Protein AF-A0A2J4R825-F1 (afdb_monomer_lite)

Sequence (538 aa):
MNTSAVFESAGLSLRKVQQDYIEAAAGALTQDHKVALISAETGVGKTLGYLVPALLILLKNPEAKFVIATNSHALMHQIFRSDRPLLEQIAEQCGIKVTFSRLMGKANYVSLEKVRGLLLMDEFTDLDTVKVLEKLANWSKPLVEFEEEYGELPAQITPEMVTYSIWDDIQDIDDIRLNALSANFIVTTHAMVMVDCMCNHRILGDKENMYLIIDEADIFVDMLEVWKQRRFNLRELTSAFNEHIPRNGVHVIEQLMNDVTSIAGDLHFCSTPAAVALFDNSFNALSKVGREIKNEAARKAFFDCIYSWEMLGLSGGQKGVGVSNKRREPALIAVNPFIGMNVGRYCTQWRSALLTSATLSITSTPETGMEWLCKALGLTSDTISIRKIFSPDVYGSMKLTIAGADFPKVFNDPKEQIFSGQWLKAVVEQLSCIQGPALVLTASHYETRMIANQLGEVSQPVYIQKAGQALSEIIKQYQEKPGILISAGASVGVSPRGENGEQIFQDLIITRIPFLPPDRMKAESLYGYLKERGYSRT

Structure (mmCIF, N/CA/C/O backbone):
data_AF-A0A2J4R825-F1
#
_entry.id   AF-A0A2J4R825-F1
#
loop_
_atom_site.group_PDB
_atom_site.id
_atom_site.type_symbol
_atom_site.label_atom_id
_atom_site.label_alt_id
_atom_site.label_comp_id
_atom_site.label_asym_id
_atom_site.label_entity_id
_atom_site.label_seq_id
_atom_site.pdbx_PDB_ins_code
_atom_site.Cartn_x
_atom_site.Cartn_y
_atom_site.Cartn_z
_atom_site.occupancy
_atom_site.B_iso_or_equiv
_atom_site.auth_seq_id
_atom_site.auth_comp_id
_atom_site.auth_asym_id
_atom_site.auth_atom_id
_atom_site.pdbx_PDB_model_num
ATOM 1 N N . MET A 1 1 ? -10.528 4.334 30.325 1.00 65.19 1 MET A N 1
ATOM 2 C CA . MET A 1 1 ? -11.593 4.994 29.545 1.00 65.19 1 MET A CA 1
ATOM 3 C C . MET A 1 1 ? -12.619 3.935 29.194 1.00 65.19 1 MET A C 1
ATOM 5 O O . MET A 1 1 ? -12.204 2.849 28.814 1.00 65.19 1 MET A O 1
ATOM 9 N N . ASN A 1 2 ? -13.910 4.203 29.391 1.00 79.25 2 ASN A N 1
ATOM 10 C CA . ASN A 1 2 ? -14.965 3.304 28.923 1.00 79.25 2 ASN A CA 1
ATOM 11 C C . ASN A 1 2 ? -15.218 3.619 27.442 1.00 79.25 2 ASN A C 1
ATOM 13 O O . ASN A 1 2 ? -15.827 4.641 27.140 1.00 79.25 2 ASN A O 1
ATOM 17 N N . THR A 1 3 ? -14.695 2.786 26.540 1.00 82.50 3 THR A N 1
ATOM 18 C CA . THR A 1 3 ? -14.764 3.006 25.087 1.00 82.50 3 THR A CA 1
ATOM 19 C C . THR A 1 3 ? -16.204 3.153 24.600 1.00 82.50 3 THR A C 1
ATOM 21 O O . THR A 1 3 ? -16.482 4.049 23.811 1.00 82.50 3 THR A O 1
ATOM 24 N N . SER A 1 4 ? -17.135 2.347 25.118 1.00 83.94 4 SER A N 1
ATOM 25 C CA . SER A 1 4 ? -18.549 2.408 24.730 1.00 83.94 4 SER A CA 1
ATOM 26 C C . SER A 1 4 ? -19.180 3.756 25.077 1.00 83.94 4 SER A C 1
ATOM 28 O O . SER A 1 4 ? -19.835 4.352 24.231 1.00 83.94 4 SER A O 1
ATOM 30 N N . ALA A 1 5 ? -18.904 4.287 26.272 1.00 83.50 5 ALA A N 1
ATOM 31 C CA . ALA A 1 5 ? -19.447 5.578 26.700 1.00 83.50 5 ALA A CA 1
ATOM 32 C C . ALA A 1 5 ? -18.960 6.750 25.826 1.00 83.50 5 ALA A C 1
ATOM 34 O O . ALA A 1 5 ? -19.717 7.683 25.574 1.00 83.50 5 ALA A O 1
ATOM 35 N N . VAL A 1 6 ? -17.712 6.700 25.346 1.00 83.69 6 VAL A N 1
ATOM 36 C CA . VAL A 1 6 ? -17.157 7.740 24.459 1.00 83.69 6 VAL A CA 1
ATOM 37 C C . VAL A 1 6 ? -17.732 7.637 23.045 1.00 83.69 6 VAL A C 1
ATOM 39 O O . VAL A 1 6 ? -17.998 8.651 22.409 1.00 83.69 6 VAL A O 1
ATOM 42 N N . PHE A 1 7 ? -17.954 6.419 22.546 1.00 88.81 7 PHE A N 1
ATOM 43 C CA . PHE A 1 7 ? -18.636 6.229 21.264 1.00 88.81 7 PHE A CA 1
ATOM 44 C C . PHE A 1 7 ? -20.072 6.756 21.331 1.00 88.81 7 PHE A C 1
ATOM 46 O O . PHE A 1 7 ? -20.479 7.512 20.453 1.00 88.81 7 PHE A O 1
ATOM 53 N N . GLU A 1 8 ? -20.807 6.436 22.398 1.00 88.00 8 GLU A N 1
ATOM 54 C CA . GLU A 1 8 ? -22.175 6.921 22.604 1.00 88.00 8 GLU A CA 1
ATOM 55 C C . GLU A 1 8 ? -22.241 8.451 22.703 1.00 88.00 8 GLU A C 1
ATOM 57 O O . GLU A 1 8 ? -23.116 9.061 22.088 1.00 88.00 8 GLU A O 1
ATOM 62 N N . SER A 1 9 ? -21.300 9.096 23.406 1.00 84.12 9 SER A N 1
ATOM 63 C CA . SER A 1 9 ? -21.250 10.564 23.476 1.00 84.12 9 SER A CA 1
ATOM 64 C C . SER A 1 9 ? -20.879 11.217 22.139 1.00 84.12 9 SER A C 1
ATOM 66 O O . SER A 1 9 ? -21.252 12.363 21.891 1.00 84.12 9 SER A O 1
ATOM 68 N N . ALA A 1 10 ? -20.209 10.481 21.250 1.00 84.50 10 ALA A N 1
ATOM 69 C CA . ALA A 1 10 ? -19.988 10.857 19.856 1.00 84.50 10 ALA A CA 1
ATOM 70 C C . ALA A 1 10 ? -21.153 10.455 18.919 1.00 84.50 10 ALA A C 1
ATOM 72 O O . ALA A 1 10 ? -21.052 10.610 17.704 1.00 84.50 10 ALA A O 1
ATOM 73 N N . GLY A 1 11 ? -22.274 9.945 19.440 1.00 86.12 11 GLY A N 1
ATOM 74 C CA . GLY A 1 11 ? -23.419 9.524 18.624 1.00 86.12 11 GLY A CA 1
ATOM 75 C C . GLY A 1 11 ? -23.162 8.263 17.788 1.00 86.12 11 GLY A C 1
ATOM 76 O O . GLY A 1 11 ? -23.849 8.030 16.795 1.00 86.12 11 GLY A O 1
ATOM 77 N N . LEU A 1 12 ? -22.175 7.452 18.173 1.00 87.75 12 LEU A N 1
ATOM 78 C CA . LEU A 1 12 ? -21.783 6.218 17.499 1.00 87.75 12 LEU A CA 1
ATOM 79 C C . LEU A 1 12 ? -22.206 4.993 18.311 1.00 87.75 12 LEU A C 1
ATOM 81 O O . LEU A 1 12 ? -22.175 4.988 19.539 1.00 87.75 12 LEU A O 1
ATOM 85 N N . SER A 1 13 ? -22.544 3.909 17.615 1.00 87.75 13 SER A N 1
ATOM 86 C CA . SER A 1 13 ? -22.819 2.610 18.234 1.00 87.75 13 SER A CA 1
ATOM 87 C C . SER A 1 13 ? -21.621 1.676 18.079 1.00 87.75 13 SER A C 1
ATOM 89 O O . SER A 1 13 ? -21.212 1.384 16.951 1.00 87.75 13 SER A O 1
ATOM 91 N N . LEU A 1 14 ? -21.095 1.158 19.188 1.00 89.06 14 LEU A N 1
ATOM 92 C CA . LEU A 1 14 ? -19.981 0.210 19.180 1.00 89.06 14 LEU A CA 1
ATOM 93 C C . LEU A 1 14 ? -20.488 -1.237 19.071 1.00 89.06 14 LEU A C 1
ATOM 95 O O . LEU A 1 14 ? -21.331 -1.675 19.854 1.00 89.06 14 LEU A O 1
ATOM 99 N N . ARG A 1 15 ? -19.961 -2.004 18.110 1.00 89.94 15 ARG A N 1
ATOM 100 C CA . ARG A 1 15 ? -20.252 -3.445 17.975 1.00 89.94 15 ARG A CA 1
ATOM 101 C C . ARG A 1 15 ? -19.332 -4.252 18.887 1.00 89.94 15 ARG A C 1
ATOM 103 O O . ARG A 1 15 ? -18.167 -3.894 19.039 1.00 89.94 15 ARG A O 1
ATOM 110 N N . LYS A 1 16 ? -19.802 -5.391 19.412 1.00 91.12 16 LYS A N 1
ATOM 111 C CA . LYS A 1 16 ? -18.995 -6.234 20.313 1.00 91.12 16 LYS A CA 1
ATOM 112 C C . LYS A 1 16 ? -17.663 -6.667 19.686 1.00 91.12 16 LYS A C 1
ATOM 114 O O . LYS A 1 16 ? -16.618 -6.435 20.279 1.00 91.12 16 LYS A O 1
ATOM 119 N N . VAL A 1 17 ? -17.686 -7.169 18.448 1.00 93.31 17 VAL A N 1
ATOM 120 C CA . VAL A 1 17 ? -16.462 -7.544 17.713 1.00 93.31 17 VAL A CA 1
ATOM 121 C C . VAL A 1 17 ? -15.490 -6.369 17.524 1.00 93.31 17 VAL A C 1
ATOM 123 O O . VAL A 1 17 ? -14.277 -6.547 17.589 1.00 93.31 17 VAL A O 1
ATOM 126 N N . GLN A 1 18 ? -16.010 -5.153 17.329 1.00 93.56 18 GLN A N 1
ATOM 127 C CA . GLN A 1 18 ? -15.190 -3.950 17.187 1.00 93.56 18 GLN A CA 1
ATOM 128 C C . GLN A 1 18 ? -14.560 -3.551 18.522 1.00 93.56 18 GLN A C 1
ATOM 130 O O . GLN A 1 18 ? -13.388 -3.186 18.559 1.00 93.56 18 GLN A O 1
ATOM 135 N N . GLN A 1 19 ? -15.314 -3.655 19.619 1.00 93.81 19 GLN A N 1
ATOM 136 C CA . GLN A 1 19 ? -14.794 -3.446 20.967 1.00 93.81 19 GLN A CA 1
ATOM 137 C C . GLN A 1 19 ? -13.653 -4.424 21.273 1.00 93.81 19 GLN A C 1
ATOM 139 O O . GLN A 1 19 ? -12.591 -3.996 21.719 1.00 93.81 19 GLN A O 1
ATOM 144 N N . ASP A 1 20 ? -13.845 -5.711 20.978 1.00 95.00 20 ASP A N 1
ATOM 145 C CA . ASP A 1 20 ? -12.834 -6.743 21.220 1.00 95.00 20 ASP A CA 1
ATOM 146 C C . ASP A 1 20 ? -11.570 -6.496 20.378 1.00 95.00 20 ASP A C 1
ATOM 148 O O . ASP A 1 20 ? -10.451 -6.679 20.867 1.00 95.00 20 ASP A O 1
ATOM 152 N N . TYR A 1 21 ? -11.729 -6.010 19.139 1.00 96.19 21 TYR A N 1
ATOM 153 C CA . TYR A 1 21 ? -10.598 -5.577 18.319 1.00 96.19 21 TYR A CA 1
ATOM 154 C C . TYR A 1 21 ? -9.868 -4.377 18.947 1.00 96.19 21 TYR A C 1
ATOM 156 O O . TYR A 1 21 ? -8.649 -4.435 19.118 1.00 96.19 21 TYR A O 1
ATOM 164 N N . ILE A 1 22 ? -10.586 -3.325 19.357 1.00 96.12 22 ILE A N 1
ATOM 165 C CA . ILE A 1 22 ? -9.992 -2.142 20.009 1.00 96.12 22 ILE A CA 1
ATOM 166 C C . ILE A 1 22 ? -9.204 -2.550 21.259 1.00 96.12 22 ILE A C 1
ATOM 168 O O . ILE A 1 22 ? -8.072 -2.108 21.449 1.00 96.12 22 ILE A O 1
ATOM 172 N N . GLU A 1 23 ? -9.768 -3.411 22.105 1.00 95.44 23 GLU A N 1
ATOM 173 C CA . GLU A 1 23 ? -9.112 -3.885 23.328 1.00 95.44 23 GLU A CA 1
ATOM 174 C C . GLU A 1 23 ? -7.835 -4.682 23.017 1.00 95.44 23 GLU A C 1
ATOM 176 O O . GLU A 1 23 ? -6.786 -4.434 23.620 1.00 95.44 23 GLU A O 1
ATOM 181 N N . ALA A 1 24 ? -7.885 -5.586 22.034 1.00 97.12 24 ALA A N 1
ATOM 182 C CA . ALA A 1 24 ? -6.721 -6.364 21.616 1.00 97.12 24 ALA A CA 1
ATOM 183 C C . ALA A 1 24 ? -5.620 -5.489 21.002 1.00 97.12 24 ALA A C 1
ATOM 185 O O . ALA A 1 24 ? -4.448 -5.646 21.347 1.00 97.12 24 ALA A O 1
ATOM 186 N N . ALA A 1 25 ? -5.982 -4.550 20.126 1.00 97.62 25 ALA A N 1
ATOM 187 C CA . ALA A 1 25 ? -5.044 -3.618 19.512 1.00 97.62 25 ALA A CA 1
ATOM 188 C C . ALA A 1 25 ? -4.415 -2.677 20.552 1.00 97.62 25 ALA A C 1
ATOM 190 O O . ALA A 1 25 ? -3.204 -2.466 20.523 1.00 97.62 25 ALA A O 1
ATOM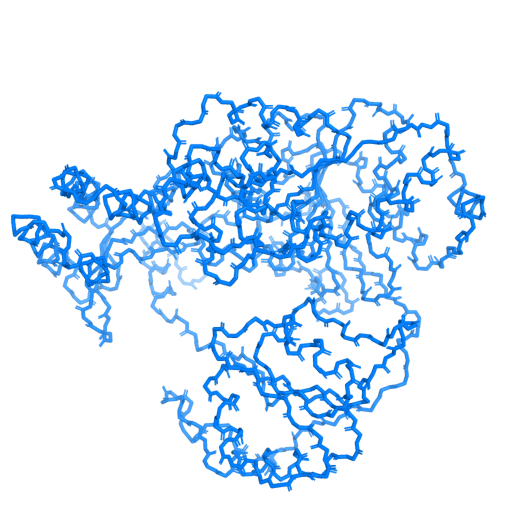 191 N N . ALA A 1 26 ? -5.196 -2.174 21.514 1.00 95.81 26 ALA A N 1
ATOM 192 C CA . ALA A 1 26 ? -4.686 -1.351 22.609 1.00 95.81 26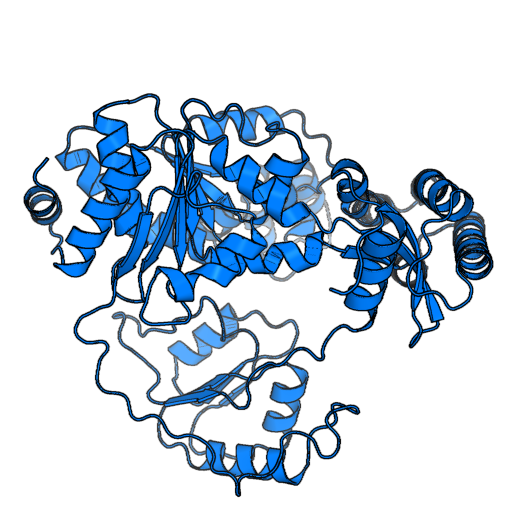 ALA A CA 1
ATOM 193 C C . ALA A 1 26 ? -3.697 -2.121 23.490 1.00 95.81 26 ALA A C 1
ATOM 195 O O . ALA A 1 26 ? -2.628 -1.603 23.799 1.00 95.81 26 ALA A O 1
ATOM 196 N N . GLY A 1 27 ? -4.011 -3.369 23.855 1.00 96.38 27 GLY A N 1
ATOM 197 C CA . GLY A 1 27 ? -3.083 -4.225 24.595 1.00 96.38 27 GLY A CA 1
ATOM 198 C C . GLY A 1 27 ? -1.796 -4.492 23.813 1.00 96.38 27 GLY A C 1
ATOM 199 O O . GLY A 1 27 ? -0.698 -4.374 24.357 1.00 96.38 27 GLY A O 1
ATOM 200 N N . ALA A 1 28 ? -1.914 -4.789 22.520 1.00 96.94 28 ALA A N 1
ATOM 201 C CA . ALA A 1 28 ? -0.771 -5.125 21.684 1.00 96.94 28 ALA A CA 1
ATOM 202 C C . ALA A 1 28 ? 0.163 -3.938 21.431 1.00 96.94 28 ALA A C 1
ATOM 204 O O . ALA A 1 28 ? 1.375 -4.111 21.506 1.00 96.94 28 ALA A O 1
ATOM 205 N N . LEU A 1 29 ? -0.384 -2.740 21.197 1.00 97.19 29 LEU A N 1
ATOM 206 C CA . LEU A 1 29 ? 0.405 -1.526 20.972 1.00 97.19 29 LEU A CA 1
ATOM 207 C C . LEU A 1 29 ? 1.173 -1.065 22.219 1.00 97.19 29 LEU A C 1
ATOM 209 O O . LEU A 1 29 ? 2.087 -0.263 22.095 1.00 97.19 29 LEU A O 1
ATOM 213 N N . THR A 1 30 ? 0.852 -1.570 23.415 1.00 95.44 30 THR A N 1
ATOM 214 C CA . THR A 1 30 ? 1.655 -1.302 24.626 1.00 95.44 30 THR A CA 1
ATOM 215 C C . THR A 1 30 ? 2.876 -2.214 24.772 1.00 95.44 30 THR A C 1
ATOM 217 O O . THR A 1 30 ? 3.633 -2.060 25.728 1.00 95.44 30 THR A O 1
ATOM 220 N N . GLN A 1 31 ? 3.061 -3.185 23.872 1.00 96.75 31 GLN A N 1
ATOM 221 C CA . GLN A 1 31 ? 4.189 -4.113 23.908 1.00 96.75 31 GLN A CA 1
ATOM 222 C C . GLN A 1 31 ? 5.357 -3.561 23.091 1.00 96.75 31 GLN A C 1
ATOM 224 O O . GLN A 1 31 ? 5.363 -3.636 21.861 1.00 96.75 31 GLN A O 1
ATOM 229 N N . ASP A 1 32 ? 6.360 -3.039 23.792 1.00 96.50 32 ASP A N 1
ATOM 230 C CA . ASP A 1 32 ? 7.498 -2.373 23.165 1.00 96.50 32 ASP A CA 1
ATOM 231 C C . ASP A 1 32 ? 8.265 -3.291 22.202 1.00 96.50 32 ASP A C 1
ATOM 233 O O . ASP A 1 32 ? 8.588 -4.440 22.527 1.00 96.50 32 ASP A O 1
ATOM 237 N N . HIS A 1 33 ? 8.590 -2.765 21.019 1.00 96.88 33 HIS A N 1
ATOM 238 C CA . HIS A 1 33 ? 9.382 -3.440 19.984 1.00 96.88 33 HIS A CA 1
ATOM 239 C C . HIS A 1 33 ? 8.773 -4.764 19.490 1.00 96.88 33 HIS A C 1
ATOM 241 O O . HIS A 1 33 ? 9.481 -5.645 18.987 1.00 96.88 33 HIS A O 1
ATOM 247 N N . LYS A 1 34 ? 7.449 -4.924 19.630 1.00 98.06 34 LYS A N 1
ATOM 248 C CA . LYS A 1 34 ? 6.698 -6.079 19.123 1.00 98.06 34 LYS A CA 1
ATOM 249 C C . LYS A 1 34 ? 5.838 -5.731 17.914 1.00 98.06 34 LYS A C 1
ATOM 251 O O . LYS A 1 34 ? 5.479 -4.579 17.667 1.00 98.06 34 LYS A O 1
ATOM 256 N N . VAL A 1 35 ? 5.473 -6.781 17.184 1.00 98.50 35 VAL A N 1
ATOM 257 C CA . VAL A 1 35 ? 4.577 -6.729 16.030 1.00 98.50 35 VAL A CA 1
ATOM 258 C C . VAL A 1 35 ? 3.284 -7.477 16.349 1.00 98.50 35 VAL A C 1
ATOM 260 O O . VAL A 1 35 ? 3.300 -8.672 16.638 1.00 98.50 35 VAL A O 1
ATOM 263 N N . ALA A 1 36 ? 2.156 -6.780 16.285 1.00 98.38 36 ALA A N 1
ATOM 264 C CA . ALA A 1 36 ? 0.827 -7.359 16.414 1.00 98.38 36 ALA A CA 1
ATOM 265 C C . ALA A 1 36 ? 0.287 -7.742 15.034 1.00 98.38 36 ALA A C 1
ATOM 267 O O . ALA A 1 36 ? 0.353 -6.934 14.109 1.00 98.38 36 ALA A O 1
ATOM 268 N N . LEU A 1 37 ? -0.270 -8.946 14.901 1.00 98.38 37 LEU A N 1
ATOM 269 C CA . LEU A 1 37 ? -0.904 -9.417 13.670 1.00 98.38 37 LEU A CA 1
ATOM 270 C C . LEU A 1 37 ? -2.398 -9.609 13.922 1.00 98.38 37 LEU A C 1
ATOM 272 O O . LEU A 1 37 ? -2.797 -10.465 14.717 1.00 98.38 37 LEU A O 1
ATOM 276 N N . ILE A 1 38 ? -3.236 -8.806 13.273 1.00 97.75 38 ILE A N 1
ATOM 277 C CA . ILE A 1 38 ? -4.684 -8.862 13.478 1.00 97.75 38 ILE A CA 1
ATOM 278 C C . ILE A 1 38 ? -5.402 -8.978 12.133 1.00 97.75 38 ILE A C 1
ATOM 280 O O . ILE A 1 38 ? -5.329 -8.085 11.302 1.00 97.75 38 ILE A O 1
ATOM 284 N N . SER A 1 39 ? -6.133 -10.072 11.924 1.00 96.69 39 SER A N 1
ATOM 285 C CA . SER A 1 39 ? -7.095 -10.169 10.826 1.00 96.69 39 SER A CA 1
ATOM 286 C C . SER A 1 39 ? -8.401 -9.564 11.313 1.00 96.69 39 SER A C 1
ATOM 288 O O . SER A 1 39 ? -8.982 -10.073 12.267 1.00 96.69 39 SER A O 1
ATOM 290 N N . ALA A 1 40 ? -8.857 -8.486 10.695 1.00 93.75 40 ALA A N 1
ATOM 291 C CA . ALA A 1 40 ? -10.123 -7.847 11.029 1.00 93.75 40 ALA A CA 1
ATOM 292 C C . ALA A 1 40 ? -10.949 -7.742 9.752 1.00 93.75 40 ALA A C 1
ATOM 294 O O . ALA A 1 40 ? -10.708 -6.872 8.911 1.00 93.75 40 ALA A O 1
ATOM 295 N N . GLU A 1 41 ? -11.882 -8.681 9.600 1.00 89.81 41 GLU A N 1
ATOM 296 C CA . GLU A 1 41 ? -12.651 -8.864 8.376 1.00 89.81 41 GLU A CA 1
ATOM 297 C C . GLU A 1 41 ? -13.529 -7.649 8.044 1.00 89.81 41 GLU A C 1
ATOM 299 O O . GLU A 1 41 ? -13.813 -6.776 8.878 1.00 89.81 41 GLU A O 1
ATOM 304 N N . THR A 1 42 ? -13.963 -7.565 6.786 1.00 85.25 42 THR A N 1
ATOM 305 C CA . THR A 1 42 ? -14.795 -6.458 6.314 1.00 85.25 42 THR A CA 1
ATOM 306 C C . THR A 1 42 ? -16.048 -6.317 7.179 1.00 85.25 42 THR A C 1
ATOM 308 O O . THR A 1 42 ? -16.739 -7.286 7.474 1.00 85.25 42 THR A O 1
ATOM 311 N N . GLY A 1 43 ? -16.352 -5.086 7.595 1.00 81.06 43 GLY A N 1
ATOM 312 C CA . GLY A 1 43 ? -17.504 -4.792 8.452 1.00 81.06 43 GLY A CA 1
ATOM 313 C C . GLY A 1 43 ? -17.223 -4.804 9.961 1.00 81.06 43 GLY A C 1
ATOM 314 O O . GLY A 1 43 ? -18.089 -4.363 10.717 1.00 81.06 43 GLY A O 1
ATOM 315 N N . VAL A 1 44 ? -16.024 -5.195 10.417 1.00 88.56 44 VAL A N 1
ATOM 316 C CA . VAL A 1 44 ? -15.617 -5.045 11.836 1.00 88.56 44 VAL A CA 1
ATOM 317 C C . VAL A 1 44 ? -15.439 -3.573 12.236 1.00 88.56 44 VAL A C 1
ATOM 319 O O . VAL A 1 44 ? -15.571 -3.232 13.405 1.00 88.56 44 VAL A O 1
ATOM 322 N N . GLY A 1 45 ? -15.180 -2.681 11.274 1.00 88.88 45 GLY A N 1
ATOM 323 C CA . GLY A 1 45 ? -14.847 -1.277 11.540 1.00 88.88 45 GLY A CA 1
ATOM 324 C C . GLY A 1 45 ? -13.356 -1.101 11.826 1.00 88.88 45 GLY A C 1
ATOM 325 O O . GLY A 1 45 ? -12.975 -0.546 12.858 1.00 88.88 45 GLY A O 1
ATOM 326 N N . LYS A 1 46 ? -12.528 -1.623 10.907 1.00 92.25 46 LYS A N 1
ATOM 327 C CA . LYS A 1 46 ? -11.082 -1.801 11.072 1.00 92.25 46 LYS A CA 1
ATOM 328 C C . LYS A 1 46 ? -10.351 -0.496 11.393 1.00 92.25 46 LYS A C 1
ATOM 330 O O . LYS A 1 46 ? -9.567 -0.462 12.336 1.00 92.25 46 LYS A O 1
ATOM 335 N N . THR A 1 47 ? -10.675 0.568 10.657 1.00 94.25 47 THR A N 1
ATOM 336 C CA . THR A 1 47 ? -10.022 1.874 10.777 1.00 94.25 47 THR A CA 1
ATOM 337 C C . THR A 1 47 ? -10.152 2.464 12.176 1.00 94.25 47 THR A C 1
ATOM 339 O O . THR A 1 47 ? -9.151 2.693 12.851 1.00 94.25 47 THR A O 1
ATOM 342 N N . LEU A 1 48 ? -11.379 2.613 12.684 1.00 94.06 48 LEU A N 1
ATOM 343 C CA . LEU A 1 48 ? -11.592 3.016 14.080 1.00 94.06 48 LEU A CA 1
ATOM 344 C C . LEU A 1 48 ? -11.024 1.993 15.076 1.00 94.06 48 LEU A C 1
ATOM 346 O O . LEU A 1 48 ? -10.553 2.377 16.145 1.00 94.06 48 LEU A O 1
ATOM 350 N N . GLY A 1 49 ? -11.006 0.711 14.700 1.00 94.12 49 GLY A N 1
ATOM 351 C CA . GLY A 1 49 ? -10.411 -0.381 15.467 1.00 94.12 49 GLY A CA 1
ATOM 352 C C . GLY A 1 49 ? -8.933 -0.183 15.808 1.00 94.12 49 GLY A C 1
ATOM 353 O O . GLY A 1 49 ? -8.526 -0.584 16.893 1.00 94.12 49 GLY A O 1
ATOM 354 N N . TYR A 1 50 ? -8.147 0.477 14.946 1.00 96.06 50 TYR A N 1
ATOM 355 C CA . TYR A 1 50 ? -6.752 0.842 15.239 1.00 96.06 50 TYR A CA 1
ATOM 356 C C . TYR A 1 50 ? -6.549 2.321 15.610 1.00 96.06 50 TYR A C 1
ATOM 358 O O . TYR A 1 50 ? -5.619 2.633 16.357 1.00 96.06 50 TYR A O 1
ATOM 366 N N . LEU A 1 51 ? -7.415 3.237 15.157 1.00 97.19 51 LEU A N 1
ATOM 367 C CA . LEU A 1 51 ? -7.316 4.666 15.489 1.00 97.19 51 LEU A CA 1
ATOM 368 C C . LEU A 1 51 ? -7.672 4.963 16.951 1.00 97.19 51 LEU A C 1
ATOM 370 O O . LEU A 1 51 ? -7.026 5.792 17.591 1.00 97.19 51 LEU A O 1
ATOM 374 N N . VAL A 1 52 ? -8.675 4.282 17.506 1.00 95.75 52 VAL A N 1
ATOM 375 C CA . VAL A 1 52 ? -9.081 4.484 18.904 1.00 95.75 52 VAL A CA 1
ATOM 376 C C . VAL A 1 52 ? -8.007 4.005 19.888 1.00 95.75 52 VAL A C 1
ATOM 378 O O . VAL A 1 52 ? -7.665 4.770 20.787 1.00 95.75 52 VAL A O 1
ATOM 381 N N . PRO A 1 53 ? -7.393 2.815 19.736 1.00 95.88 53 PRO A N 1
ATOM 382 C CA . PRO A 1 53 ? -6.216 2.436 20.519 1.00 95.88 53 PRO A CA 1
ATOM 383 C C . PRO A 1 53 ? -5.087 3.469 20.483 1.00 95.88 53 PRO A C 1
ATOM 385 O O . PRO A 1 53 ? -4.503 3.779 21.521 1.00 95.88 53 PRO A O 1
ATOM 388 N N . ALA A 1 54 ? -4.808 4.033 19.307 1.00 97.12 54 ALA A N 1
ATOM 389 C CA . ALA A 1 54 ? -3.805 5.077 19.147 1.00 97.12 54 ALA A CA 1
ATOM 390 C C . ALA A 1 54 ? -4.170 6.352 19.928 1.00 97.12 54 ALA A C 1
ATOM 392 O O . ALA A 1 54 ? -3.342 6.882 20.668 1.00 97.12 54 ALA A O 1
ATOM 393 N N . LEU A 1 55 ? -5.433 6.787 19.867 1.00 96.06 55 LEU A N 1
ATOM 394 C CA . LEU A 1 55 ? -5.951 7.887 20.686 1.00 96.06 55 LEU A CA 1
ATOM 395 C C . LEU A 1 55 ? -5.794 7.610 22.193 1.00 96.06 55 LEU A C 1
ATOM 397 O O . LEU A 1 55 ? -5.375 8.488 22.946 1.00 96.06 55 LEU A O 1
ATOM 401 N N . LEU A 1 56 ? -6.082 6.385 22.644 1.00 93.56 56 LEU A N 1
ATOM 402 C CA . LEU A 1 56 ? -5.928 5.984 24.049 1.00 93.56 56 LEU A CA 1
ATOM 403 C C . LEU A 1 56 ? -4.475 6.048 24.531 1.00 93.56 56 LEU A C 1
ATOM 405 O O . LEU A 1 56 ? -4.226 6.359 25.698 1.00 93.56 56 LEU A O 1
ATOM 409 N N . ILE A 1 57 ? -3.523 5.732 23.655 1.00 95.31 57 ILE A N 1
ATOM 410 C CA . ILE A 1 57 ? -2.092 5.872 23.936 1.00 95.31 57 ILE A CA 1
ATOM 411 C C . ILE A 1 57 ? -1.711 7.352 23.966 1.00 95.31 57 ILE A C 1
ATOM 413 O O . ILE A 1 57 ? -1.039 7.769 24.907 1.00 95.31 57 ILE A O 1
ATOM 417 N N . LEU A 1 58 ? -2.194 8.152 23.013 1.00 95.38 58 LEU A N 1
ATOM 418 C CA . LEU A 1 58 ? -1.935 9.592 22.946 1.00 95.38 58 LEU A CA 1
ATOM 419 C C . LEU A 1 58 ? -2.424 10.336 24.200 1.00 95.38 58 LEU A C 1
ATOM 421 O O . LEU A 1 58 ? -1.733 11.210 24.713 1.00 95.38 58 LEU A O 1
ATOM 425 N N . LEU A 1 59 ? -3.572 9.935 24.758 1.00 93.50 59 LEU A N 1
ATOM 426 C CA . LEU A 1 59 ? -4.089 10.461 26.030 1.00 93.50 59 LEU A CA 1
ATOM 427 C C . LEU A 1 59 ? -3.135 10.243 27.215 1.00 93.50 59 LEU A C 1
ATOM 429 O O . LEU A 1 59 ? -3.172 11.001 28.182 1.00 93.50 59 LEU A O 1
ATOM 433 N N . LYS A 1 60 ? -2.310 9.191 27.170 1.00 93.19 60 LYS A N 1
ATOM 434 C CA . LYS A 1 60 ? -1.320 8.872 28.211 1.00 93.19 60 LYS A CA 1
ATOM 435 C C . LYS A 1 60 ? 0.067 9.421 27.885 1.00 93.19 60 LYS A C 1
ATOM 437 O O . LYS A 1 60 ? 0.827 9.715 28.801 1.00 93.19 60 LYS A O 1
ATOM 442 N N . ASN A 1 61 ? 0.395 9.522 26.601 1.00 94.31 61 ASN A N 1
ATOM 443 C CA . ASN A 1 61 ? 1.664 10.009 26.084 1.00 94.31 61 ASN A CA 1
ATOM 444 C C . ASN A 1 61 ? 1.406 10.978 24.914 1.00 94.31 61 ASN A C 1
ATOM 446 O O . ASN A 1 61 ? 1.337 10.528 23.768 1.00 94.31 61 ASN A O 1
ATOM 450 N N . PRO A 1 62 ? 1.284 12.291 25.181 1.00 93.06 62 PRO A N 1
ATOM 451 C CA . PRO A 1 62 ? 1.016 13.298 24.150 1.00 93.06 62 PRO A CA 1
ATOM 452 C C . PRO A 1 62 ? 2.089 13.404 23.056 1.00 93.06 62 PRO A C 1
ATOM 454 O O . PRO A 1 62 ? 1.791 13.878 21.963 1.00 93.06 62 PRO A O 1
ATOM 457 N N . GLU A 1 63 ? 3.313 12.937 23.327 1.00 93.56 63 GLU A N 1
ATOM 458 C CA . GLU A 1 63 ? 4.427 12.925 22.367 1.00 93.56 63 GLU A CA 1
ATOM 459 C C . GLU A 1 63 ? 4.373 11.725 21.404 1.00 93.56 63 GLU A C 1
ATOM 461 O O . GLU A 1 63 ? 5.159 11.648 20.457 1.00 93.56 63 GLU A O 1
ATOM 466 N N . ALA A 1 64 ? 3.463 10.770 21.634 1.00 96.31 64 ALA A N 1
ATOM 467 C CA . ALA A 1 64 ? 3.290 9.613 20.766 1.00 96.31 64 ALA A CA 1
ATOM 468 C C . ALA A 1 64 ? 2.824 10.030 19.365 1.00 96.31 64 ALA A C 1
ATOM 470 O O . ALA A 1 64 ? 1.931 10.865 19.201 1.00 96.31 64 ALA A O 1
ATOM 471 N N . LYS A 1 65 ? 3.392 9.384 18.346 1.00 97.50 65 LYS A N 1
ATOM 472 C CA . LYS A 1 65 ? 3.009 9.584 16.943 1.00 97.50 65 LYS A CA 1
ATOM 473 C C . LYS A 1 65 ? 2.660 8.262 16.285 1.00 97.50 65 LYS A C 1
ATOM 475 O O . LYS A 1 65 ? 3.297 7.245 16.548 1.00 97.50 65 LYS A O 1
ATOM 480 N N . PHE A 1 66 ? 1.679 8.280 15.394 1.00 98.38 66 PHE A N 1
ATOM 481 C CA . PHE A 1 66 ? 1.166 7.091 14.720 1.00 98.38 66 PHE A CA 1
ATOM 482 C C . PHE A 1 66 ? 1.343 7.238 13.218 1.00 98.38 66 PHE A C 1
ATOM 484 O O . PHE A 1 66 ? 0.744 8.119 12.606 1.00 98.38 66 PHE A O 1
ATOM 491 N N . VAL A 1 67 ? 2.150 6.366 12.619 1.00 98.44 67 VAL A N 1
ATOM 492 C CA . VAL A 1 67 ? 2.297 6.278 11.165 1.00 98.44 67 VAL A CA 1
ATOM 493 C C . VAL A 1 67 ? 1.354 5.206 10.652 1.00 98.44 67 VAL A C 1
ATOM 495 O O . VAL A 1 67 ? 1.497 4.038 11.003 1.00 98.44 67 VAL A O 1
ATOM 498 N N . ILE A 1 68 ? 0.399 5.606 9.818 1.00 98.38 68 ILE A N 1
ATOM 499 C CA . ILE A 1 68 ? -0.604 4.726 9.222 1.00 98.38 68 ILE A CA 1
ATOM 500 C C . ILE A 1 68 ? -0.261 4.556 7.747 1.00 98.38 68 ILE A C 1
ATOM 502 O O . ILE A 1 68 ? -0.428 5.481 6.952 1.00 98.38 68 ILE A O 1
ATOM 506 N N . ALA A 1 69 ? 0.236 3.382 7.381 1.00 97.44 69 ALA A N 1
ATOM 507 C CA . ALA A 1 69 ? 0.568 3.031 6.012 1.00 97.44 69 ALA A CA 1
ATOM 508 C C . ALA A 1 69 ? -0.608 2.314 5.349 1.00 97.44 69 ALA A C 1
ATOM 510 O O . ALA A 1 69 ? -1.111 1.319 5.870 1.00 97.44 69 ALA A O 1
ATOM 511 N N . THR A 1 70 ? -1.029 2.830 4.197 1.00 93.56 70 THR A N 1
ATOM 512 C CA . THR A 1 70 ? -2.116 2.266 3.388 1.00 93.56 70 THR A CA 1
ATOM 513 C C . THR A 1 70 ? -1.625 1.921 1.985 1.00 93.56 70 THR A C 1
ATOM 515 O O . THR A 1 70 ? -0.590 2.413 1.523 1.00 93.56 70 THR A O 1
ATOM 518 N N . ASN A 1 71 ? -2.375 1.086 1.268 1.00 84.81 71 ASN A N 1
ATOM 519 C CA . ASN A 1 71 ? -1.982 0.670 -0.076 1.00 84.81 71 ASN A CA 1
ATOM 520 C C . ASN A 1 71 ? -2.304 1.700 -1.182 1.00 84.81 71 ASN A C 1
ATOM 522 O O . ASN A 1 71 ? -1.674 1.675 -2.236 1.00 84.81 71 ASN A O 1
ATOM 526 N N . SER A 1 72 ? -3.286 2.591 -0.998 1.00 80.56 72 SER A N 1
ATOM 527 C CA . SER A 1 72 ? -3.756 3.471 -2.082 1.00 80.56 72 SER A CA 1
ATOM 528 C C . SER A 1 72 ? -4.189 4.861 -1.613 1.00 80.56 72 SER A C 1
ATOM 530 O O . SER A 1 72 ? -4.609 5.048 -0.471 1.00 80.56 72 SER A O 1
ATOM 532 N N . HIS A 1 73 ? -4.163 5.830 -2.538 1.00 80.75 73 HIS A N 1
ATOM 533 C CA . HIS A 1 73 ? -4.703 7.176 -2.314 1.00 80.75 73 HIS A CA 1
ATOM 534 C C . HIS A 1 73 ? -6.199 7.156 -1.974 1.00 80.75 73 HIS A C 1
ATOM 536 O O . HIS A 1 73 ? -6.643 7.975 -1.180 1.00 80.75 73 HIS A O 1
ATOM 542 N N . ALA A 1 74 ? -6.966 6.196 -2.504 1.00 77.00 74 ALA A N 1
ATOM 543 C CA . ALA A 1 74 ? -8.392 6.056 -2.206 1.00 77.00 74 ALA A CA 1
ATOM 544 C C . ALA A 1 74 ? -8.649 5.676 -0.735 1.00 77.00 74 ALA A C 1
ATOM 546 O O . ALA A 1 74 ? -9.502 6.278 -0.084 1.00 77.00 74 ALA A O 1
ATOM 547 N N . LEU A 1 75 ? -7.876 4.731 -0.183 1.00 83.75 75 LEU A N 1
ATOM 548 C CA . LEU A 1 75 ? -7.961 4.374 1.241 1.00 83.75 75 LEU A CA 1
ATOM 549 C C . LEU A 1 75 ? -7.499 5.531 2.131 1.00 83.75 75 LEU A C 1
ATOM 551 O O . LEU A 1 75 ? -8.146 5.848 3.126 1.00 83.75 75 LEU A O 1
ATOM 555 N N . MET A 1 76 ? -6.419 6.213 1.744 1.00 88.56 76 MET A N 1
ATOM 556 C CA . MET A 1 76 ? -5.977 7.426 2.431 1.00 88.56 76 MET A CA 1
ATOM 557 C C . MET A 1 76 ? -7.082 8.492 2.438 1.00 88.56 76 MET A C 1
ATOM 559 O O . MET A 1 76 ? -7.390 9.049 3.486 1.00 88.56 76 MET A O 1
ATOM 563 N N . HIS A 1 77 ? -7.726 8.742 1.300 1.00 85.06 77 HIS A N 1
ATOM 564 C CA . HIS A 1 77 ? -8.848 9.671 1.187 1.00 85.06 77 HIS A CA 1
ATOM 565 C C . HIS A 1 77 ? -10.013 9.282 2.111 1.00 85.06 77 HIS A C 1
ATOM 567 O O . HIS A 1 77 ? -10.577 10.144 2.787 1.00 85.06 77 HIS A O 1
ATOM 573 N N . GLN A 1 78 ? -10.346 7.990 2.203 1.00 86.50 78 GLN A N 1
ATOM 574 C CA . GLN A 1 78 ? -11.365 7.496 3.133 1.00 86.50 78 GLN A CA 1
ATOM 575 C C . GLN A 1 78 ? -11.015 7.828 4.593 1.00 86.50 78 GLN A C 1
ATOM 577 O O . GLN A 1 78 ? -11.873 8.352 5.311 1.00 86.50 78 GLN A O 1
ATOM 582 N N . ILE A 1 79 ? -9.753 7.627 4.997 1.00 92.06 79 ILE A N 1
ATOM 583 C CA . ILE A 1 79 ? -9.284 7.989 6.342 1.00 92.06 79 ILE A CA 1
ATOM 584 C C . ILE A 1 79 ? -9.519 9.478 6.608 1.00 92.06 79 ILE A C 1
ATOM 586 O O . ILE A 1 79 ? -10.017 9.831 7.670 1.00 92.06 79 ILE A O 1
ATOM 590 N N . PHE A 1 80 ? -9.206 10.366 5.662 1.00 91.94 80 PHE A N 1
ATOM 591 C CA . PHE A 1 80 ? -9.360 11.809 5.876 1.00 91.94 80 PHE A CA 1
ATOM 592 C C . PHE A 1 80 ? -10.808 12.298 5.832 1.00 91.94 80 PHE A C 1
ATOM 594 O O . PHE A 1 80 ? -11.156 13.182 6.612 1.00 91.94 80 PHE A O 1
ATOM 601 N N . ARG A 1 81 ? -11.645 11.764 4.935 1.00 88.00 81 ARG A N 1
ATOM 602 C CA . ARG A 1 81 ? -13.027 12.240 4.763 1.00 88.00 81 ARG A CA 1
ATOM 603 C C . ARG A 1 81 ? -14.022 11.621 5.734 1.00 88.00 81 ARG A C 1
ATOM 605 O O . ARG A 1 81 ? -14.999 12.277 6.070 1.00 88.00 81 ARG A O 1
ATOM 612 N N . SER A 1 82 ? -13.817 10.366 6.129 1.00 88.25 82 SER A N 1
ATOM 613 C CA . SER A 1 82 ? -14.784 9.617 6.941 1.00 88.25 82 SER A CA 1
ATOM 614 C C . SER A 1 82 ? -14.247 9.306 8.332 1.00 88.25 82 SER A C 1
ATOM 616 O O . SER A 1 82 ? -14.873 9.667 9.323 1.00 88.25 82 SER A O 1
ATOM 618 N N . ASP A 1 83 ? -13.077 8.674 8.433 1.00 93.06 83 ASP A N 1
ATOM 619 C CA . ASP A 1 83 ? -12.610 8.147 9.721 1.00 93.06 83 ASP A CA 1
ATOM 620 C C . ASP A 1 83 ? -12.016 9.226 10.640 1.00 93.06 83 ASP A C 1
ATOM 622 O O . ASP A 1 83 ? -12.221 9.196 11.854 1.00 93.06 83 ASP A O 1
ATOM 626 N N . ARG A 1 84 ? -11.302 10.203 10.072 1.00 95.12 84 ARG A N 1
ATOM 627 C CA . ARG A 1 84 ? -10.696 11.320 10.803 1.00 95.12 84 ARG A CA 1
ATOM 628 C C . ARG A 1 84 ? -11.748 12.175 11.516 1.00 95.12 84 ARG A C 1
ATOM 630 O O . ARG A 1 84 ? -11.567 12.354 12.716 1.00 95.12 84 ARG A O 1
ATOM 637 N N . PRO A 1 85 ? -12.826 12.667 10.867 1.00 94.44 85 PRO A N 1
ATOM 638 C CA . PRO A 1 85 ? -13.855 13.442 11.563 1.00 94.44 85 PRO A CA 1
ATOM 639 C C . PRO A 1 85 ? -14.473 12.685 12.742 1.00 94.44 85 PRO A C 1
ATOM 641 O O . PRO A 1 85 ? -14.683 13.261 13.806 1.00 94.44 85 PRO A O 1
ATOM 644 N N . LEU A 1 86 ? -14.697 11.375 12.588 1.00 93.56 86 LEU A N 1
ATOM 645 C CA . LEU A 1 86 ? -15.205 10.525 13.666 1.00 93.56 86 LEU A CA 1
ATOM 646 C C . LEU A 1 86 ? -14.206 10.416 14.822 1.00 93.56 86 LEU A C 1
ATOM 648 O O . LEU A 1 86 ? -14.592 10.531 15.984 1.00 93.56 86 LEU A O 1
ATOM 652 N N . LEU A 1 87 ? -12.916 10.224 14.526 1.00 95.62 87 LEU A N 1
ATOM 653 C CA . LEU A 1 87 ? -11.886 10.190 15.563 1.00 95.62 87 LEU A CA 1
ATOM 654 C C . LEU A 1 87 ? -11.707 11.553 16.242 1.00 95.62 87 LEU A C 1
ATOM 656 O O . LEU A 1 87 ? -11.527 11.588 17.454 1.00 95.62 87 LEU A O 1
ATOM 660 N N . GLU A 1 88 ? -11.755 12.658 15.495 1.00 95.44 88 GLU A N 1
ATOM 661 C CA . GLU A 1 88 ? -11.703 14.023 16.037 1.00 95.44 88 GLU A CA 1
ATOM 662 C C . GLU A 1 88 ? -12.878 14.266 16.990 1.00 95.44 88 GLU A C 1
ATOM 664 O O . GLU A 1 88 ? -12.662 14.729 18.107 1.00 95.44 88 GLU A O 1
ATOM 669 N N . GLN A 1 89 ? -14.091 13.842 16.624 1.00 93.44 89 GLN A N 1
ATOM 670 C CA . GLN A 1 89 ? -15.258 13.923 17.499 1.00 93.44 89 GLN A CA 1
ATOM 671 C C . GLN A 1 89 ? -15.070 13.101 18.785 1.00 93.44 89 GLN A C 1
ATOM 673 O O . GLN A 1 89 ? -15.338 13.594 19.879 1.00 93.44 89 GLN A O 1
ATOM 678 N N . ILE A 1 90 ? -14.567 11.865 18.682 1.00 93.50 90 ILE A N 1
ATOM 679 C CA . ILE A 1 90 ? -14.225 11.030 19.847 1.00 93.50 90 ILE A CA 1
ATOM 680 C C . ILE A 1 90 ? -13.157 11.728 20.707 1.00 93.50 90 ILE A C 1
ATOM 682 O O . ILE A 1 90 ? -13.286 11.781 21.929 1.00 93.50 90 ILE A O 1
ATOM 686 N N . ALA A 1 91 ? -12.112 12.283 20.091 1.00 93.81 91 ALA A N 1
ATOM 687 C CA . ALA A 1 91 ? -11.017 12.970 20.771 1.00 93.81 91 ALA A CA 1
ATOM 688 C C . ALA A 1 91 ? -11.489 14.221 21.532 1.00 93.81 91 ALA A C 1
ATOM 690 O O . ALA A 1 91 ? -11.089 14.420 22.682 1.00 93.81 91 ALA A O 1
ATOM 691 N N . GLU A 1 92 ? -12.396 15.006 20.946 1.00 93.06 92 GLU A N 1
ATOM 692 C CA . GLU A 1 92 ? -13.016 16.168 21.590 1.00 93.06 92 GLU A CA 1
ATOM 693 C C . GLU A 1 92 ? -13.802 15.774 22.845 1.00 93.06 92 GLU A C 1
ATOM 695 O O . GLU A 1 92 ? -13.655 16.418 23.885 1.00 93.06 92 GLU A O 1
ATOM 700 N N . GLN A 1 93 ? -14.553 14.665 22.802 1.00 91.06 93 GLN A N 1
ATOM 701 C CA . GLN A 1 93 ? -15.227 14.113 23.988 1.00 91.06 93 GLN A CA 1
ATOM 702 C C . GLN A 1 93 ? -14.235 13.657 25.070 1.00 91.06 93 GLN A C 1
ATOM 704 O O . GLN A 1 93 ? -14.569 13.612 26.254 1.00 91.06 93 GLN A O 1
ATOM 709 N N . CYS A 1 94 ? -13.000 13.344 24.677 1.00 89.88 94 CYS A N 1
ATOM 710 C CA . CYS A 1 94 ? -11.905 13.010 25.585 1.00 89.88 94 CYS A CA 1
ATOM 711 C C . CYS A 1 94 ? -11.120 14.243 26.071 1.00 89.88 94 CYS A C 1
ATOM 713 O O . CYS A 1 94 ? -10.189 14.087 26.861 1.00 89.88 94 CYS A O 1
ATOM 715 N N . GLY A 1 95 ? -11.469 15.449 25.612 1.00 90.88 95 GLY A N 1
ATOM 716 C CA . GLY A 1 95 ? -10.805 16.697 25.988 1.00 90.88 95 GLY A CA 1
ATOM 717 C C . GLY A 1 95 ? -9.443 16.921 25.327 1.00 90.88 95 GLY A C 1
ATOM 718 O O . GLY A 1 95 ? -8.653 17.713 25.842 1.00 90.88 95 GLY A O 1
ATOM 719 N N . ILE A 1 96 ? -9.146 16.245 24.211 1.00 93.19 96 ILE A N 1
ATOM 720 C CA . ILE A 1 96 ? -7.902 16.447 23.457 1.00 93.19 96 ILE A CA 1
ATOM 721 C C . ILE A 1 96 ? -8.178 16.760 21.991 1.00 93.19 96 ILE A C 1
ATOM 723 O O . ILE A 1 96 ? -9.146 16.294 21.400 1.00 93.19 96 ILE A O 1
ATOM 727 N N . LYS A 1 97 ? -7.282 17.536 21.386 1.00 94.44 97 LYS A N 1
ATOM 728 C CA . LYS A 1 97 ? -7.288 17.791 19.949 1.00 94.44 97 LYS A CA 1
ATOM 729 C C . LYS A 1 97 ? -6.227 16.926 19.292 1.00 94.44 97 LYS A C 1
ATOM 731 O O . LYS A 1 97 ? -5.079 16.927 19.728 1.00 94.44 97 LYS A O 1
ATOM 736 N N . VAL A 1 98 ? -6.610 16.227 18.233 1.00 96.19 98 VAL A N 1
ATOM 737 C CA . VAL A 1 98 ? -5.690 15.427 17.424 1.00 96.19 98 VAL A CA 1
ATOM 738 C C . VAL A 1 98 ? -5.414 16.108 16.095 1.00 96.19 98 VAL A C 1
ATOM 740 O O . VAL A 1 98 ? -6.218 16.894 15.596 1.00 96.19 98 VAL A O 1
ATOM 743 N N . THR A 1 99 ? -4.250 15.823 15.529 1.00 96.69 99 THR A N 1
ATOM 744 C CA . THR A 1 99 ? -3.819 16.362 14.239 1.00 96.69 99 THR A CA 1
ATOM 745 C C . THR A 1 99 ? -3.471 15.234 13.280 1.00 96.69 99 THR A C 1
ATOM 747 O O . THR A 1 99 ? -2.898 14.220 13.681 1.00 96.69 99 THR A O 1
ATOM 750 N N . PHE A 1 100 ? -3.814 15.432 12.008 1.00 96.62 100 PHE A N 1
ATOM 751 C CA . PHE A 1 100 ? -3.540 14.506 10.916 1.00 96.62 100 PHE A CA 1
ATOM 752 C C . PHE A 1 100 ? -2.723 15.196 9.829 1.00 96.62 100 PHE A C 1
ATOM 754 O O . PHE A 1 100 ? -2.984 16.354 9.497 1.00 96.62 100 PHE A O 1
ATOM 761 N N . SER A 1 101 ? -1.788 14.467 9.231 1.00 95.00 101 SER A N 1
ATOM 762 C CA . SER A 1 101 ? -1.030 14.905 8.059 1.00 95.00 101 SER A CA 1
ATOM 763 C C . SER A 1 101 ? -0.903 13.781 7.032 1.00 95.00 101 SER A C 1
ATOM 765 O O . SER A 1 101 ? -0.977 12.595 7.367 1.00 95.00 101 SER A O 1
ATOM 767 N N . ARG A 1 102 ? -0.718 14.157 5.762 1.00 93.62 102 ARG A N 1
ATOM 768 C CA . ARG A 1 102 ? -0.311 13.239 4.694 1.00 93.62 102 ARG A CA 1
ATOM 769 C C . ARG A 1 102 ? 1.189 13.377 4.467 1.00 93.62 102 ARG A C 1
ATOM 771 O O . ARG A 1 102 ? 1.689 14.488 4.289 1.00 93.62 102 ARG A O 1
ATOM 778 N N . LEU A 1 103 ? 1.894 12.253 4.414 1.00 92.62 103 LEU A N 1
ATOM 779 C CA . LEU A 1 103 ? 3.297 12.208 4.010 1.00 92.62 103 LEU A CA 1
ATOM 780 C C . LEU A 1 103 ? 3.452 11.260 2.826 1.00 92.62 103 LEU A C 1
ATOM 782 O O . LEU A 1 103 ? 3.235 10.055 2.954 1.00 92.62 103 LEU A O 1
ATOM 786 N N . MET A 1 104 ? 3.825 11.800 1.668 1.00 89.69 104 MET A N 1
ATOM 787 C CA . MET A 1 104 ? 3.918 11.042 0.417 1.00 89.69 104 MET A CA 1
ATOM 788 C C . MET A 1 104 ? 5.277 11.231 -0.263 1.00 89.69 104 MET A C 1
ATOM 790 O O . MET A 1 104 ? 6.107 12.023 0.176 1.00 89.69 104 MET A O 1
ATOM 794 N N . GLY A 1 105 ? 5.528 10.486 -1.341 1.00 85.62 105 GLY A N 1
ATOM 795 C CA . GLY A 1 105 ? 6.721 10.705 -2.160 1.00 85.62 105 GLY A CA 1
ATOM 796 C C . GLY A 1 105 ? 6.656 12.054 -2.881 1.00 85.62 105 GLY A C 1
ATOM 797 O O . GLY A 1 105 ? 5.561 12.512 -3.213 1.00 85.62 105 GLY A O 1
ATOM 798 N N . LYS A 1 106 ? 7.821 12.651 -3.176 1.00 84.88 106 LYS A N 1
ATOM 799 C CA . LYS A 1 106 ? 7.966 13.960 -3.852 1.00 84.88 106 LYS A CA 1
ATOM 800 C C . LYS A 1 106 ? 7.046 14.137 -5.064 1.00 84.88 106 LYS A C 1
ATOM 802 O O . LYS A 1 106 ? 6.446 15.193 -5.214 1.00 84.88 106 LYS A O 1
ATOM 807 N N . ALA A 1 107 ? 6.871 13.079 -5.857 1.00 84.38 107 ALA A N 1
ATOM 808 C CA . ALA A 1 107 ? 6.034 13.072 -7.057 1.00 84.38 107 ALA A CA 1
ATOM 809 C C . ALA A 1 107 ? 4.542 13.360 -6.834 1.00 84.38 107 ALA A C 1
ATOM 811 O O . ALA A 1 107 ? 3.799 13.540 -7.792 1.00 84.38 107 ALA A O 1
ATOM 812 N N . ASN A 1 108 ? 4.105 13.431 -5.578 1.00 88.38 108 ASN A N 1
ATOM 813 C CA . ASN A 1 108 ? 2.739 13.778 -5.214 1.00 88.38 108 ASN A CA 1
ATOM 814 C C . ASN A 1 108 ? 2.586 15.238 -4.776 1.00 88.38 108 ASN A C 1
ATOM 816 O O . ASN A 1 108 ? 1.473 15.639 -4.462 1.00 88.38 108 ASN A O 1
ATOM 820 N N . TYR A 1 109 ? 3.666 16.017 -4.692 1.00 89.75 109 TYR A N 1
ATOM 821 C CA . TYR A 1 109 ? 3.629 17.420 -4.273 1.00 89.75 109 TYR A CA 1
ATOM 822 C C . TYR A 1 109 ? 3.742 18.335 -5.486 1.00 89.75 109 TYR A C 1
ATOM 824 O O . TYR A 1 109 ? 4.526 18.067 -6.397 1.00 89.75 109 TYR A O 1
ATOM 832 N N . VAL A 1 110 ? 2.957 19.411 -5.489 1.00 90.50 110 VAL A N 1
ATOM 833 C CA . VAL A 1 110 ? 2.909 20.382 -6.587 1.00 90.50 110 VAL A CA 1
ATOM 834 C C . VAL A 1 110 ? 4.226 21.160 -6.674 1.00 90.50 110 VAL A C 1
ATOM 836 O O . VAL A 1 110 ? 4.733 21.671 -5.676 1.00 90.50 110 VAL A O 1
ATOM 839 N N . SER A 1 111 ? 4.773 21.253 -7.885 1.00 89.19 111 SER A N 1
ATOM 840 C CA . SER A 1 111 ? 5.932 22.069 -8.229 1.00 89.19 111 SER A CA 1
ATOM 841 C C . SER A 1 111 ? 5.464 23.418 -8.760 1.00 89.19 111 SER A C 1
ATOM 843 O O . SER A 1 111 ? 4.999 23.530 -9.896 1.00 89.19 111 SER A O 1
ATOM 845 N N . LEU A 1 112 ? 5.618 24.464 -7.946 1.00 88.88 112 LEU A N 1
ATOM 846 C CA . LEU A 1 112 ? 5.207 25.821 -8.319 1.00 88.88 112 LEU A CA 1
ATOM 847 C C . LEU A 1 112 ? 5.922 26.319 -9.581 1.00 88.88 112 LEU A C 1
ATOM 849 O O . LEU A 1 112 ? 5.334 27.051 -10.371 1.00 88.88 112 LEU A O 1
ATOM 853 N N . GLU A 1 113 ? 7.178 25.918 -9.777 1.00 87.38 113 GLU A N 1
ATOM 854 C CA . GLU A 1 113 ? 7.956 26.249 -10.971 1.00 87.38 113 GLU A CA 1
ATOM 855 C C . GLU A 1 113 ? 7.327 25.651 -12.230 1.00 87.38 113 GLU A C 1
ATOM 857 O O . GLU A 1 113 ? 7.066 26.382 -13.186 1.00 87.38 113 GLU A O 1
ATOM 862 N N . LYS A 1 114 ? 7.009 24.349 -12.211 1.00 88.06 114 LYS A N 1
ATOM 863 C CA . LYS A 1 114 ? 6.365 23.695 -13.353 1.00 88.06 114 LYS A CA 1
ATOM 864 C C . LYS A 1 114 ? 5.006 24.312 -13.661 1.00 88.06 114 LYS A C 1
ATOM 866 O O . LYS A 1 114 ? 4.741 24.644 -14.811 1.00 88.06 114 LYS A O 1
ATOM 871 N N . VAL A 1 115 ? 4.175 24.527 -12.639 1.00 91.62 115 VAL A N 1
ATOM 872 C CA . VAL A 1 115 ? 2.844 25.131 -12.814 1.00 91.62 115 VAL A CA 1
ATOM 873 C C . VAL A 1 115 ? 2.949 26.534 -13.420 1.00 91.62 115 VAL A C 1
ATOM 875 O O . VAL A 1 115 ? 2.226 26.853 -14.361 1.00 91.62 115 VAL A O 1
ATOM 878 N N . ARG A 1 116 ? 3.881 27.366 -12.936 1.00 90.50 116 ARG A N 1
ATOM 879 C CA . ARG A 1 116 ? 4.137 28.697 -13.512 1.00 90.50 116 ARG A CA 1
ATOM 880 C C . ARG A 1 116 ? 4.646 28.616 -14.947 1.00 90.50 116 ARG A C 1
ATOM 882 O O . ARG A 1 116 ? 4.286 29.469 -15.747 1.00 90.50 116 ARG A O 1
ATOM 889 N N . GLY A 1 117 ? 5.439 27.599 -15.279 1.00 89.38 117 GLY A N 1
ATOM 890 C CA . GLY A 1 117 ? 5.858 27.324 -16.651 1.00 89.38 117 GLY A CA 1
ATOM 891 C C . GLY A 1 117 ? 4.676 27.028 -17.576 1.00 89.38 117 GLY A C 1
ATOM 892 O O . GLY A 1 117 ? 4.615 27.588 -18.666 1.00 89.38 117 GLY A O 1
ATOM 893 N N . LEU A 1 118 ? 3.709 26.219 -17.128 1.00 89.94 118 LEU A N 1
ATOM 894 C CA . LEU A 1 118 ? 2.500 25.906 -17.904 1.00 89.94 118 LEU A CA 1
ATOM 895 C C . LEU A 1 118 ? 1.629 27.142 -18.159 1.00 89.94 118 LEU A C 1
ATOM 897 O O . LEU A 1 118 ? 1.112 27.295 -19.259 1.00 89.94 118 LEU A O 1
ATOM 901 N N . LEU A 1 119 ? 1.519 28.054 -17.184 1.00 89.00 119 LEU A N 1
ATOM 902 C CA . LEU A 1 119 ? 0.792 29.326 -17.339 1.00 89.00 119 LEU A CA 1
ATOM 903 C C . LEU A 1 119 ? 1.378 30.248 -18.424 1.00 89.00 119 LEU A C 1
ATOM 905 O O . LEU A 1 119 ? 0.700 31.174 -18.861 1.00 89.00 119 LEU A O 1
ATOM 909 N N . LEU A 1 120 ? 2.630 30.029 -18.839 1.00 88.44 120 LEU A N 1
ATOM 910 C CA . LEU A 1 120 ? 3.301 30.807 -19.885 1.00 88.44 120 LEU A CA 1
ATOM 911 C C . LEU A 1 120 ? 3.199 30.163 -21.276 1.00 88.44 120 LEU A C 1
ATOM 913 O O . LEU A 1 120 ? 3.689 30.746 -22.242 1.00 88.44 120 LEU A O 1
ATOM 917 N N . MET A 1 121 ? 2.623 28.964 -21.388 1.00 86.81 121 MET A N 1
ATOM 918 C CA . MET A 1 121 ? 2.506 28.254 -22.661 1.00 86.81 121 MET A CA 1
ATOM 919 C C . MET A 1 121 ? 1.232 28.665 -23.403 1.00 86.81 121 MET A C 1
ATOM 921 O O . MET A 1 121 ? 0.139 28.629 -22.843 1.00 86.81 121 MET A O 1
ATOM 925 N N . ASP A 1 122 ? 1.358 28.947 -24.702 1.00 83.00 122 ASP A N 1
ATOM 926 C CA . ASP A 1 122 ? 0.221 29.292 -25.574 1.00 83.00 122 ASP A CA 1
ATOM 927 C C . ASP A 1 122 ? -0.778 28.127 -25.766 1.00 83.00 122 ASP A C 1
ATOM 929 O O . ASP A 1 122 ? -1.894 28.319 -26.251 1.00 83.00 122 ASP A O 1
ATOM 933 N N . GLU A 1 123 ? -0.390 26.910 -25.377 1.00 83.00 123 GLU A N 1
ATOM 934 C CA . GLU A 1 123 ? -1.194 25.687 -25.480 1.00 83.00 123 GLU A CA 1
ATOM 935 C C . GLU A 1 123 ? -2.318 25.610 -24.427 1.00 83.00 123 GLU A C 1
ATOM 937 O O . GLU A 1 123 ? -3.341 24.973 -24.679 1.00 83.00 123 GLU A O 1
ATOM 942 N N . PHE A 1 124 ? -2.175 26.284 -23.276 1.00 82.69 124 PHE A N 1
ATOM 943 C CA . PHE A 1 124 ? -3.109 26.201 -22.140 1.00 82.69 124 PHE A CA 1
ATOM 944 C C . PHE A 1 124 ? -3.827 27.534 -21.901 1.00 82.69 124 PHE A C 1
ATOM 946 O O . PHE A 1 124 ? -3.620 28.203 -20.891 1.00 82.69 124 PHE A O 1
ATOM 953 N N . THR A 1 125 ? -4.665 27.938 -22.857 1.00 79.81 125 THR A N 1
ATOM 954 C CA . THR A 1 125 ? -5.326 29.258 -22.859 1.00 79.81 125 THR A CA 1
ATOM 955 C C . THR A 1 125 ? -6.819 29.224 -22.539 1.00 79.81 125 THR A C 1
ATOM 957 O O . THR A 1 125 ? -7.442 30.282 -22.417 1.00 79.81 125 THR A O 1
ATOM 960 N N . ASP A 1 126 ? -7.423 28.041 -22.384 1.00 89.19 126 ASP A N 1
ATOM 961 C CA . ASP A 1 126 ? -8.824 27.951 -21.985 1.00 89.19 126 ASP A CA 1
ATOM 962 C C . ASP A 1 126 ? -9.025 28.443 -20.542 1.00 89.19 126 ASP A C 1
ATOM 964 O O . ASP A 1 126 ? -8.210 28.214 -19.646 1.00 89.19 126 ASP A O 1
ATOM 968 N N . LEU A 1 127 ? -10.131 29.160 -20.326 1.00 87.19 127 LEU A N 1
ATOM 969 C CA . LEU A 1 127 ? -10.358 29.930 -19.103 1.00 87.19 127 LEU A CA 1
ATOM 970 C C . LEU A 1 127 ? -10.381 29.061 -17.837 1.00 87.19 127 LEU A C 1
ATOM 972 O O . LEU A 1 127 ? -9.937 29.511 -16.780 1.00 87.19 127 LEU A O 1
ATOM 976 N N . ASP A 1 128 ? -10.917 27.845 -17.925 1.00 86.81 128 ASP A N 1
ATOM 977 C CA . ASP A 1 128 ? -11.042 26.958 -16.770 1.00 86.81 128 ASP A CA 1
ATOM 978 C C . ASP A 1 128 ? -9.686 26.353 -16.392 1.00 86.81 128 ASP A C 1
ATOM 980 O O . ASP A 1 128 ? -9.324 26.363 -15.213 1.00 86.81 128 ASP A O 1
ATOM 984 N N . THR A 1 129 ? -8.880 25.945 -17.375 1.00 88.50 129 THR A N 1
ATOM 985 C CA . THR A 1 129 ? -7.509 25.467 -17.137 1.00 88.50 129 THR A CA 1
ATOM 986 C C . THR A 1 129 ? -6.630 26.543 -16.530 1.00 88.50 129 THR A C 1
ATOM 988 O O . THR A 1 129 ? -5.946 26.277 -15.541 1.00 88.50 129 THR A O 1
ATOM 991 N N . VAL A 1 130 ? -6.689 27.774 -17.050 1.00 90.38 130 VAL A N 1
ATOM 992 C CA . VAL A 1 130 ? -5.919 28.896 -16.493 1.00 90.38 130 VAL A CA 1
ATOM 993 C C . VAL A 1 130 ? -6.281 29.126 -15.025 1.00 90.38 130 VAL A C 1
ATOM 995 O O . VAL A 1 130 ? -5.384 29.207 -14.189 1.00 90.38 130 VAL A O 1
ATOM 998 N N . LYS A 1 131 ? -7.573 29.134 -14.670 1.00 90.56 131 LYS A N 1
ATOM 999 C CA . LYS A 1 131 ? -8.007 29.289 -13.268 1.00 90.56 131 LYS A CA 1
ATOM 1000 C C . LYS A 1 131 ? -7.481 28.177 -12.362 1.00 90.56 131 LYS A C 1
ATOM 1002 O O . LYS A 1 131 ? -7.072 28.457 -11.234 1.00 90.56 131 LYS A O 1
ATOM 1007 N N . VAL A 1 132 ? -7.502 26.924 -12.822 1.00 92.38 132 VAL A N 1
ATOM 1008 C CA . VAL A 1 132 ? -6.969 25.794 -12.046 1.00 92.38 132 VAL A CA 1
ATOM 1009 C C . VAL A 1 132 ? -5.459 25.940 -11.852 1.00 92.38 132 VAL A C 1
ATOM 1011 O O . VAL A 1 132 ? -4.972 25.811 -10.728 1.00 92.38 132 VAL A O 1
ATOM 1014 N N . LEU A 1 133 ? -4.718 26.279 -12.909 1.00 92.94 133 LEU A N 1
ATOM 1015 C CA . LEU A 1 133 ? -3.273 26.496 -12.837 1.00 92.94 133 LEU A CA 1
ATOM 1016 C C . LEU A 1 133 ? -2.906 27.690 -11.938 1.00 92.94 133 LEU A C 1
ATOM 1018 O O . LEU A 1 133 ? -1.958 27.590 -11.164 1.00 92.94 133 LEU A O 1
ATOM 1022 N N . GLU A 1 134 ? -3.667 28.787 -11.952 1.00 93.00 134 GLU A N 1
ATOM 1023 C CA . GLU A 1 134 ? -3.476 29.925 -11.035 1.00 93.00 134 GLU A CA 1
ATOM 1024 C C . GLU A 1 134 ? -3.656 29.525 -9.561 1.00 93.00 134 GLU A C 1
ATOM 1026 O O . GLU A 1 134 ? -2.920 29.991 -8.682 1.00 93.00 134 GLU A O 1
ATOM 1031 N N . LYS A 1 135 ? -4.616 28.637 -9.274 1.00 93.81 135 LYS A N 1
ATOM 1032 C CA . LYS A 1 135 ? -4.809 28.076 -7.930 1.00 93.81 135 LYS A CA 1
ATOM 1033 C C . LYS A 1 135 ? -3.655 27.151 -7.543 1.00 93.81 135 LYS A C 1
ATOM 1035 O O . LYS A 1 135 ? -3.096 27.312 -6.457 1.00 93.81 135 LYS A O 1
ATOM 1040 N N . LEU A 1 136 ? -3.244 26.254 -8.440 1.00 93.38 136 LEU A N 1
ATOM 1041 C CA . LEU A 1 136 ? -2.092 25.368 -8.238 1.00 93.38 136 LEU A CA 1
ATOM 1042 C C . LEU A 1 136 ? -0.778 26.137 -8.054 1.00 93.38 136 LEU A C 1
ATOM 1044 O O . LEU A 1 136 ? 0.067 25.715 -7.269 1.00 93.38 136 LEU A O 1
ATOM 1048 N N . ALA A 1 137 ? -0.611 27.290 -8.707 1.00 92.00 137 ALA A N 1
ATOM 1049 C CA . ALA A 1 137 ? 0.591 28.125 -8.614 1.00 92.00 137 ALA A CA 1
ATOM 1050 C C . ALA A 1 137 ? 0.826 28.714 -7.209 1.00 92.00 137 ALA A C 1
ATOM 1052 O O . ALA A 1 137 ? 1.874 29.322 -6.961 1.00 92.00 137 ALA A O 1
ATOM 1053 N N . ASN A 1 138 ? -0.136 28.523 -6.302 1.00 89.56 138 ASN A N 1
ATOM 1054 C CA . ASN A 1 138 ? -0.088 28.908 -4.897 1.00 89.56 138 ASN A CA 1
ATOM 1055 C C . ASN A 1 138 ? -0.327 27.712 -3.947 1.00 89.56 138 ASN A C 1
ATOM 1057 O O . ASN A 1 138 ? -0.592 27.917 -2.762 1.00 89.56 138 ASN A O 1
ATOM 1061 N N . TRP A 1 139 ? -0.242 26.470 -4.439 1.00 91.00 139 TRP A N 1
ATOM 1062 C CA . TRP A 1 139 ? -0.500 25.254 -3.664 1.00 91.00 139 TRP A CA 1
ATOM 1063 C C . TRP A 1 139 ? 0.795 24.555 -3.235 1.00 91.00 139 TRP A C 1
ATOM 1065 O O . TRP A 1 139 ? 1.599 24.153 -4.069 1.00 91.00 139 TRP A O 1
ATOM 1075 N N . SER A 1 140 ? 0.988 24.367 -1.928 1.00 84.25 140 SER A N 1
ATOM 1076 C CA . SER A 1 140 ? 2.198 23.752 -1.351 1.00 84.25 140 SER A CA 1
ATOM 1077 C C . SER A 1 140 ? 1.982 22.355 -0.755 1.00 84.25 140 SER A C 1
ATOM 1079 O O . SER A 1 140 ? 2.915 21.749 -0.227 1.00 84.25 140 SER A O 1
ATOM 1081 N N . LYS A 1 141 ? 0.754 21.829 -0.815 1.00 86.75 141 LYS A N 1
ATOM 1082 C CA . LYS A 1 141 ? 0.385 20.517 -0.262 1.00 86.75 141 LYS A CA 1
ATOM 1083 C C . LYS A 1 141 ? 0.397 19.443 -1.362 1.00 86.75 141 LYS A C 1
ATOM 1085 O O . LYS A 1 141 ? 0.659 19.759 -2.528 1.00 86.75 141 LYS A O 1
ATOM 1090 N N . PRO A 1 142 ? 0.124 18.166 -1.040 1.00 90.00 142 PRO A N 1
ATOM 1091 C CA . PRO A 1 142 ? -0.012 17.160 -2.076 1.00 90.00 142 PRO A CA 1
ATOM 1092 C C . PRO A 1 142 ? -1.113 17.474 -3.096 1.00 90.00 142 PRO A C 1
ATOM 1094 O O . PRO A 1 142 ? -2.127 18.082 -2.754 1.00 90.00 142 PRO A O 1
ATOM 1097 N N . LEU A 1 143 ? -0.929 17.009 -4.331 1.00 90.44 143 LEU A N 1
ATOM 1098 C CA . LEU A 1 143 ? -1.875 17.178 -5.433 1.00 90.44 143 LEU A CA 1
ATOM 1099 C C . LEU A 1 143 ? -3.242 16.565 -5.109 1.00 90.44 143 LEU A C 1
ATOM 1101 O O . LEU A 1 143 ? -4.255 17.200 -5.353 1.00 90.44 143 LEU A O 1
ATOM 1105 N N . VAL A 1 144 ? -3.277 15.396 -4.463 1.00 87.06 144 VAL A N 1
ATOM 1106 C CA . VAL A 1 144 ? -4.547 14.760 -4.065 1.00 87.06 144 VAL A CA 1
ATOM 1107 C C . VAL A 1 144 ? -5.395 15.660 -3.157 1.00 87.06 144 VAL A C 1
ATOM 1109 O O . VAL A 1 144 ? -6.616 15.642 -3.230 1.00 87.06 144 VAL A O 1
ATOM 1112 N N . GLU A 1 145 ? -4.765 16.492 -2.321 1.00 87.75 145 GLU A N 1
ATOM 1113 C CA . GLU A 1 145 ? -5.498 17.440 -1.475 1.00 87.75 145 GLU A CA 1
ATOM 1114 C C . GLU A 1 145 ? -6.068 18.604 -2.285 1.00 87.75 145 GLU A C 1
ATOM 1116 O O . GLU A 1 145 ? -7.128 19.125 -1.950 1.00 87.75 145 GLU A O 1
ATOM 1121 N N . PHE A 1 146 ? -5.374 19.002 -3.353 1.00 90.25 146 PHE A N 1
ATOM 1122 C CA . PHE A 1 146 ? -5.890 19.990 -4.289 1.00 90.25 146 PHE A CA 1
ATOM 1123 C C . PHE A 1 146 ? -7.120 19.439 -5.009 1.00 90.25 146 PHE A C 1
ATOM 1125 O O . PHE A 1 146 ? -8.145 20.110 -5.064 1.00 90.25 146 PHE A O 1
ATOM 1132 N N . GLU A 1 147 ? -7.040 18.201 -5.501 1.00 86.69 147 GLU A N 1
ATOM 1133 C CA . GLU A 1 147 ? -8.142 17.546 -6.210 1.00 86.69 147 GLU A CA 1
ATOM 1134 C C . GLU A 1 147 ? -9.370 17.339 -5.314 1.00 86.69 147 GLU A C 1
ATOM 1136 O O . GLU A 1 147 ? -10.510 17.457 -5.761 1.00 86.69 147 GLU A O 1
ATOM 1141 N N . GLU A 1 148 ? -9.151 17.099 -4.019 1.00 82.94 148 GLU A N 1
ATOM 1142 C CA . GLU A 1 148 ? -10.219 17.021 -3.023 1.00 82.94 148 GLU A CA 1
ATOM 1143 C C . GLU A 1 148 ? -10.958 18.354 -2.812 1.00 82.94 148 GLU A C 1
ATOM 1145 O O . GLU A 1 148 ? -12.163 18.323 -2.550 1.00 82.94 148 GLU A O 1
ATOM 1150 N N . GLU A 1 149 ? -10.254 19.491 -2.877 1.00 85.75 149 GLU A N 1
ATOM 1151 C CA . GLU A 1 149 ? -10.795 20.834 -2.604 1.00 85.75 149 GLU A CA 1
ATOM 1152 C C . GLU A 1 149 ? -11.342 21.522 -3.865 1.00 85.75 149 GLU A C 1
ATOM 1154 O O . GLU A 1 149 ? -12.388 22.170 -3.813 1.00 85.75 149 GLU A O 1
ATOM 1159 N N . TYR A 1 150 ? -10.654 21.366 -4.997 1.00 85.38 150 TYR A N 1
ATOM 1160 C CA . TYR A 1 150 ? -10.916 22.094 -6.242 1.00 85.38 150 TYR A CA 1
ATOM 1161 C C . TYR A 1 150 ? -11.401 21.208 -7.398 1.00 85.38 150 TYR A C 1
ATOM 1163 O O . TYR A 1 150 ? -11.844 21.747 -8.412 1.00 85.38 150 TYR A O 1
ATOM 1171 N N . GLY A 1 151 ? -11.380 19.881 -7.245 1.00 82.44 151 GLY A N 1
ATOM 1172 C CA . GLY A 1 151 ? -11.719 18.925 -8.301 1.00 82.44 151 GLY A CA 1
ATOM 1173 C C . GLY A 1 151 ? -10.510 18.464 -9.120 1.00 82.44 151 GLY A C 1
ATOM 1174 O O . GLY A 1 151 ? -9.392 18.939 -8.937 1.00 82.44 151 GLY A O 1
ATOM 1175 N N . GLU A 1 152 ? -10.744 17.500 -10.012 1.00 83.38 152 GLU A N 1
ATOM 1176 C CA . GLU A 1 152 ? -9.705 16.888 -10.852 1.00 83.38 152 GLU A CA 1
ATOM 1177 C C . GLU A 1 152 ? -8.986 17.913 -11.745 1.00 83.38 152 GLU A C 1
ATOM 1179 O O . GLU A 1 152 ? -9.529 18.964 -12.100 1.00 83.38 152 GLU A O 1
ATOM 1184 N N . LEU A 1 153 ? -7.751 17.585 -12.134 1.00 86.88 153 LEU A N 1
ATOM 1185 C CA . LEU A 1 153 ? -7.008 18.374 -13.111 1.00 86.88 153 LEU A CA 1
ATOM 1186 C C . LEU A 1 153 ? -7.742 18.426 -14.468 1.00 86.88 153 LEU A C 1
ATOM 1188 O O . LEU A 1 153 ? -8.399 17.455 -14.854 1.00 86.88 153 LEU A O 1
ATOM 1192 N N . PRO A 1 154 ? -7.597 19.523 -15.238 1.00 86.06 154 PRO A N 1
ATOM 1193 C CA . PRO A 1 154 ? -8.067 19.576 -16.618 1.00 86.06 154 PRO A CA 1
ATOM 1194 C C . PRO A 1 154 ? -7.488 18.418 -17.436 1.00 86.06 154 PRO A C 1
ATOM 1196 O O . PRO A 1 154 ? -6.333 18.049 -17.247 1.00 86.06 154 PRO A O 1
ATOM 1199 N N . ALA A 1 155 ? -8.258 17.872 -18.380 1.00 79.44 155 ALA A N 1
ATOM 1200 C CA . ALA A 1 155 ? -7.906 16.644 -19.107 1.00 79.44 155 ALA A CA 1
ATOM 1201 C C . ALA A 1 155 ? -6.549 16.701 -19.844 1.00 79.44 155 ALA A C 1
ATOM 1203 O O . ALA A 1 155 ? -5.916 15.672 -20.074 1.00 79.44 155 ALA A O 1
ATOM 1204 N N . GLN A 1 156 ? -6.112 17.899 -20.227 1.00 80.25 156 GLN A N 1
ATOM 1205 C CA . GLN A 1 156 ? -4.844 18.179 -20.896 1.00 80.25 156 GLN A CA 1
ATOM 1206 C C . GLN A 1 156 ? -3.651 18.337 -19.937 1.00 80.25 156 GLN A C 1
ATOM 1208 O O . GLN A 1 156 ? -2.511 18.379 -20.394 1.00 80.25 156 GLN A O 1
ATOM 1213 N N . ILE A 1 157 ? -3.892 18.424 -18.626 1.00 85.19 157 ILE A N 1
ATOM 1214 C CA . ILE A 1 157 ? -2.863 18.561 -17.595 1.00 85.19 157 ILE A CA 1
ATOM 1215 C C . ILE A 1 157 ? -2.701 17.226 -16.874 1.00 85.19 157 ILE A C 1
ATOM 1217 O O . ILE A 1 157 ? -3.600 16.748 -16.189 1.00 85.19 157 ILE A O 1
ATOM 1221 N N . THR A 1 158 ? -1.517 16.637 -16.996 1.00 85.81 158 THR A N 1
ATOM 1222 C CA . THR A 1 158 ? -1.171 15.411 -16.266 1.00 85.81 158 THR A CA 1
ATOM 1223 C C . THR A 1 158 ? -0.521 15.741 -14.918 1.00 85.81 158 THR A C 1
ATOM 1225 O O . THR A 1 158 ? 0.133 16.784 -14.802 1.00 85.81 158 THR A O 1
ATOM 1228 N N . PRO A 1 159 ? -0.637 14.873 -13.894 1.00 87.44 159 PRO A N 1
ATOM 1229 C CA . PRO A 1 159 ? 0.050 15.062 -12.617 1.00 87.44 159 PRO A CA 1
ATOM 1230 C C . PRO A 1 159 ? 1.549 15.349 -12.775 1.00 87.44 159 PRO A C 1
ATOM 1232 O O . PRO A 1 159 ? 2.070 16.272 -12.155 1.00 87.44 159 PRO A O 1
ATOM 1235 N N . GLU A 1 160 ? 2.242 14.642 -13.669 1.00 83.12 160 GLU A N 1
ATOM 1236 C CA . GLU A 1 160 ? 3.686 14.776 -13.899 1.00 83.12 160 GLU A CA 1
ATOM 1237 C C . GLU A 1 160 ? 4.090 16.164 -14.423 1.00 83.12 160 GLU A C 1
ATOM 1239 O O . GLU A 1 160 ? 5.228 16.613 -14.208 1.00 83.12 160 GLU A O 1
ATOM 1244 N N . MET A 1 161 ? 3.168 16.859 -15.098 1.00 85.25 161 MET A N 1
ATOM 1245 C CA . MET A 1 161 ? 3.369 18.229 -15.572 1.00 85.25 161 MET A CA 1
ATOM 1246 C C . MET A 1 161 ? 3.320 19.248 -14.437 1.00 85.25 161 MET A C 1
ATOM 1248 O O . MET A 1 161 ? 3.895 20.319 -14.589 1.00 85.25 161 MET A O 1
ATOM 1252 N N . VAL A 1 162 ? 2.677 18.937 -13.309 1.00 89.19 162 VAL A N 1
ATOM 1253 C CA . VAL A 1 162 ? 2.459 19.891 -12.208 1.00 89.19 162 VAL A CA 1
ATOM 1254 C C . VAL A 1 162 ? 3.123 19.486 -10.898 1.00 89.19 162 VAL A C 1
ATOM 1256 O O . VAL A 1 162 ? 3.296 20.341 -10.037 1.00 89.19 162 VAL A O 1
ATOM 1259 N N . THR A 1 163 ? 3.534 18.231 -10.718 1.00 89.38 163 THR A N 1
ATOM 1260 C CA . THR A 1 163 ? 4.207 17.760 -9.498 1.00 89.38 163 THR A CA 1
ATOM 1261 C C . THR A 1 163 ? 5.720 17.698 -9.643 1.00 89.38 163 THR A C 1
ATOM 1263 O O . THR A 1 163 ? 6.265 17.724 -10.747 1.00 89.38 163 THR A O 1
ATOM 1266 N N . TYR A 1 164 ? 6.446 17.619 -8.530 1.00 84.19 164 TYR A N 1
ATOM 1267 C CA . TYR A 1 164 ? 7.883 17.347 -8.575 1.00 84.19 164 TYR A CA 1
ATOM 1268 C C . TYR A 1 164 ? 8.178 15.988 -9.225 1.00 84.19 164 TYR A C 1
ATOM 1270 O O . TYR A 1 164 ? 7.342 15.094 -9.237 1.00 84.19 164 TYR A O 1
ATOM 1278 N N . SER A 1 165 ? 9.385 15.789 -9.746 1.00 74.44 165 SER A N 1
ATOM 1279 C CA . SER A 1 165 ? 9.917 14.435 -9.909 1.00 74.44 165 SER A CA 1
ATOM 1280 C C . SER A 1 165 ? 10.686 14.018 -8.661 1.00 74.44 165 SER A C 1
ATOM 1282 O O . SER A 1 165 ? 10.999 14.811 -7.770 1.00 74.44 165 SER A O 1
ATOM 1284 N N . ILE A 1 166 ? 10.987 12.730 -8.590 1.00 66.50 166 ILE A N 1
ATOM 1285 C CA . ILE A 1 166 ? 11.760 12.131 -7.505 1.00 66.50 166 ILE A CA 1
ATOM 1286 C C . ILE A 1 166 ? 13.171 12.733 -7.356 1.00 66.50 166 ILE A C 1
ATOM 1288 O O . ILE A 1 166 ? 13.709 12.702 -6.247 1.00 66.50 166 ILE A O 1
ATOM 1292 N N . TRP A 1 167 ? 13.737 13.336 -8.409 1.00 63.62 167 TRP A N 1
ATOM 1293 C CA . TRP A 1 167 ? 15.070 13.964 -8.370 1.00 63.62 167 TRP A CA 1
ATOM 1294 C C . TRP A 1 167 ? 15.066 15.471 -8.251 1.00 63.62 167 TRP A C 1
ATOM 1296 O O . TRP A 1 167 ? 16.150 16.050 -8.220 1.00 63.62 167 TRP A O 1
ATOM 1306 N N . ASP A 1 168 ? 13.897 16.107 -8.201 1.00 67.38 168 ASP A N 1
ATOM 1307 C CA . ASP A 1 168 ? 13.885 17.543 -7.975 1.00 67.38 168 ASP A CA 1
ATOM 1308 C C . ASP A 1 168 ? 14.592 17.840 -6.650 1.00 67.38 168 ASP A C 1
ATOM 1310 O O . ASP A 1 168 ? 14.313 17.222 -5.604 1.00 67.38 168 ASP A O 1
ATOM 1314 N N . ASP A 1 169 ? 15.570 18.741 -6.740 1.00 66.94 169 ASP A N 1
ATOM 1315 C CA . ASP A 1 169 ? 16.250 19.302 -5.587 1.00 66.94 169 ASP A CA 1
ATOM 1316 C C . ASP A 1 169 ? 15.345 20.390 -5.024 1.00 66.94 169 ASP A C 1
ATOM 1318 O O . ASP A 1 169 ? 15.212 21.485 -5.567 1.00 66.94 169 ASP A O 1
ATOM 1322 N N . ILE A 1 170 ? 14.612 20.009 -3.989 1.00 73.38 170 ILE A N 1
ATOM 1323 C CA . ILE A 1 170 ? 13.571 20.825 -3.388 1.00 73.38 170 ILE A CA 1
ATOM 1324 C C . ILE A 1 170 ? 14.138 21.274 -2.053 1.00 73.38 170 ILE A C 1
ATOM 1326 O O . ILE A 1 170 ? 14.254 20.456 -1.138 1.00 73.38 170 ILE A O 1
ATOM 1330 N N . GLN A 1 171 ? 14.467 22.559 -1.941 1.00 70.69 171 GLN A N 1
ATOM 1331 C CA . GLN A 1 171 ? 15.005 23.130 -0.702 1.00 70.69 171 GLN A CA 1
ATOM 1332 C C . GLN A 1 171 ? 14.065 22.880 0.489 1.00 70.69 171 GLN A C 1
ATOM 1334 O O . GLN A 1 171 ? 14.525 22.544 1.575 1.00 70.69 171 GLN A O 1
ATOM 1339 N N . ASP A 1 172 ? 12.753 22.906 0.243 1.00 75.25 172 ASP A N 1
ATOM 1340 C CA . ASP A 1 172 ? 11.729 22.831 1.288 1.00 75.25 172 ASP A CA 1
ATOM 1341 C C . ASP A 1 172 ? 11.188 21.407 1.538 1.00 75.25 172 ASP A C 1
ATOM 1343 O O . ASP A 1 172 ? 10.251 21.230 2.316 1.00 75.25 172 ASP A O 1
ATOM 1347 N N . ILE A 1 173 ? 11.708 20.353 0.885 1.00 78.06 173 ILE A N 1
ATOM 1348 C CA . ILE A 1 173 ? 11.125 19.003 1.057 1.00 78.06 173 ILE A CA 1
ATOM 1349 C C . ILE A 1 173 ? 11.328 18.466 2.470 1.00 78.06 173 ILE A C 1
ATOM 1351 O O . ILE A 1 173 ? 10.465 17.759 2.993 1.00 78.06 173 ILE A O 1
ATOM 1355 N N . ASP A 1 174 ? 12.455 18.811 3.092 1.00 81.56 174 ASP A N 1
ATOM 1356 C CA . ASP A 1 174 ? 12.701 18.472 4.486 1.00 81.56 174 ASP A CA 1
ATOM 1357 C C . ASP A 1 174 ? 11.736 19.236 5.400 1.00 81.56 174 ASP A C 1
ATOM 1359 O O . ASP A 1 174 ? 11.206 18.631 6.330 1.00 81.56 174 ASP A O 1
ATOM 1363 N N . ASP A 1 175 ? 11.396 20.490 5.090 1.00 86.94 175 ASP A N 1
ATOM 1364 C CA . ASP A 1 175 ? 10.392 21.256 5.836 1.00 86.94 175 ASP A CA 1
ATOM 1365 C C . ASP A 1 175 ? 8.991 20.655 5.682 1.00 86.94 175 ASP A C 1
ATOM 1367 O O . ASP A 1 175 ? 8.289 20.459 6.674 1.00 86.94 175 ASP A O 1
ATOM 1371 N N . ILE A 1 176 ? 8.586 20.276 4.465 1.00 86.31 176 ILE A N 1
ATOM 1372 C CA . ILE A 1 176 ? 7.328 19.550 4.210 1.00 86.31 176 ILE A CA 1
ATOM 1373 C C . ILE A 1 176 ? 7.287 18.260 5.035 1.00 86.31 176 ILE A C 1
ATOM 1375 O O . ILE A 1 176 ? 6.281 17.964 5.688 1.00 86.31 176 ILE A O 1
ATOM 1379 N N . ARG A 1 177 ? 8.387 17.498 5.034 1.00 90.00 177 ARG A N 1
ATOM 1380 C CA . ARG A 1 177 ? 8.511 16.249 5.791 1.00 90.00 177 ARG A CA 1
ATOM 1381 C C . ARG A 1 177 ? 8.405 16.495 7.293 1.00 90.00 177 ARG A C 1
ATOM 1383 O O . ARG A 1 177 ? 7.636 15.808 7.958 1.00 90.00 177 ARG A O 1
ATOM 1390 N N . LEU A 1 178 ? 9.148 17.458 7.833 1.00 90.81 178 LEU A N 1
ATOM 1391 C CA . LEU A 1 178 ? 9.148 17.791 9.260 1.00 90.81 178 LEU A CA 1
ATOM 1392 C C . LEU A 1 178 ? 7.783 18.317 9.718 1.00 90.81 178 LEU A C 1
ATOM 1394 O O . LEU A 1 178 ? 7.289 17.893 10.764 1.00 90.81 178 LEU A O 1
ATOM 1398 N N . ASN A 1 179 ? 7.132 19.152 8.907 1.00 91.50 179 ASN A N 1
ATOM 1399 C CA . ASN A 1 179 ? 5.774 19.626 9.157 1.00 91.50 179 ASN A CA 1
ATOM 1400 C C . ASN A 1 179 ? 4.777 18.465 9.189 1.00 91.50 179 ASN A C 1
ATOM 1402 O O . ASN A 1 179 ? 3.977 18.374 10.120 1.00 91.50 179 ASN A O 1
ATOM 1406 N N . ALA A 1 180 ? 4.846 17.531 8.237 1.00 92.56 180 ALA A N 1
ATOM 1407 C CA . ALA A 1 180 ? 3.996 16.344 8.259 1.00 92.56 180 ALA A CA 1
ATOM 1408 C C . ALA A 1 180 ? 4.256 15.483 9.509 1.00 92.56 180 ALA A C 1
ATOM 1410 O O . ALA A 1 180 ? 3.312 15.076 10.187 1.00 92.56 180 ALA A O 1
ATOM 1411 N N . LEU A 1 181 ? 5.524 15.266 9.867 1.00 94.31 181 LEU A N 1
ATOM 1412 C CA . LEU A 1 181 ? 5.920 14.505 11.055 1.00 94.31 181 LEU A CA 1
ATOM 1413 C C . LEU A 1 181 ? 5.580 15.202 12.381 1.00 94.31 181 LEU A C 1
ATOM 1415 O O . LEU A 1 181 ? 5.718 14.576 13.430 1.00 94.31 181 LEU A O 1
ATOM 1419 N N . SER A 1 182 ? 5.147 16.465 12.380 1.00 94.38 182 SER A N 1
ATOM 1420 C CA . SER A 1 182 ? 4.693 17.161 13.594 1.00 94.38 182 SER A CA 1
ATOM 1421 C C . SER A 1 182 ? 3.298 16.725 14.063 1.00 94.38 182 SER A C 1
ATOM 1423 O O . SER A 1 182 ? 2.972 16.917 15.232 1.00 94.38 182 SER A O 1
ATOM 1425 N N . ALA A 1 183 ? 2.498 16.107 13.186 1.00 96.19 183 ALA A N 1
ATOM 1426 C CA . ALA A 1 183 ? 1.152 15.647 13.511 1.00 96.19 183 ALA A CA 1
ATOM 1427 C C . ALA A 1 183 ? 1.148 14.408 14.427 1.00 96.19 183 ALA A C 1
ATOM 1429 O O . ALA A 1 183 ? 2.101 13.628 14.454 1.00 96.19 183 ALA A O 1
ATOM 1430 N N . ASN A 1 184 ? 0.036 14.191 15.138 1.00 97.25 184 ASN A N 1
ATOM 1431 C CA . ASN A 1 184 ? -0.162 12.983 15.949 1.00 97.25 184 ASN A CA 1
ATOM 1432 C C . ASN A 1 184 ? -0.360 11.742 15.066 1.00 97.25 184 ASN A C 1
ATOM 1434 O O . ASN A 1 184 ? 0.153 10.670 15.380 1.00 97.25 184 ASN A O 1
ATOM 1438 N N . PHE A 1 185 ? -1.090 11.896 13.959 1.00 98.19 185 PHE A N 1
ATOM 1439 C CA . PHE A 1 185 ? -1.377 10.842 12.990 1.00 98.19 185 PHE A CA 1
ATOM 1440 C C . PHE A 1 185 ? -0.796 11.214 11.623 1.00 98.19 185 PHE A C 1
ATOM 1442 O O . PHE A 1 185 ? -1.226 12.179 10.993 1.00 98.19 185 PHE A O 1
ATOM 1449 N N . ILE A 1 186 ? 0.171 10.435 11.150 1.00 97.62 186 ILE A N 1
ATOM 1450 C CA . ILE A 1 186 ? 0.815 10.606 9.848 1.00 97.62 186 ILE A CA 1
ATOM 1451 C C . ILE A 1 186 ? 0.331 9.490 8.931 1.00 97.62 186 ILE A C 1
ATOM 1453 O O . ILE A 1 186 ? 0.703 8.329 9.101 1.00 97.62 186 ILE A O 1
ATOM 1457 N N . VAL A 1 187 ? -0.489 9.823 7.941 1.00 97.25 187 VAL A N 1
ATOM 1458 C CA . VAL A 1 187 ? -0.979 8.847 6.964 1.00 97.25 187 VAL A CA 1
ATOM 1459 C C . VAL A 1 187 ? -0.049 8.840 5.754 1.00 97.25 187 VAL A C 1
ATOM 1461 O O . VAL A 1 187 ? 0.272 9.883 5.180 1.00 97.25 187 VAL A O 1
ATOM 1464 N N . THR A 1 188 ? 0.406 7.655 5.369 1.00 95.69 188 THR A N 1
ATOM 1465 C CA . THR A 1 188 ? 1.378 7.446 4.297 1.00 95.69 188 T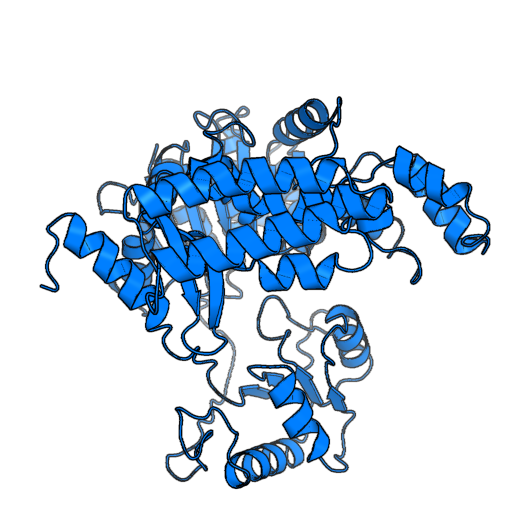HR A CA 1
ATOM 1466 C C . THR A 1 188 ? 1.049 6.189 3.488 1.00 95.69 188 THR A C 1
ATOM 1468 O O . THR A 1 188 ? -0.004 5.568 3.666 1.00 95.69 188 THR A O 1
ATOM 1471 N N . THR A 1 189 ? 1.932 5.820 2.563 1.00 93.50 189 THR A N 1
ATOM 1472 C CA . THR A 1 189 ? 1.784 4.630 1.723 1.00 93.50 189 THR A CA 1
ATOM 1473 C C . THR A 1 189 ? 2.723 3.507 2.152 1.00 93.50 189 THR A C 1
ATOM 1475 O O . THR A 1 189 ? 3.790 3.745 2.723 1.00 93.50 189 THR A O 1
ATOM 1478 N N . HIS A 1 190 ? 2.371 2.272 1.797 1.00 93.69 190 HIS A N 1
ATOM 1479 C CA . HIS A 1 190 ? 3.245 1.098 1.940 1.00 93.69 190 HIS A CA 1
ATOM 1480 C C . HIS A 1 190 ? 4.634 1.324 1.347 1.00 93.69 190 HIS A C 1
ATOM 1482 O O . HIS A 1 190 ? 5.645 1.012 1.977 1.00 93.69 190 HIS A O 1
ATOM 1488 N N . ALA A 1 191 ? 4.690 1.943 0.166 1.00 88.88 191 ALA A N 1
ATOM 1489 C CA . ALA A 1 191 ? 5.942 2.267 -0.503 1.00 88.88 191 ALA A CA 1
ATOM 1490 C C . ALA A 1 191 ? 6.827 3.199 0.340 1.00 88.88 191 ALA A C 1
ATOM 1492 O O . ALA A 1 191 ? 8.028 2.965 0.431 1.00 88.88 191 ALA A O 1
ATOM 1493 N N . MET A 1 192 ? 6.259 4.209 1.005 1.00 90.62 192 MET A N 1
ATOM 1494 C CA . MET A 1 192 ? 7.031 5.129 1.851 1.00 90.62 192 MET A CA 1
ATOM 1495 C C . MET A 1 192 ? 7.661 4.430 3.059 1.00 90.62 192 MET A C 1
ATOM 1497 O O . MET A 1 192 ? 8.809 4.719 3.391 1.00 90.62 192 MET A O 1
ATOM 1501 N N . VAL A 1 193 ? 6.961 3.474 3.678 1.00 94.25 193 VAL A N 1
ATOM 1502 C CA . VAL A 1 193 ? 7.517 2.659 4.774 1.00 94.25 193 VAL A CA 1
ATOM 1503 C C . VAL A 1 193 ? 8.669 1.782 4.279 1.00 94.25 193 VAL A C 1
ATOM 1505 O O . VAL A 1 193 ? 9.716 1.715 4.924 1.00 94.25 193 VAL A O 1
ATOM 1508 N N . MET A 1 194 ? 8.515 1.152 3.110 1.00 89.62 194 MET A N 1
ATOM 1509 C CA . MET A 1 194 ? 9.584 0.355 2.495 1.00 89.62 194 MET A CA 1
ATOM 1510 C C . MET A 1 194 ? 10.813 1.209 2.173 1.00 89.62 194 MET A C 1
ATOM 1512 O O . MET A 1 194 ? 11.939 0.812 2.474 1.00 89.62 194 MET A O 1
ATOM 1516 N N . VAL A 1 195 ? 10.608 2.394 1.594 1.00 86.06 195 VAL A N 1
ATOM 1517 C CA . VAL A 1 195 ? 11.703 3.315 1.275 1.00 86.06 195 VAL A CA 1
ATOM 1518 C C . VAL A 1 195 ? 12.372 3.814 2.558 1.00 86.06 195 VAL A C 1
ATOM 1520 O O . VAL A 1 195 ? 13.596 3.829 2.611 1.00 86.06 195 VAL A O 1
ATOM 1523 N N . ASP A 1 196 ? 11.632 4.139 3.625 1.00 91.06 196 ASP A N 1
ATOM 1524 C CA . ASP A 1 196 ? 12.245 4.529 4.906 1.00 91.06 196 ASP A CA 1
ATOM 1525 C C . ASP A 1 196 ? 13.118 3.416 5.502 1.00 91.06 196 ASP A C 1
ATOM 1527 O O . ASP A 1 196 ? 14.221 3.687 5.985 1.00 91.06 196 ASP A O 1
ATOM 1531 N N . CYS A 1 197 ? 12.659 2.162 5.414 1.00 90.06 197 CYS A N 1
ATOM 1532 C CA . CYS A 1 197 ? 13.441 0.993 5.811 1.00 90.06 197 CYS A CA 1
ATOM 1533 C C . CYS A 1 197 ? 14.755 0.895 5.021 1.00 90.06 197 CYS A C 1
ATOM 1535 O O . CYS A 1 197 ? 15.800 0.607 5.603 1.00 90.06 197 CYS A O 1
ATOM 1537 N N . MET A 1 198 ? 14.730 1.160 3.713 1.00 83.94 198 MET A N 1
ATOM 1538 C CA . MET A 1 198 ? 15.923 1.120 2.855 1.00 83.94 198 MET A CA 1
ATOM 1539 C C . MET A 1 198 ? 16.831 2.342 3.036 1.00 83.94 198 MET A C 1
ATOM 1541 O O . MET A 1 198 ? 18.039 2.259 2.822 1.00 83.94 198 MET A O 1
ATOM 1545 N N . CYS A 1 199 ? 16.265 3.476 3.440 1.00 82.69 199 CYS A N 1
ATOM 1546 C CA . CYS A 1 199 ? 16.979 4.727 3.656 1.00 82.69 199 CYS A CA 1
ATOM 1547 C C . CYS A 1 199 ? 17.471 4.909 5.099 1.00 82.69 199 CYS A C 1
ATOM 1549 O O . CYS A 1 199 ? 17.890 6.016 5.438 1.00 82.69 199 CYS A O 1
ATOM 1551 N N . ASN A 1 200 ? 17.456 3.865 5.938 1.00 83.38 200 ASN A N 1
ATOM 1552 C CA . ASN A 1 200 ? 17.885 3.912 7.341 1.00 83.38 200 ASN A CA 1
ATOM 1553 C C . ASN A 1 200 ? 17.223 5.062 8.121 1.00 83.38 200 ASN A C 1
ATOM 1555 O O . ASN A 1 200 ? 17.915 5.912 8.681 1.00 83.38 200 ASN A O 1
ATOM 1559 N N . HIS A 1 201 ? 15.887 5.101 8.141 1.00 88.19 201 HIS A N 1
ATOM 1560 C CA . HIS A 1 201 ? 15.085 6.023 8.964 1.00 88.19 201 HIS A CA 1
ATOM 1561 C C . HIS A 1 201 ? 15.094 7.500 8.548 1.00 88.19 201 HIS A C 1
ATOM 1563 O O . HIS A 1 201 ? 14.525 8.341 9.245 1.00 88.19 201 HIS A O 1
ATOM 1569 N N . ARG A 1 202 ? 15.709 7.851 7.413 1.00 85.25 202 ARG A N 1
ATOM 1570 C CA . ARG A 1 202 ? 15.817 9.252 6.968 1.00 85.25 202 ARG A CA 1
ATOM 1571 C C . ARG A 1 202 ? 14.481 9.906 6.607 1.00 85.25 202 ARG A C 1
ATOM 1573 O O . ARG A 1 202 ? 14.427 11.126 6.526 1.00 85.25 202 ARG A O 1
ATOM 1580 N N . ILE A 1 203 ? 13.424 9.140 6.346 1.00 88.44 203 ILE A N 1
ATOM 1581 C CA . ILE A 1 203 ? 12.138 9.673 5.880 1.00 88.44 203 ILE A CA 1
ATOM 1582 C C . ILE A 1 203 ? 11.163 9.827 7.044 1.00 88.44 203 ILE A C 1
ATOM 1584 O O . ILE A 1 203 ? 10.570 10.885 7.219 1.00 88.44 203 ILE A O 1
ATOM 1588 N N . LEU A 1 204 ? 10.992 8.779 7.842 1.00 92.88 204 LEU A N 1
ATOM 1589 C CA . LEU A 1 204 ? 10.024 8.742 8.936 1.00 92.88 204 LEU A CA 1
ATOM 1590 C C . LEU A 1 204 ? 10.672 9.033 10.296 1.00 92.88 204 LEU A C 1
ATOM 1592 O O . LEU A 1 204 ? 10.011 8.868 11.308 1.00 92.88 204 LEU A O 1
ATOM 1596 N N . GLY A 1 205 ? 11.954 9.404 10.345 1.00 89.00 205 GLY A N 1
ATOM 1597 C CA . GLY A 1 205 ? 12.636 9.849 11.565 1.00 89.00 205 GLY A CA 1
ATOM 1598 C C . GLY A 1 205 ? 12.914 8.751 12.596 1.00 89.00 205 GLY A C 1
ATOM 1599 O O . GLY A 1 205 ? 12.908 7.561 12.284 1.00 89.00 205 GLY A O 1
ATOM 1600 N N . ASP A 1 206 ? 13.188 9.151 13.834 1.00 89.88 206 ASP A N 1
ATOM 1601 C CA . ASP A 1 206 ? 13.414 8.223 14.947 1.00 89.88 206 ASP A CA 1
ATOM 1602 C C . ASP A 1 206 ? 12.118 7.503 15.348 1.00 89.88 206 ASP A C 1
ATOM 1604 O O . ASP A 1 206 ? 11.040 8.091 15.363 1.00 89.88 206 ASP A O 1
ATOM 1608 N N . LYS A 1 207 ? 12.226 6.216 15.667 1.00 94.56 207 LYS A N 1
ATOM 1609 C CA . LYS A 1 207 ? 11.108 5.315 15.932 1.00 94.56 207 LYS A CA 1
ATOM 1610 C C . LYS A 1 207 ? 10.809 5.118 17.421 1.00 94.56 207 LYS A C 1
ATOM 1612 O O . LYS A 1 207 ? 9.820 4.459 17.740 1.00 94.56 207 LYS A O 1
ATOM 1617 N N . GLU A 1 208 ? 11.597 5.721 18.316 1.00 88.25 208 GLU A N 1
ATOM 1618 C CA . GLU A 1 208 ? 11.464 5.566 19.774 1.00 88.25 208 GLU A CA 1
ATOM 1619 C C . GLU A 1 208 ? 10.056 5.902 20.304 1.00 88.25 208 GLU A C 1
ATOM 1621 O O . GLU A 1 208 ? 9.508 5.143 21.101 1.00 88.25 208 GLU A O 1
ATOM 1626 N N . ASN A 1 209 ? 9.434 6.985 19.819 1.00 91.88 209 ASN A N 1
ATOM 1627 C CA . ASN A 1 209 ? 8.076 7.418 20.203 1.00 91.88 209 ASN A CA 1
ATOM 1628 C C . ASN A 1 209 ? 7.044 7.271 19.073 1.00 91.88 209 ASN A C 1
ATOM 1630 O O . ASN A 1 209 ? 5.963 7.867 19.120 1.00 91.88 209 ASN A O 1
ATOM 1634 N N . MET A 1 210 ? 7.370 6.485 18.046 1.00 97.38 210 MET A N 1
ATOM 1635 C CA . MET A 1 210 ? 6.499 6.287 16.895 1.00 97.38 210 MET A CA 1
ATOM 1636 C C . MET A 1 210 ? 5.949 4.867 16.854 1.00 97.38 210 MET A C 1
ATOM 1638 O O . MET A 1 210 ? 6.671 3.885 17.028 1.00 97.38 210 MET A O 1
ATOM 1642 N N . TYR A 1 211 ? 4.665 4.768 16.546 1.00 98.62 211 TYR A N 1
ATOM 1643 C CA . TYR A 1 211 ? 3.941 3.522 16.356 1.00 98.62 211 TYR A CA 1
ATOM 1644 C C . TYR A 1 211 ? 3.645 3.332 14.873 1.00 98.62 211 TYR A C 1
ATOM 1646 O O . TYR A 1 211 ? 3.272 4.287 14.188 1.00 98.62 211 TYR A O 1
ATOM 1654 N N . LEU A 1 212 ? 3.792 2.103 14.384 1.00 98.62 212 LEU A N 1
ATOM 1655 C CA . LEU A 1 212 ? 3.493 1.756 12.997 1.00 98.62 212 LEU A CA 1
ATOM 1656 C C . LEU A 1 212 ? 2.171 1.006 12.915 1.00 98.62 212 LEU A C 1
ATOM 1658 O O . LEU A 1 212 ? 1.978 0.004 13.596 1.00 98.62 212 LEU A O 1
ATOM 1662 N N . ILE A 1 213 ? 1.284 1.448 12.038 1.00 98.62 213 ILE A N 1
ATOM 1663 C CA . ILE A 1 213 ? 0.059 0.741 11.680 1.00 98.62 213 ILE A CA 1
ATOM 1664 C C . ILE A 1 213 ? 0.116 0.496 10.175 1.00 98.62 213 ILE A C 1
ATOM 1666 O O . ILE A 1 213 ? 0.155 1.440 9.394 1.00 98.62 213 ILE A O 1
ATOM 1670 N N . ILE A 1 214 ? 0.142 -0.768 9.768 1.00 98.06 214 ILE A N 1
ATOM 1671 C CA . ILE A 1 214 ? 0.085 -1.180 8.365 1.00 98.06 214 ILE A CA 1
ATOM 1672 C C . ILE A 1 214 ? -1.314 -1.736 8.112 1.00 98.06 214 ILE A C 1
ATOM 1674 O O . ILE A 1 214 ? -1.639 -2.817 8.607 1.00 98.06 214 ILE A O 1
ATOM 1678 N N . ASP A 1 215 ? -2.131 -0.999 7.363 1.00 96.00 215 ASP A N 1
ATOM 1679 C CA . ASP A 1 215 ? -3.448 -1.452 6.903 1.00 96.00 215 ASP A CA 1
ATOM 1680 C C . ASP A 1 215 ? -3.343 -2.130 5.531 1.00 96.00 215 ASP A C 1
ATOM 1682 O O . ASP A 1 215 ? -2.516 -1.757 4.704 1.00 96.00 215 ASP A O 1
ATOM 1686 N N . GLU A 1 216 ? -4.161 -3.144 5.275 1.00 93.62 216 GLU A N 1
ATOM 1687 C CA . GLU A 1 216 ? -3.985 -4.082 4.158 1.00 93.62 216 GLU A CA 1
ATOM 1688 C C . GLU A 1 216 ? -2.550 -4.633 4.114 1.00 93.62 216 GLU A C 1
ATOM 1690 O O . GLU A 1 216 ? -1.820 -4.542 3.118 1.00 93.62 216 GLU A O 1
ATOM 1695 N N . ALA A 1 217 ? -2.118 -5.156 5.267 1.00 95.19 217 ALA A N 1
ATOM 1696 C CA . ALA A 1 217 ? -0.776 -5.690 5.476 1.00 95.19 217 ALA A CA 1
ATOM 1697 C C . ALA A 1 217 ? -0.442 -6.906 4.593 1.00 95.19 217 ALA A C 1
ATOM 1699 O O . ALA A 1 217 ? 0.731 -7.194 4.371 1.00 95.19 217 ALA A O 1
ATOM 1700 N N . ASP A 1 218 ? -1.440 -7.602 4.059 1.00 92.19 218 ASP A N 1
ATOM 1701 C CA . ASP A 1 218 ? -1.246 -8.621 3.031 1.00 92.19 218 ASP A CA 1
ATOM 1702 C C . ASP A 1 218 ? -0.668 -8.018 1.743 1.00 92.19 218 ASP A C 1
ATOM 1704 O O . ASP A 1 218 ? 0.357 -8.491 1.254 1.00 92.19 218 ASP A O 1
ATOM 1708 N N . ILE A 1 219 ? -1.213 -6.889 1.280 1.00 90.69 219 ILE A N 1
ATOM 1709 C CA . ILE A 1 219 ? -0.688 -6.179 0.105 1.00 90.69 219 ILE A CA 1
ATOM 1710 C C . ILE A 1 219 ? 0.704 -5.592 0.383 1.00 90.69 219 ILE A C 1
ATOM 1712 O O . ILE A 1 219 ? 1.577 -5.591 -0.489 1.00 90.69 219 ILE A O 1
ATOM 1716 N N . PHE A 1 220 ? 0.945 -5.111 1.608 1.00 93.00 220 PHE A N 1
ATOM 1717 C CA . PHE A 1 220 ? 2.275 -4.660 2.032 1.00 93.00 220 PHE A CA 1
ATOM 1718 C C . PHE A 1 220 ? 3.327 -5.770 1.887 1.00 93.00 220 PHE A C 1
ATOM 1720 O O . PHE A 1 220 ? 4.434 -5.520 1.404 1.00 93.00 220 PHE A O 1
ATOM 1727 N N . VAL A 1 221 ? 2.983 -7.001 2.275 1.00 91.19 221 VAL A N 1
ATOM 1728 C CA . VAL A 1 221 ? 3.872 -8.161 2.147 1.00 91.19 221 VAL A CA 1
ATOM 1729 C C . VAL A 1 221 ? 4.022 -8.585 0.688 1.00 91.19 221 VAL A C 1
ATOM 1731 O O . VAL A 1 221 ? 5.147 -8.839 0.261 1.00 91.19 221 VAL A O 1
ATOM 1734 N N . ASP A 1 222 ? 2.949 -8.584 -0.102 1.00 87.12 222 ASP A N 1
ATOM 1735 C CA . ASP A 1 222 ? 3.014 -8.886 -1.539 1.00 87.12 222 ASP A CA 1
ATOM 1736 C C . ASP A 1 222 ? 3.929 -7.912 -2.296 1.00 87.12 222 ASP A C 1
ATOM 1738 O O . ASP A 1 222 ? 4.672 -8.311 -3.198 1.00 87.12 222 ASP A O 1
ATOM 1742 N N . MET A 1 223 ? 3.963 -6.638 -1.886 1.00 84.81 223 MET A N 1
ATOM 1743 C CA . MET A 1 223 ? 4.867 -5.638 -2.459 1.00 84.81 223 MET A CA 1
ATOM 1744 C C . MET A 1 223 ? 6.344 -6.051 -2.337 1.00 84.81 223 MET A C 1
ATOM 1746 O O . MET A 1 223 ? 7.144 -5.715 -3.217 1.00 84.81 223 MET A O 1
ATOM 1750 N N . LEU A 1 224 ? 6.727 -6.822 -1.309 1.00 83.62 224 LEU A N 1
ATOM 1751 C CA . LEU A 1 224 ? 8.102 -7.309 -1.134 1.00 83.62 224 LEU A CA 1
ATOM 1752 C C . LEU A 1 224 ? 8.580 -8.151 -2.321 1.00 83.62 224 LEU A C 1
ATOM 1754 O O . LEU A 1 224 ? 9.777 -8.160 -2.600 1.00 83.62 224 LEU A O 1
ATOM 1758 N N . GLU A 1 225 ? 7.686 -8.819 -3.054 1.00 78.50 225 GLU A N 1
ATOM 1759 C CA . GLU A 1 225 ? 8.050 -9.615 -4.236 1.00 78.50 225 GLU A CA 1
ATOM 1760 C C . GLU A 1 225 ? 8.658 -8.772 -5.363 1.00 78.50 225 GLU A C 1
ATOM 1762 O O . GLU A 1 225 ? 9.507 -9.256 -6.123 1.00 78.50 225 GLU A O 1
ATOM 1767 N N . VAL A 1 226 ? 8.258 -7.501 -5.464 1.00 75.12 226 VAL A N 1
ATOM 1768 C CA . VAL A 1 226 ? 8.853 -6.537 -6.401 1.00 75.12 226 VAL A CA 1
ATOM 1769 C C . VAL A 1 226 ? 10.260 -6.154 -5.945 1.00 75.12 226 VAL A C 1
ATOM 1771 O O . VAL A 1 226 ? 11.166 -6.020 -6.765 1.00 75.12 226 VAL A O 1
ATOM 1774 N N . TRP A 1 227 ? 10.472 -6.024 -4.636 1.00 76.25 227 TRP A N 1
ATOM 1775 C CA . TRP A 1 227 ? 11.754 -5.621 -4.055 1.00 76.25 227 TRP A CA 1
ATOM 1776 C C . TRP A 1 227 ? 12.747 -6.778 -3.883 1.00 76.25 227 TRP A C 1
ATOM 1778 O O . TRP A 1 227 ? 13.950 -6.539 -3.790 1.00 76.25 227 TRP A O 1
ATOM 1788 N N . LYS A 1 228 ? 12.284 -8.035 -3.903 1.00 79.00 228 LYS A N 1
ATOM 1789 C CA . LYS A 1 228 ? 13.152 -9.225 -3.879 1.00 79.00 228 LYS A CA 1
ATOM 1790 C C . LYS A 1 228 ? 14.036 -9.326 -5.114 1.00 79.00 228 LYS A C 1
ATOM 1792 O O . LYS A 1 228 ? 15.182 -9.754 -5.011 1.00 79.00 228 LYS A O 1
ATOM 1797 N N . GLN A 1 229 ? 13.514 -8.956 -6.280 1.00 79.06 229 GLN A N 1
ATOM 1798 C CA . GLN A 1 229 ? 14.276 -8.943 -7.522 1.00 79.06 229 GLN A CA 1
ATOM 1799 C C . GLN A 1 229 ? 13.752 -7.857 -8.452 1.00 79.06 229 GLN A C 1
ATOM 1801 O O . GLN A 1 229 ? 12.597 -7.911 -8.875 1.00 79.06 229 GLN A O 1
ATOM 1806 N N . ARG A 1 230 ? 14.641 -6.966 -8.898 1.00 80.31 230 ARG A N 1
ATOM 1807 C CA . ARG A 1 230 ? 14.345 -6.035 -9.991 1.00 80.31 230 ARG A CA 1
ATOM 1808 C C . ARG A 1 230 ? 15.297 -6.265 -11.169 1.00 80.31 230 ARG A C 1
ATOM 1810 O O . ARG A 1 230 ? 16.470 -6.581 -10.975 1.00 80.31 230 ARG A O 1
ATOM 1817 N N . ARG A 1 231 ? 14.781 -6.109 -12.397 1.00 83.06 231 ARG A N 1
ATOM 1818 C CA . ARG A 1 231 ? 15.527 -6.223 -13.668 1.00 83.06 231 ARG A CA 1
ATOM 1819 C C . ARG A 1 231 ? 15.436 -4.954 -14.531 1.00 83.06 231 ARG A C 1
ATOM 1821 O O . ARG A 1 231 ? 14.382 -4.687 -15.096 1.00 83.06 231 ARG A O 1
ATOM 1828 N N . PHE A 1 232 ? 16.520 -4.195 -14.637 1.00 87.56 232 PHE A N 1
ATOM 1829 C CA . PHE A 1 232 ? 16.585 -2.982 -15.448 1.00 87.56 232 PHE A CA 1
ATOM 1830 C C . PHE A 1 232 ? 16.901 -3.356 -16.895 1.00 87.56 232 PHE A C 1
ATOM 1832 O O . PHE A 1 232 ? 18.030 -3.745 -17.205 1.00 87.56 232 PHE A O 1
ATOM 1839 N N . ASN A 1 233 ? 15.894 -3.295 -17.762 1.00 88.56 233 ASN A N 1
ATOM 1840 C CA . ASN A 1 233 ? 16.002 -3.713 -19.154 1.00 88.56 233 ASN A CA 1
ATOM 1841 C C . ASN A 1 233 ? 16.634 -2.605 -20.005 1.00 88.56 233 ASN A C 1
ATOM 1843 O O . ASN A 1 233 ? 16.026 -1.564 -20.254 1.00 88.56 233 ASN A O 1
ATOM 1847 N N . LEU A 1 234 ? 17.857 -2.847 -20.482 1.00 88.69 234 LEU A N 1
ATOM 1848 C CA . LEU A 1 234 ? 18.603 -1.862 -21.269 1.00 88.69 234 LEU A CA 1
ATOM 1849 C C . LEU A 1 234 ? 17.940 -1.589 -22.627 1.00 88.69 234 LEU A C 1
ATOM 1851 O O . LEU A 1 234 ? 18.013 -0.472 -23.130 1.00 88.69 234 LEU A O 1
ATOM 1855 N N . ARG A 1 235 ? 17.245 -2.581 -23.202 1.00 88.25 235 ARG A N 1
ATOM 1856 C CA . ARG A 1 235 ? 16.521 -2.416 -24.469 1.00 88.25 235 ARG A CA 1
ATOM 1857 C C . ARG A 1 235 ? 15.292 -1.524 -24.303 1.00 88.25 235 ARG A C 1
ATOM 1859 O O . ARG A 1 235 ? 15.032 -0.693 -25.168 1.00 88.25 235 ARG A O 1
ATOM 1866 N N . GLU A 1 236 ? 14.552 -1.690 -23.208 1.00 86.25 236 GLU A N 1
ATOM 1867 C CA . GLU A 1 236 ? 13.396 -0.839 -22.893 1.00 86.25 236 GLU A CA 1
ATOM 1868 C C . GLU A 1 236 ? 13.828 0.609 -22.653 1.00 86.25 236 GLU A C 1
ATOM 1870 O O . GLU A 1 236 ? 13.186 1.513 -23.179 1.00 86.25 236 GLU A O 1
ATOM 1875 N N . LEU A 1 237 ? 14.954 0.831 -21.960 1.00 88.25 237 LEU A N 1
ATOM 1876 C CA . LEU A 1 237 ? 15.534 2.167 -21.799 1.00 88.25 237 LEU A CA 1
ATOM 1877 C C . LEU A 1 237 ? 15.832 2.814 -23.160 1.00 88.25 237 LEU A C 1
ATOM 1879 O O . LEU A 1 237 ? 15.384 3.929 -23.420 1.00 88.25 237 LEU A O 1
ATOM 1883 N N . THR A 1 238 ? 16.554 2.120 -24.047 1.00 87.38 238 THR A N 1
ATOM 1884 C CA . THR A 1 238 ? 16.859 2.661 -25.381 1.00 87.38 238 THR A CA 1
ATOM 1885 C C . THR A 1 238 ? 15.584 2.932 -26.170 1.00 87.38 238 THR A C 1
ATOM 1887 O O . THR A 1 238 ? 15.470 3.983 -26.788 1.00 87.38 238 THR A O 1
ATOM 1890 N N . SER A 1 239 ? 14.602 2.028 -26.123 1.00 86.56 239 SER A N 1
ATOM 1891 C CA . SER A 1 239 ? 13.329 2.208 -26.825 1.00 86.56 239 SER A CA 1
ATOM 1892 C C . SER A 1 239 ? 12.536 3.407 -26.305 1.00 86.56 239 SER A C 1
ATOM 1894 O O . SER A 1 239 ? 11.929 4.109 -27.108 1.00 86.56 239 SER A O 1
ATOM 1896 N N . ALA A 1 240 ? 12.528 3.642 -24.992 1.00 84.31 240 ALA A N 1
ATOM 1897 C CA . ALA A 1 240 ? 11.778 4.730 -24.368 1.00 84.31 240 ALA A CA 1
ATOM 1898 C C . ALA A 1 240 ? 12.360 6.116 -24.688 1.00 84.31 240 ALA A C 1
ATOM 1900 O O . ALA A 1 240 ? 11.617 7.089 -24.760 1.00 84.31 240 ALA A O 1
ATOM 1901 N N . PHE A 1 241 ? 13.675 6.210 -24.908 1.00 88.25 241 PHE A N 1
ATOM 1902 C CA . PHE A 1 241 ? 14.379 7.481 -25.115 1.00 88.25 241 PHE A CA 1
ATOM 1903 C C . PHE A 1 241 ? 15.076 7.582 -26.481 1.00 88.25 241 PHE A C 1
ATOM 1905 O O . PHE A 1 241 ? 15.941 8.438 -26.666 1.00 88.25 241 PHE A O 1
ATOM 1912 N N . ASN A 1 242 ? 14.713 6.729 -27.444 1.00 85.56 242 ASN A N 1
ATOM 1913 C CA . ASN A 1 242 ? 15.417 6.575 -28.724 1.00 85.56 242 ASN A CA 1
ATOM 1914 C C . ASN A 1 242 ? 15.584 7.900 -29.491 1.00 85.56 242 ASN A C 1
ATOM 1916 O O . ASN A 1 242 ? 16.633 8.164 -30.068 1.00 85.56 242 ASN A O 1
ATOM 1920 N N . GLU A 1 243 ? 14.566 8.762 -29.462 1.00 88.69 243 GLU A N 1
ATOM 1921 C CA . GLU A 1 243 ? 14.574 10.058 -30.157 1.00 88.69 243 GLU A CA 1
ATOM 1922 C C . GLU A 1 243 ? 15.421 11.130 -29.449 1.00 88.69 243 GLU A C 1
ATOM 1924 O O . GLU A 1 243 ? 15.750 12.164 -30.035 1.00 88.69 243 GLU A O 1
ATOM 1929 N N . HIS A 1 244 ? 15.788 10.897 -28.187 1.00 91.12 244 HIS A N 1
ATOM 1930 C CA . HIS A 1 244 ? 16.453 11.877 -27.327 1.00 91.12 244 HIS A CA 1
ATOM 1931 C C . HIS A 1 244 ? 17.894 11.504 -26.972 1.00 91.12 244 HIS A C 1
ATOM 1933 O O . HIS A 1 244 ? 18.696 12.395 -26.677 1.00 91.12 244 HIS A O 1
ATOM 1939 N N . ILE A 1 245 ? 18.243 10.214 -27.008 1.00 90.88 245 ILE A N 1
ATOM 1940 C CA . ILE A 1 245 ? 19.603 9.744 -26.744 1.00 90.88 245 ILE A CA 1
ATOM 1941 C C . ILE A 1 245 ? 20.516 10.127 -27.929 1.00 90.88 245 ILE A C 1
ATOM 1943 O O . ILE A 1 245 ? 20.231 9.778 -29.076 1.00 90.88 245 ILE A O 1
ATOM 1947 N N . PRO A 1 246 ? 21.653 10.811 -27.694 1.00 90.94 246 PRO A N 1
ATOM 1948 C CA . PRO A 1 246 ? 22.631 11.094 -28.743 1.00 90.94 246 PRO A CA 1
ATOM 1949 C C . PRO A 1 246 ? 23.200 9.811 -29.360 1.00 90.94 246 PRO A C 1
ATOM 1951 O O . PRO A 1 246 ? 23.355 8.807 -28.672 1.00 90.94 246 PRO A O 1
ATOM 1954 N N . ARG A 1 247 ? 23.632 9.854 -30.628 1.00 90.19 247 ARG A N 1
ATOM 1955 C CA . ARG A 1 247 ? 24.210 8.678 -31.320 1.00 90.19 247 ARG A CA 1
ATOM 1956 C C . ARG A 1 247 ? 25.340 7.995 -30.537 1.00 90.19 247 ARG A C 1
ATOM 1958 O O . ARG A 1 247 ? 25.378 6.772 -30.473 1.00 90.19 247 ARG A O 1
ATOM 1965 N N . ASN A 1 248 ? 26.223 8.773 -29.905 1.00 90.56 248 ASN A N 1
ATOM 1966 C CA . ASN A 1 248 ? 27.284 8.230 -29.050 1.00 90.56 248 ASN A CA 1
ATOM 1967 C C . ASN A 1 248 ? 26.712 7.506 -27.822 1.00 90.56 248 ASN A C 1
ATOM 1969 O O . ASN A 1 248 ? 27.205 6.447 -27.449 1.00 90.56 248 ASN A O 1
ATOM 1973 N N . GLY A 1 249 ? 25.647 8.044 -27.224 1.00 91.44 249 GLY A N 1
ATOM 1974 C CA . GLY A 1 249 ? 24.947 7.422 -26.106 1.00 91.44 249 GLY A CA 1
ATOM 1975 C C . GLY A 1 249 ? 24.265 6.108 -26.481 1.00 91.44 249 GLY A C 1
ATOM 1976 O O . GLY A 1 249 ? 24.342 5.153 -25.712 1.00 91.44 249 GLY A O 1
ATOM 1977 N N . VAL A 1 250 ? 23.681 6.019 -27.683 1.00 91.88 250 VAL A N 1
ATOM 1978 C CA . VAL A 1 250 ? 23.133 4.755 -28.211 1.00 91.88 250 VAL A CA 1
ATOM 1979 C C . VAL A 1 250 ? 24.236 3.701 -28.286 1.00 91.88 250 VAL A C 1
ATOM 1981 O O . VAL A 1 250 ? 24.059 2.603 -27.767 1.00 91.88 250 VAL A O 1
ATOM 1984 N N . HIS A 1 251 ? 25.405 4.058 -28.826 1.00 93.19 251 HIS A N 1
ATOM 1985 C CA . HIS A 1 251 ? 26.544 3.142 -28.913 1.00 93.19 251 HIS A CA 1
ATOM 1986 C C . HIS A 1 251 ? 27.045 2.675 -27.535 1.00 93.19 251 HIS A C 1
ATOM 1988 O O . HIS A 1 251 ? 27.364 1.502 -27.358 1.00 93.19 251 HIS A O 1
ATOM 1994 N N . VAL A 1 252 ? 27.068 3.564 -26.534 1.00 94.44 252 VAL A N 1
ATOM 1995 C CA . VAL A 1 252 ? 27.411 3.199 -25.147 1.00 94.44 252 VAL A CA 1
ATOM 1996 C C . VAL A 1 252 ? 26.431 2.163 -24.595 1.00 94.44 252 VAL A C 1
ATOM 1998 O O . VAL A 1 252 ? 26.860 1.176 -24.000 1.00 94.44 252 VAL A O 1
ATOM 2001 N N . ILE A 1 253 ? 25.124 2.357 -24.795 1.00 93.56 253 ILE A N 1
ATOM 2002 C CA . ILE A 1 253 ? 24.112 1.415 -24.300 1.00 93.56 253 ILE A CA 1
ATOM 2003 C C . ILE A 1 253 ? 24.193 0.083 -25.059 1.00 93.56 253 ILE A C 1
ATOM 2005 O O . ILE A 1 253 ? 24.132 -0.971 -24.432 1.00 93.56 253 ILE A O 1
ATOM 2009 N N . GLU A 1 254 ? 24.394 0.102 -26.377 1.00 94.25 254 GLU A N 1
ATOM 2010 C CA . GLU A 1 254 ? 24.605 -1.112 -27.178 1.00 94.25 254 GLU A CA 1
ATOM 2011 C C . GLU A 1 254 ? 25.837 -1.901 -26.721 1.00 94.25 254 GLU A C 1
ATOM 2013 O O . GLU A 1 254 ? 25.773 -3.126 -26.596 1.00 94.25 254 GLU A O 1
ATOM 2018 N N . GLN A 1 255 ? 26.942 -1.217 -26.409 1.00 95.31 255 GLN A N 1
ATOM 2019 C CA . GLN A 1 255 ? 28.131 -1.868 -25.865 1.00 95.31 255 GLN A CA 1
ATOM 2020 C C . GLN A 1 255 ? 27.836 -2.520 -24.510 1.00 95.31 255 GLN A C 1
ATOM 2022 O O . GLN A 1 255 ? 28.165 -3.689 -24.321 1.00 95.31 255 GLN A O 1
ATOM 2027 N N . LEU A 1 256 ? 27.132 -1.826 -23.607 1.00 94.94 256 LEU A N 1
ATOM 2028 C CA . LEU A 1 256 ? 26.694 -2.409 -22.334 1.00 94.94 256 LEU A CA 1
ATOM 2029 C C . LEU A 1 256 ? 25.819 -3.652 -22.550 1.00 94.94 256 LEU A C 1
ATOM 2031 O O . LEU A 1 256 ? 25.998 -4.660 -21.871 1.00 94.94 256 LEU A O 1
ATOM 2035 N N . MET A 1 257 ? 24.889 -3.613 -23.507 1.00 94.56 257 MET A N 1
ATOM 2036 C CA . MET A 1 257 ? 24.040 -4.758 -23.855 1.00 94.56 257 MET A CA 1
ATOM 2037 C C . MET A 1 257 ? 24.859 -5.963 -24.343 1.00 94.56 257 MET A C 1
ATOM 2039 O O . MET A 1 257 ? 24.569 -7.103 -23.960 1.00 94.56 257 MET A O 1
ATOM 2043 N N . ASN A 1 258 ? 25.889 -5.722 -25.157 1.00 95.00 258 ASN A N 1
ATOM 2044 C CA . ASN A 1 258 ? 26.803 -6.758 -25.638 1.00 95.00 258 ASN A CA 1
ATOM 2045 C C . ASN A 1 258 ? 27.654 -7.333 -24.502 1.00 95.00 258 ASN A C 1
ATOM 2047 O O . ASN A 1 258 ? 27.771 -8.553 -24.390 1.00 95.00 258 ASN A O 1
ATOM 2051 N N . ASP A 1 259 ? 28.184 -6.481 -23.624 1.00 96.00 259 ASP A N 1
ATOM 2052 C CA . ASP A 1 259 ? 28.980 -6.898 -22.468 1.00 96.00 259 ASP A CA 1
ATOM 2053 C C . ASP A 1 259 ? 28.141 -7.744 -21.498 1.00 96.00 259 ASP A C 1
ATOM 2055 O O . ASP A 1 259 ? 28.586 -8.804 -21.054 1.00 96.00 259 ASP A O 1
ATOM 2059 N N . VAL A 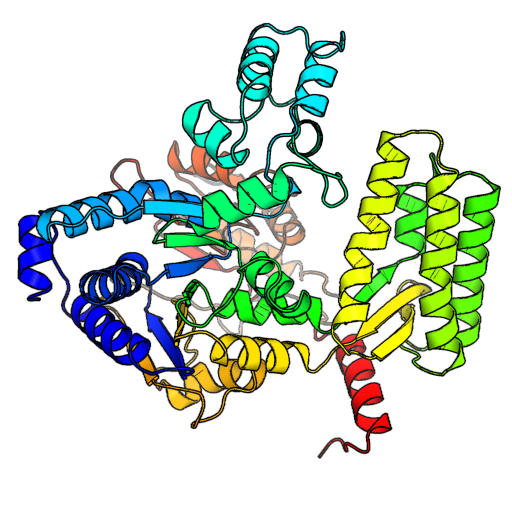1 260 ? 26.888 -7.343 -21.235 1.00 94.75 260 VAL A N 1
ATOM 2060 C CA . VAL A 1 260 ? 25.933 -8.141 -20.446 1.00 94.75 260 VAL A CA 1
ATOM 2061 C C . VAL A 1 260 ? 25.737 -9.514 -21.076 1.00 94.75 260 VAL A C 1
ATOM 2063 O O . VAL A 1 260 ? 25.815 -10.525 -20.380 1.00 94.75 260 VAL A O 1
ATOM 2066 N N . THR A 1 261 ? 25.494 -9.560 -22.386 1.00 93.81 261 THR A N 1
ATOM 2067 C CA . THR A 1 261 ? 25.245 -10.814 -23.110 1.00 93.81 261 THR A CA 1
ATOM 2068 C C . THR A 1 261 ? 26.479 -11.717 -23.112 1.00 93.81 261 THR A C 1
ATOM 2070 O O . THR A 1 261 ? 26.352 -12.924 -22.940 1.00 93.81 261 THR A O 1
ATOM 2073 N N . SER A 1 262 ? 27.676 -11.143 -23.239 1.00 94.12 262 SER A N 1
ATOM 2074 C CA . SER A 1 262 ? 28.948 -11.872 -23.195 1.00 94.12 262 SER A CA 1
ATOM 2075 C C . SER A 1 262 ? 29.217 -12.490 -21.817 1.00 94.12 262 SER A C 1
ATOM 2077 O O . SER A 1 262 ? 29.572 -13.663 -21.721 1.00 94.12 262 SER A O 1
ATOM 2079 N N . ILE A 1 263 ? 28.997 -11.729 -20.738 1.00 92.88 263 ILE A N 1
ATOM 2080 C CA . ILE A 1 263 ? 29.261 -12.183 -19.362 1.00 92.88 263 ILE A CA 1
ATOM 2081 C C . ILE A 1 263 ? 28.188 -13.154 -18.858 1.00 92.88 263 ILE A C 1
ATOM 2083 O O . ILE A 1 263 ? 28.504 -14.130 -18.176 1.00 92.88 263 ILE A O 1
ATOM 2087 N N . ALA A 1 264 ? 26.913 -12.879 -19.137 1.00 89.88 264 ALA A N 1
ATOM 2088 C CA . ALA A 1 264 ? 25.815 -13.728 -18.685 1.00 89.88 264 ALA A CA 1
ATOM 2089 C C . ALA A 1 264 ? 25.605 -14.955 -19.581 1.00 89.88 264 ALA A C 1
ATOM 2091 O O . ALA A 1 264 ? 25.124 -15.980 -19.098 1.00 89.88 264 ALA A O 1
ATOM 2092 N N . GLY A 1 265 ? 25.919 -14.865 -20.876 1.00 88.00 265 GLY A N 1
ATOM 2093 C CA . GLY A 1 265 ? 25.502 -15.856 -21.864 1.00 88.00 265 GLY A CA 1
ATOM 2094 C C . GLY A 1 265 ? 23.980 -16.029 -21.858 1.00 88.00 265 GLY A C 1
ATOM 2095 O O . GLY A 1 265 ? 23.228 -15.064 -21.979 1.00 88.00 265 GLY A O 1
ATOM 2096 N N . ASP A 1 266 ? 23.533 -17.267 -21.648 1.00 83.31 266 ASP A N 1
ATOM 2097 C CA . ASP A 1 266 ? 22.114 -17.635 -21.540 1.00 83.31 266 ASP A CA 1
ATOM 2098 C C . ASP A 1 266 ? 21.591 -17.605 -20.091 1.00 83.31 266 ASP A C 1
ATOM 2100 O O . ASP A 1 266 ? 20.464 -18.026 -19.821 1.00 83.31 266 ASP A O 1
ATOM 2104 N N . LEU A 1 267 ? 22.403 -17.146 -19.131 1.00 83.25 267 LEU A N 1
ATOM 2105 C CA . LEU A 1 267 ? 21.998 -17.101 -17.732 1.00 83.25 267 LEU A CA 1
ATOM 2106 C C . LEU A 1 267 ? 21.005 -15.966 -17.487 1.00 83.25 267 LEU A C 1
ATOM 2108 O O . LEU A 1 267 ? 21.240 -14.794 -17.794 1.00 83.25 267 LEU A O 1
ATOM 2112 N N . HIS A 1 268 ? 19.919 -16.315 -16.803 1.00 81.12 268 HIS A N 1
ATOM 2113 C CA . HIS A 1 268 ? 18.933 -15.345 -16.351 1.00 81.12 268 HIS A CA 1
ATOM 2114 C C . HIS A 1 268 ? 19.469 -14.430 -15.237 1.00 81.12 268 HIS A C 1
ATOM 2116 O O . HIS A 1 268 ? 18.952 -13.330 -15.040 1.00 81.12 268 HIS A O 1
ATOM 2122 N N . PHE A 1 269 ? 20.497 -14.860 -14.508 1.00 87.00 269 PHE A N 1
ATOM 2123 C CA . PHE A 1 269 ? 21.213 -14.050 -13.531 1.00 87.00 269 PHE A CA 1
ATOM 2124 C C . PHE A 1 269 ? 22.644 -14.575 -13.372 1.00 87.00 269 PHE A C 1
ATOM 2126 O O . PHE A 1 269 ? 22.851 -15.776 -13.209 1.00 87.00 269 PHE A O 1
ATOM 2133 N N . CYS A 1 270 ? 23.616 -13.670 -13.429 1.00 86.44 270 CYS A N 1
ATOM 2134 C CA . CYS A 1 270 ? 25.038 -13.917 -13.241 1.00 86.44 270 CYS A CA 1
ATOM 2135 C C . CYS A 1 270 ? 25.586 -12.863 -12.271 1.00 86.44 270 CYS A C 1
ATOM 2137 O O . CYS A 1 270 ? 25.472 -11.664 -12.528 1.00 86.44 270 CYS A O 1
ATOM 2139 N N . SER A 1 271 ? 26.176 -13.314 -11.166 1.00 88.19 271 SER A N 1
ATOM 2140 C CA . SER A 1 271 ? 26.717 -12.500 -10.063 1.00 88.19 271 SER A CA 1
ATOM 2141 C C . SER A 1 271 ? 28.232 -12.671 -9.896 1.00 88.19 271 SER A C 1
ATOM 2143 O O . SER A 1 271 ? 28.787 -12.382 -8.837 1.00 88.19 271 SER A O 1
ATOM 2145 N N . THR A 1 272 ? 28.930 -13.143 -10.936 1.00 89.25 272 THR A N 1
ATOM 2146 C CA . THR A 1 272 ? 30.399 -13.239 -10.919 1.00 89.25 272 THR A CA 1
ATOM 2147 C C . THR A 1 272 ? 31.038 -11.869 -10.648 1.00 89.25 272 THR A C 1
ATOM 2149 O O . THR A 1 272 ? 30.429 -10.841 -10.953 1.00 89.25 272 THR A O 1
ATOM 2152 N N . PRO A 1 273 ? 32.286 -11.799 -10.145 1.00 89.88 273 PRO A N 1
ATOM 2153 C CA . PRO A 1 273 ? 32.963 -10.517 -9.931 1.00 89.88 273 PRO A CA 1
ATOM 2154 C C . PRO A 1 273 ? 32.965 -9.602 -11.169 1.00 89.88 273 PRO A C 1
ATOM 2156 O O . PRO A 1 273 ? 32.791 -8.394 -11.039 1.00 89.88 273 PRO A O 1
ATOM 2159 N N . ALA A 1 274 ? 33.081 -10.177 -12.374 1.00 91.88 274 ALA A N 1
ATOM 2160 C CA . ALA A 1 274 ? 32.981 -9.438 -13.633 1.00 91.88 274 ALA A CA 1
ATOM 2161 C C . ALA A 1 274 ? 31.566 -8.883 -13.886 1.00 91.88 274 ALA A C 1
ATOM 2163 O O . ALA A 1 274 ? 31.424 -7.733 -14.294 1.00 91.88 274 ALA A O 1
ATOM 2164 N N . ALA A 1 275 ? 30.519 -9.665 -13.601 1.00 91.25 275 ALA A N 1
ATOM 2165 C CA . ALA A 1 275 ? 29.130 -9.220 -13.706 1.00 91.25 275 ALA A CA 1
ATOM 2166 C C . ALA A 1 275 ? 28.793 -8.099 -12.711 1.00 91.25 275 ALA A C 1
ATOM 2168 O O . ALA A 1 275 ? 28.121 -7.136 -13.076 1.00 91.25 275 ALA A O 1
ATOM 2169 N N . VAL A 1 276 ? 29.279 -8.200 -11.469 1.00 88.88 276 VAL A N 1
ATOM 2170 C CA . VAL A 1 276 ? 29.104 -7.157 -10.444 1.00 88.88 276 VAL A CA 1
ATOM 2171 C C . VAL A 1 276 ? 29.816 -5.871 -10.863 1.00 88.88 276 VAL A C 1
ATOM 2173 O O . VAL A 1 276 ? 29.214 -4.801 -10.829 1.00 88.88 276 VAL A O 1
ATOM 2176 N N . ALA A 1 277 ? 31.061 -5.973 -11.337 1.00 90.12 277 ALA A N 1
ATOM 2177 C CA . ALA A 1 277 ? 31.804 -4.818 -11.834 1.00 90.12 277 ALA A CA 1
ATOM 2178 C C . ALA A 1 277 ? 31.107 -4.154 -13.034 1.00 90.12 277 ALA A C 1
ATOM 2180 O O . ALA A 1 277 ? 31.029 -2.927 -13.097 1.00 90.12 277 ALA A O 1
ATOM 2181 N N . LEU A 1 278 ? 30.560 -4.944 -13.968 1.00 93.19 278 LEU A N 1
ATOM 2182 C CA . LEU A 1 278 ? 29.773 -4.412 -15.082 1.00 93.19 278 LEU A CA 1
ATOM 2183 C C . LEU A 1 278 ? 28.519 -3.686 -14.581 1.00 93.19 278 LEU A C 1
ATOM 2185 O O . LEU A 1 278 ? 28.241 -2.581 -15.045 1.00 93.19 278 LEU A O 1
ATOM 2189 N N . PHE A 1 279 ? 27.791 -4.260 -13.621 1.00 90.44 279 PHE A N 1
ATOM 2190 C CA . PHE A 1 279 ? 26.621 -3.621 -13.016 1.00 90.44 279 PHE A CA 1
ATOM 2191 C C . PHE A 1 279 ? 26.967 -2.246 -12.429 1.00 90.44 279 PHE A C 1
ATOM 2193 O O . PHE A 1 279 ? 26.339 -1.253 -12.798 1.00 90.44 279 PHE A O 1
ATOM 2200 N N . ASP A 1 280 ? 27.983 -2.166 -11.564 1.00 86.25 280 ASP A N 1
ATOM 2201 C CA . ASP A 1 280 ? 28.353 -0.912 -10.893 1.00 86.25 280 ASP A CA 1
ATOM 2202 C C . ASP A 1 280 ? 28.868 0.144 -11.895 1.00 86.25 280 ASP A C 1
ATOM 2204 O O . ASP A 1 280 ? 28.567 1.334 -11.776 1.00 86.25 280 ASP A O 1
ATOM 2208 N N . ASN A 1 281 ? 29.578 -0.277 -12.947 1.00 89.44 281 ASN A N 1
ATOM 2209 C CA . ASN A 1 281 ? 30.046 0.627 -14.002 1.00 89.44 281 ASN A CA 1
ATOM 2210 C C . ASN A 1 281 ? 28.923 1.105 -14.938 1.00 89.44 281 ASN A C 1
ATOM 2212 O O . ASN A 1 281 ? 29.011 2.208 -15.487 1.00 89.44 281 ASN A O 1
ATOM 2216 N N . SER A 1 282 ? 27.864 0.310 -15.109 1.00 90.31 282 SER A N 1
ATOM 2217 C CA . SER A 1 282 ? 26.768 0.615 -16.035 1.00 90.31 282 SER A CA 1
ATOM 2218 C C . SER A 1 282 ? 26.019 1.884 -15.637 1.00 90.31 282 SER A C 1
ATOM 2220 O O . SER A 1 282 ? 25.781 2.733 -16.489 1.00 90.31 282 SER A O 1
ATOM 2222 N N . PHE A 1 283 ? 25.706 2.083 -14.353 1.00 84.88 283 PHE A N 1
ATOM 2223 C CA . PHE A 1 283 ? 24.992 3.289 -13.903 1.00 84.88 283 PHE A CA 1
ATOM 2224 C C . PHE A 1 283 ? 25.812 4.568 -14.102 1.00 84.88 283 PHE A C 1
ATOM 2226 O O . PHE A 1 283 ? 25.261 5.606 -14.474 1.00 84.88 283 PHE A O 1
ATOM 2233 N N . ASN A 1 284 ? 27.136 4.489 -13.952 1.00 86.06 284 ASN A N 1
ATOM 2234 C CA . ASN A 1 284 ? 28.033 5.600 -14.265 1.00 86.06 284 ASN A CA 1
ATOM 2235 C C . ASN A 1 284 ? 28.048 5.917 -15.766 1.00 86.06 284 ASN A C 1
ATOM 2237 O O . ASN A 1 284 ? 28.016 7.088 -16.150 1.00 86.06 284 ASN A O 1
ATOM 2241 N N . ALA A 1 285 ? 28.085 4.891 -16.621 1.00 90.69 285 ALA A N 1
ATOM 2242 C CA . ALA A 1 285 ? 28.018 5.061 -18.070 1.00 90.69 285 ALA A CA 1
ATOM 2243 C C . ALA A 1 285 ? 26.669 5.658 -18.506 1.00 90.69 285 ALA A C 1
ATOM 2245 O O . ALA A 1 285 ? 26.646 6.665 -19.211 1.00 90.69 285 ALA A O 1
ATOM 2246 N N . LEU A 1 286 ? 25.557 5.112 -18.010 1.00 91.50 286 LEU A N 1
ATOM 2247 C CA . LEU A 1 286 ? 24.209 5.622 -18.268 1.00 91.50 286 LEU A CA 1
ATOM 2248 C C . LEU A 1 286 ? 24.044 7.063 -17.778 1.00 91.50 286 LEU A C 1
ATOM 2250 O O . LEU A 1 286 ? 23.496 7.893 -18.495 1.00 91.50 286 LEU A O 1
ATOM 2254 N N . SER A 1 287 ? 24.590 7.399 -16.608 1.00 89.75 287 SER A N 1
ATOM 2255 C CA . SER A 1 287 ? 24.563 8.772 -16.096 1.00 89.75 287 SER A CA 1
ATOM 2256 C C . SER A 1 287 ? 25.275 9.754 -17.028 1.00 89.75 287 SER A C 1
ATOM 2258 O O . SER A 1 287 ? 24.809 10.878 -17.197 1.00 89.75 287 SER A O 1
ATOM 2260 N N . LYS A 1 288 ? 26.391 9.355 -17.659 1.00 90.81 288 LYS A N 1
ATOM 2261 C CA . LYS A 1 288 ? 27.071 10.182 -18.671 1.00 90.81 288 LYS A CA 1
ATOM 2262 C C . LYS A 1 288 ? 26.196 10.374 -19.909 1.00 90.81 288 LYS A C 1
ATOM 2264 O O . LYS A 1 288 ? 26.054 11.508 -20.349 1.00 90.81 288 LYS A O 1
ATOM 2269 N N . VAL A 1 289 ? 25.559 9.306 -20.399 1.00 92.94 289 VAL A N 1
ATOM 2270 C CA . VAL A 1 289 ? 24.607 9.379 -21.523 1.00 92.94 289 VAL A CA 1
ATOM 2271 C C . VAL A 1 289 ? 23.468 10.350 -21.216 1.00 92.94 289 VAL A C 1
ATOM 2273 O O . VAL A 1 289 ? 23.186 11.233 -22.022 1.00 92.94 289 VAL A O 1
ATOM 2276 N N . GLY A 1 290 ? 22.870 10.248 -20.026 1.00 90.69 290 GLY A N 1
ATOM 2277 C CA . GLY A 1 290 ? 21.799 11.143 -19.590 1.00 90.69 290 GLY A CA 1
ATOM 2278 C C . GLY A 1 290 ? 22.202 12.619 -19.630 1.00 90.69 290 GLY A C 1
ATOM 2279 O O . GLY A 1 290 ? 21.433 13.451 -20.102 1.00 90.69 290 GLY A O 1
ATOM 2280 N N . ARG A 1 291 ? 23.433 12.966 -19.221 1.00 90.94 291 ARG A N 1
ATOM 2281 C CA . ARG A 1 291 ? 23.924 14.362 -19.250 1.00 90.94 291 ARG A CA 1
ATOM 2282 C C . ARG A 1 291 ? 24.025 14.947 -20.659 1.00 90.94 291 ARG A C 1
ATOM 2284 O O . ARG A 1 291 ? 23.947 16.164 -20.797 1.00 90.94 291 ARG A O 1
ATOM 2291 N N . GLU A 1 292 ? 24.204 14.111 -21.678 1.00 92.44 292 GLU A N 1
ATOM 2292 C CA . GLU A 1 292 ? 24.311 14.545 -23.076 1.00 92.44 292 GLU A CA 1
ATOM 2293 C C . GLU A 1 292 ? 22.943 14.728 -23.763 1.00 92.44 292 GLU A C 1
ATOM 2295 O O . GLU A 1 292 ? 22.878 15.279 -24.867 1.00 92.44 292 GLU A O 1
ATOM 2300 N N . ILE A 1 293 ? 21.841 14.303 -23.130 1.00 91.75 293 ILE A N 1
ATOM 2301 C CA . ILE A 1 293 ? 20.484 14.511 -23.650 1.00 91.75 293 ILE A CA 1
ATOM 2302 C C . ILE A 1 293 ? 20.158 16.010 -23.623 1.00 91.75 293 ILE A C 1
ATOM 2304 O O . ILE A 1 293 ? 20.160 16.649 -22.571 1.00 91.75 293 ILE A O 1
ATOM 2308 N N . LYS A 1 294 ? 19.865 16.577 -24.802 1.00 89.94 294 LYS A N 1
ATOM 2309 C CA . LYS A 1 294 ? 19.605 18.018 -24.970 1.00 89.94 294 LYS A CA 1
ATOM 2310 C C . LYS A 1 294 ? 18.217 18.442 -24.502 1.00 89.94 294 LYS A C 1
ATOM 2312 O O . LYS A 1 294 ? 18.073 19.528 -23.955 1.00 89.94 294 LYS A O 1
ATOM 2317 N N . ASN A 1 295 ? 17.202 17.620 -24.771 1.00 87.12 295 ASN A N 1
ATOM 2318 C CA . ASN A 1 295 ? 15.840 17.912 -24.343 1.00 87.12 295 ASN A CA 1
ATOM 2319 C C . ASN A 1 295 ? 15.770 17.762 -22.819 1.00 87.12 295 ASN A C 1
ATOM 2321 O O . ASN A 1 295 ? 16.033 16.688 -22.286 1.00 87.12 295 ASN A O 1
ATOM 2325 N N . GLU A 1 296 ? 15.445 18.847 -22.126 1.00 78.69 296 GLU A N 1
ATOM 2326 C CA . GLU A 1 296 ? 15.494 18.903 -20.669 1.00 78.69 296 GLU A CA 1
ATOM 2327 C C . GLU A 1 296 ? 14.483 17.970 -19.995 1.00 78.69 296 GLU A C 1
ATOM 2329 O O . GLU A 1 296 ? 14.850 17.245 -19.067 1.00 78.69 296 GLU A O 1
ATOM 2334 N N . ALA A 1 297 ? 13.249 17.923 -20.502 1.00 73.94 297 ALA A N 1
ATOM 2335 C CA . ALA A 1 297 ? 12.216 17.024 -19.998 1.00 73.94 297 ALA A CA 1
ATOM 2336 C C . ALA A 1 297 ? 12.619 15.553 -20.192 1.00 73.94 297 ALA A C 1
ATOM 2338 O O . ALA A 1 297 ? 12.557 14.762 -19.250 1.00 73.94 297 ALA A O 1
ATOM 2339 N N . ALA A 1 298 ? 13.127 15.198 -21.375 1.00 80.38 298 ALA A N 1
ATOM 2340 C CA . ALA A 1 298 ? 13.609 13.851 -21.671 1.00 80.38 298 ALA A CA 1
ATOM 2341 C C . ALA A 1 298 ? 14.840 13.475 -20.838 1.00 80.38 298 ALA A C 1
ATOM 2343 O O . ALA A 1 298 ? 14.940 12.348 -20.362 1.00 80.38 298 ALA A O 1
ATOM 2344 N N . ARG A 1 299 ? 15.768 14.415 -20.622 1.00 85.88 299 ARG A N 1
ATOM 2345 C CA . ARG A 1 299 ? 16.939 14.229 -19.755 1.00 85.88 299 ARG A CA 1
ATOM 2346 C C . ARG A 1 299 ? 16.511 13.916 -18.326 1.00 85.88 299 ARG A C 1
ATOM 2348 O O . ARG A 1 299 ? 17.026 12.976 -17.728 1.00 85.88 299 ARG A O 1
ATOM 2355 N N . LYS A 1 300 ? 15.565 14.686 -17.787 1.00 76.69 300 LYS A N 1
ATOM 2356 C CA . LYS A 1 300 ? 15.017 14.472 -16.445 1.00 76.69 300 LYS A CA 1
ATOM 2357 C C . LYS A 1 300 ? 14.322 13.113 -16.340 1.00 76.69 300 LYS A C 1
ATOM 2359 O O . LYS A 1 300 ? 14.683 12.332 -15.466 1.00 76.69 300 LYS A O 1
ATOM 2364 N N . ALA A 1 301 ? 13.455 12.782 -17.297 1.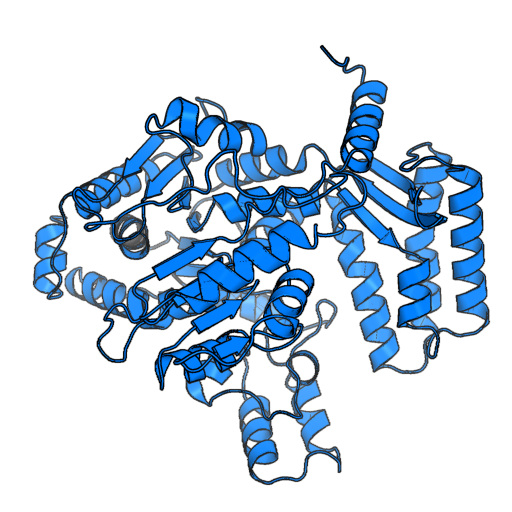00 77.94 301 ALA A N 1
ATOM 2365 C CA . ALA A 1 301 ? 12.781 11.486 -17.360 1.00 77.94 301 ALA A CA 1
ATOM 2366 C C . ALA A 1 301 ? 13.764 10.303 -17.504 1.00 77.94 301 ALA A C 1
ATOM 2368 O O . ALA A 1 301 ? 13.559 9.238 -16.919 1.00 77.94 301 ALA A O 1
ATOM 2369 N N . PHE A 1 302 ? 14.870 10.481 -18.232 1.00 86.50 302 PHE A N 1
ATOM 2370 C CA . PHE A 1 302 ? 15.932 9.479 -18.333 1.00 86.50 302 PHE A CA 1
ATOM 2371 C C . PHE A 1 302 ? 16.602 9.248 -16.973 1.00 86.50 302 PHE A C 1
ATOM 2373 O O . PHE A 1 302 ? 16.794 8.102 -16.564 1.00 86.50 302 PHE A O 1
ATOM 2380 N N . PHE A 1 303 ? 16.905 10.319 -16.235 1.00 83.69 303 PHE A N 1
ATOM 2381 C CA . PHE A 1 303 ? 17.420 10.204 -14.872 1.00 83.69 303 PHE A CA 1
ATOM 2382 C C . PHE A 1 303 ? 16.391 9.581 -13.905 1.00 83.69 303 PHE A C 1
ATOM 2384 O O . PHE A 1 303 ? 16.762 8.702 -13.125 1.00 83.69 303 PHE A O 1
ATOM 2391 N N . ASP A 1 304 ? 15.099 9.942 -13.995 1.00 74.88 304 ASP A N 1
ATOM 2392 C CA . ASP A 1 304 ? 13.943 9.271 -13.339 1.00 74.88 304 ASP A CA 1
ATOM 2393 C C . ASP A 1 304 ? 13.985 7.759 -13.560 1.00 74.88 304 ASP A C 1
ATOM 2395 O O . ASP A 1 304 ? 13.914 6.979 -12.602 1.00 74.88 304 ASP A O 1
ATOM 2399 N N . CYS A 1 305 ? 14.233 7.334 -14.795 1.00 79.50 305 CYS A N 1
ATOM 2400 C CA . CYS A 1 305 ? 14.370 5.928 -15.132 1.00 79.50 305 CYS A CA 1
ATOM 2401 C C . CYS A 1 305 ? 15.594 5.271 -14.471 1.00 79.50 305 CYS A C 1
ATOM 2403 O O . CYS A 1 305 ? 15.431 4.268 -13.787 1.00 79.50 305 CYS A O 1
ATOM 2405 N N . ILE A 1 306 ? 16.814 5.798 -14.616 1.00 82.94 306 ILE A N 1
ATOM 2406 C CA . ILE A 1 306 ? 18.012 5.075 -14.138 1.00 82.94 306 ILE A CA 1
ATOM 2407 C C . ILE A 1 306 ? 18.136 5.055 -12.607 1.00 82.94 306 ILE A C 1
ATOM 2409 O O . ILE A 1 306 ? 18.511 4.038 -12.029 1.00 82.94 306 ILE A O 1
ATOM 2413 N N . TYR A 1 307 ? 17.808 6.152 -11.926 1.00 73.06 307 TYR A N 1
ATOM 2414 C CA . TYR A 1 307 ? 18.056 6.274 -10.488 1.00 73.06 307 TYR A CA 1
ATOM 2415 C C . TYR A 1 307 ? 16.930 5.659 -9.645 1.00 73.06 307 TYR A C 1
ATOM 2417 O O . TYR A 1 307 ? 17.181 5.167 -8.543 1.00 73.06 307 TYR A O 1
ATOM 2425 N N . SER A 1 308 ? 15.699 5.561 -10.174 1.00 68.81 308 SER A N 1
ATOM 2426 C CA . SER A 1 308 ? 14.606 4.838 -9.493 1.00 68.81 308 SER A CA 1
ATOM 2427 C C . SER A 1 308 ? 14.930 3.349 -9.346 1.00 68.81 308 SER A C 1
ATOM 2429 O O . SER A 1 308 ? 14.321 2.635 -8.545 1.00 68.81 308 SER A O 1
ATOM 2431 N N . TRP A 1 309 ? 15.906 2.870 -10.114 1.00 68.88 309 TRP A N 1
ATOM 2432 C CA . TRP A 1 309 ? 16.435 1.517 -10.110 1.00 68.88 309 TRP A CA 1
ATOM 2433 C C . TRP A 1 309 ? 17.645 1.313 -9.193 1.00 68.88 309 TRP A C 1
ATOM 2435 O O . TRP A 1 309 ? 17.853 0.197 -8.713 1.00 68.88 309 TRP A O 1
ATOM 2445 N N . GLU A 1 310 ? 18.396 2.369 -8.882 1.00 63.69 310 GLU A N 1
ATOM 2446 C CA . GLU A 1 310 ? 19.619 2.293 -8.075 1.00 63.69 310 GLU A CA 1
ATOM 2447 C C . GLU A 1 310 ? 19.348 1.956 -6.597 1.00 63.69 310 GLU A C 1
ATOM 2449 O O . GLU A 1 310 ? 20.167 1.295 -5.955 1.00 63.69 310 GLU A O 1
ATOM 2454 N N . MET A 1 311 ? 18.169 2.308 -6.060 1.00 59.22 311 MET A N 1
ATOM 2455 C CA . MET A 1 311 ? 17.841 2.141 -4.632 1.00 59.22 311 MET A CA 1
ATOM 2456 C C . MET A 1 311 ? 17.997 0.711 -4.087 1.00 59.22 311 MET A C 1
ATOM 2458 O O . MET A 1 311 ? 18.251 0.534 -2.897 1.00 59.22 311 MET A O 1
ATOM 2462 N N . LEU A 1 312 ? 17.925 -0.330 -4.923 1.00 55.94 312 LEU A N 1
ATOM 2463 C CA . LEU A 1 312 ? 18.173 -1.699 -4.458 1.00 55.94 312 LEU A CA 1
ATOM 2464 C C . LEU A 1 312 ? 19.637 -2.005 -4.160 1.00 55.94 312 LEU A C 1
ATOM 2466 O O . LEU A 1 312 ? 19.903 -2.862 -3.311 1.00 55.94 312 LEU A O 1
ATOM 2470 N N . GLY A 1 313 ? 20.576 -1.310 -4.806 1.00 53.81 313 GLY A N 1
ATOM 2471 C CA . GLY A 1 313 ? 22.001 -1.447 -4.513 1.00 53.81 313 GLY A CA 1
ATOM 2472 C C . GLY A 1 313 ? 22.333 -1.126 -3.052 1.00 53.81 313 GLY A C 1
ATOM 2473 O O . GLY A 1 313 ? 23.319 -1.642 -2.533 1.00 53.81 313 GLY A O 1
ATOM 2474 N N . LEU A 1 314 ? 21.475 -0.348 -2.384 1.00 54.69 314 LEU A N 1
ATOM 2475 C CA . LEU A 1 314 ? 21.589 0.042 -0.978 1.00 54.69 314 LEU A CA 1
ATOM 2476 C C . LEU A 1 314 ? 21.027 -1.007 -0.002 1.00 54.69 314 LEU A C 1
ATOM 2478 O O . LEU A 1 314 ? 21.328 -0.960 1.184 1.00 54.69 314 LEU A O 1
ATOM 2482 N N . SER A 1 315 ? 20.240 -1.976 -0.481 1.00 56.69 315 SER A N 1
ATOM 2483 C CA . SER A 1 315 ? 19.492 -2.908 0.380 1.00 56.69 315 SER A CA 1
ATOM 2484 C C . SER A 1 315 ? 20.280 -4.150 0.844 1.00 56.69 315 SER A C 1
ATOM 2486 O O . SER A 1 315 ? 19.741 -4.982 1.575 1.00 56.69 315 SER A O 1
ATOM 2488 N N . GLY A 1 316 ? 21.549 -4.298 0.435 1.00 61.69 316 GLY A N 1
ATOM 2489 C CA . GLY A 1 316 ? 22.422 -5.410 0.850 1.00 61.69 316 GLY A CA 1
ATOM 2490 C C . GLY A 1 316 ? 22.228 -6.733 0.088 1.00 61.69 316 GLY A C 1
ATOM 2491 O O . GLY A 1 316 ? 22.654 -7.787 0.563 1.00 61.69 316 GLY A O 1
ATOM 2492 N N . GLY A 1 317 ? 21.577 -6.696 -1.080 1.00 74.44 317 GLY A N 1
ATOM 2493 C CA . GLY A 1 317 ? 21.407 -7.846 -1.979 1.00 74.44 317 GLY A CA 1
ATOM 2494 C C . GLY A 1 317 ? 22.632 -8.166 -2.852 1.00 74.44 317 GLY A C 1
ATOM 2495 O O . GLY A 1 317 ? 23.644 -7.469 -2.817 1.00 74.44 317 GLY A O 1
ATOM 2496 N N . GLN A 1 318 ? 22.538 -9.221 -3.668 1.00 79.50 318 GLN A N 1
ATOM 2497 C CA . GLN A 1 318 ? 23.475 -9.466 -4.769 1.00 79.50 318 GLN A CA 1
ATOM 2498 C C . GLN A 1 318 ? 23.107 -8.606 -5.985 1.00 79.50 318 GLN A C 1
ATOM 2500 O O . GLN A 1 318 ? 21.934 -8.404 -6.305 1.00 79.50 318 GLN A O 1
ATOM 2505 N N . LYS A 1 319 ? 24.138 -8.140 -6.684 1.00 86.38 319 LYS A N 1
ATOM 2506 C CA . LYS A 1 319 ? 24.045 -7.424 -7.957 1.00 86.38 319 LYS A CA 1
ATOM 2507 C C . LYS A 1 319 ? 24.604 -8.307 -9.063 1.00 86.38 319 LYS A C 1
ATOM 2509 O O . LYS A 1 319 ? 25.419 -9.190 -8.801 1.00 86.38 319 LYS A O 1
ATOM 2514 N N . GLY A 1 320 ? 24.186 -8.063 -10.292 1.00 89.25 320 GLY A N 1
ATOM 2515 C CA . GLY A 1 320 ? 24.684 -8.814 -11.428 1.00 89.25 320 GLY A CA 1
ATOM 2516 C C . GLY A 1 320 ? 23.989 -8.441 -12.721 1.00 89.25 320 GLY A C 1
ATOM 2517 O O . GLY A 1 320 ? 23.263 -7.451 -12.805 1.00 89.25 320 GLY A O 1
ATOM 2518 N N . VAL A 1 321 ? 24.199 -9.261 -13.738 1.00 91.25 321 VAL A N 1
ATOM 2519 C CA . VAL A 1 321 ? 23.625 -9.060 -15.070 1.00 91.25 321 VAL A CA 1
ATOM 2520 C C . VAL A 1 321 ? 22.949 -10.337 -15.547 1.00 91.25 321 VAL A C 1
ATOM 2522 O O . VAL A 1 321 ? 23.167 -11.410 -14.985 1.00 91.25 321 VAL A O 1
ATOM 2525 N N . GLY A 1 322 ? 22.088 -10.250 -16.553 1.00 90.44 322 GLY A N 1
ATOM 2526 C CA . GLY A 1 322 ? 21.431 -11.441 -17.080 1.00 90.44 322 GLY A CA 1
ATOM 2527 C C . GLY A 1 322 ? 20.653 -11.186 -18.353 1.00 90.44 322 GLY A C 1
ATOM 2528 O O . GLY A 1 322 ? 20.351 -10.043 -18.695 1.00 90.44 322 GLY A O 1
ATOM 2529 N N . VAL A 1 323 ? 20.307 -12.273 -19.034 1.00 87.56 323 VAL A N 1
ATOM 2530 C CA . VAL A 1 323 ? 19.584 -12.252 -20.307 1.00 87.56 323 VAL A CA 1
ATOM 2531 C C . VAL A 1 323 ? 18.248 -12.977 -20.148 1.00 87.56 323 VAL A C 1
ATOM 2533 O O . VAL A 1 323 ? 18.157 -14.036 -19.533 1.00 87.56 323 VAL A O 1
ATOM 2536 N N . SER A 1 324 ? 17.168 -12.395 -20.672 1.00 82.12 324 SER A N 1
ATOM 2537 C CA . SER A 1 324 ? 15.857 -13.059 -20.706 1.00 82.12 324 SER A CA 1
ATOM 2538 C C . SER A 1 324 ? 15.864 -14.232 -21.687 1.00 82.12 324 SER A C 1
ATOM 2540 O O . SER A 1 324 ? 16.094 -14.036 -22.878 1.00 82.12 324 SER A O 1
ATOM 2542 N N . ASN A 1 325 ? 15.501 -15.437 -21.243 1.00 71.06 325 ASN A N 1
ATOM 2543 C CA . ASN A 1 325 ? 15.481 -16.613 -22.129 1.00 71.06 325 ASN A CA 1
ATOM 2544 C C . ASN A 1 325 ? 14.401 -16.516 -23.223 1.00 71.06 325 ASN A C 1
ATOM 2546 O O . ASN A 1 325 ? 14.521 -17.166 -24.257 1.00 71.06 325 ASN A O 1
ATOM 2550 N N . LYS A 1 326 ? 13.342 -15.718 -23.004 1.00 71.31 326 LYS A N 1
ATOM 2551 C CA . LYS A 1 326 ? 12.237 -15.548 -23.967 1.00 71.31 326 LYS A CA 1
ATOM 2552 C C . LYS A 1 326 ? 12.519 -14.459 -24.995 1.00 71.31 326 LYS A C 1
ATOM 2554 O O . LYS A 1 326 ? 12.321 -14.678 -26.182 1.00 71.31 326 LYS A O 1
ATOM 2559 N N . ARG A 1 327 ? 12.940 -13.279 -24.531 1.00 77.38 327 ARG A N 1
ATOM 2560 C CA . ARG A 1 327 ? 13.115 -12.094 -25.389 1.00 77.38 327 ARG A CA 1
ATOM 2561 C C . ARG A 1 327 ? 14.569 -11.823 -25.772 1.00 77.38 327 ARG A C 1
ATOM 2563 O O . ARG A 1 327 ? 14.819 -10.943 -26.584 1.00 77.38 327 ARG A O 1
ATOM 2570 N N . ARG A 1 328 ? 15.522 -12.569 -25.195 1.00 81.50 328 ARG A N 1
ATOM 2571 C CA . ARG A 1 328 ? 16.972 -12.347 -25.344 1.00 81.50 328 ARG A CA 1
ATOM 2572 C C . ARG A 1 328 ? 17.368 -10.904 -25.009 1.00 81.50 328 ARG A C 1
ATOM 2574 O O . ARG A 1 328 ? 18.208 -10.292 -25.659 1.00 81.50 328 ARG A O 1
ATOM 2581 N N . GLU A 1 329 ? 16.714 -10.352 -23.989 1.00 87.38 329 GLU A N 1
ATOM 2582 C CA . GLU A 1 329 ? 16.908 -8.976 -23.536 1.00 87.38 329 GLU A CA 1
ATOM 2583 C C . GLU A 1 329 ? 17.928 -8.927 -22.391 1.00 87.38 329 GLU A C 1
ATOM 2585 O O . GLU A 1 329 ? 17.701 -9.590 -21.371 1.00 87.38 329 GLU A O 1
ATOM 2590 N N . PRO A 1 330 ? 19.032 -8.174 -22.547 1.00 91.50 330 PRO A N 1
ATOM 2591 C CA . PRO A 1 330 ? 20.028 -7.975 -21.503 1.00 91.50 330 PRO A CA 1
ATOM 2592 C C . PRO A 1 330 ? 19.535 -6.977 -20.451 1.00 91.50 330 PRO A C 1
ATOM 2594 O O . PRO A 1 330 ? 18.951 -5.936 -20.771 1.00 91.50 330 PRO A O 1
ATOM 2597 N N . ALA A 1 331 ? 19.800 -7.286 -19.185 1.00 90.94 331 ALA A N 1
ATOM 2598 C CA . ALA A 1 331 ? 19.367 -6.479 -18.057 1.00 90.94 331 ALA A CA 1
ATOM 2599 C C . ALA A 1 331 ? 20.415 -6.411 -16.942 1.00 90.94 331 ALA A C 1
ATOM 2601 O O . ALA A 1 331 ? 21.152 -7.370 -16.693 1.00 90.94 331 ALA A O 1
ATOM 2602 N N . LEU A 1 332 ? 20.405 -5.289 -16.220 1.00 89.69 332 LEU A N 1
ATOM 2603 C CA . LEU A 1 332 ? 21.062 -5.152 -14.920 1.00 89.69 332 LEU A CA 1
ATOM 2604 C C . LEU A 1 332 ? 20.103 -5.665 -13.846 1.00 89.69 332 LEU A C 1
ATOM 2606 O O . LEU A 1 332 ? 18.921 -5.321 -13.851 1.00 89.69 332 LEU A O 1
ATOM 2610 N N . ILE A 1 333 ? 20.571 -6.516 -12.939 1.00 87.12 333 ILE A N 1
ATOM 2611 C CA . ILE A 1 333 ? 19.695 -7.236 -12.012 1.00 87.12 333 ILE A CA 1
ATOM 2612 C C . ILE A 1 333 ? 20.204 -7.061 -10.589 1.00 87.12 333 ILE A C 1
ATOM 2614 O O . ILE A 1 333 ? 21.376 -7.293 -10.298 1.00 87.12 333 ILE A O 1
ATOM 2618 N N . ALA A 1 334 ? 19.289 -6.707 -9.693 1.00 82.88 334 ALA A N 1
ATOM 2619 C CA . ALA A 1 334 ? 19.520 -6.720 -8.258 1.00 82.88 334 ALA A CA 1
ATOM 2620 C C . ALA A 1 334 ? 18.577 -7.737 -7.608 1.00 82.88 334 ALA A C 1
ATOM 2622 O O . ALA A 1 334 ? 17.374 -7.738 -7.887 1.00 82.88 334 ALA A O 1
ATOM 2623 N N . VAL A 1 335 ? 19.130 -8.598 -6.752 1.00 80.56 335 VAL A N 1
ATOM 2624 C CA . VAL A 1 335 ? 18.409 -9.647 -6.023 1.00 80.56 335 VAL A CA 1
ATOM 2625 C C . VAL A 1 335 ? 18.676 -9.493 -4.531 1.00 80.56 335 VAL A C 1
ATOM 2627 O O . VAL A 1 335 ? 19.817 -9.593 -4.084 1.00 80.56 335 VAL A O 1
ATOM 2630 N N . ASN A 1 336 ? 17.627 -9.302 -3.739 1.00 80.88 336 ASN A N 1
ATOM 2631 C CA . ASN A 1 336 ? 17.699 -9.293 -2.285 1.00 80.88 336 ASN A CA 1
ATOM 2632 C C . ASN A 1 336 ? 16.660 -10.254 -1.689 1.00 80.88 336 ASN A C 1
ATOM 2634 O O . ASN A 1 336 ? 15.524 -9.858 -1.420 1.00 80.88 336 ASN A O 1
ATOM 2638 N N . PRO A 1 337 ? 17.029 -11.520 -1.442 1.00 76.62 337 PRO A N 1
ATOM 2639 C CA . PRO A 1 337 ? 16.077 -12.502 -0.939 1.00 76.62 337 PRO A CA 1
ATOM 2640 C C . PRO A 1 337 ? 15.680 -12.263 0.522 1.00 76.62 337 PRO A C 1
ATOM 2642 O O . PRO A 1 337 ? 14.667 -12.791 0.972 1.00 76.62 337 PRO A O 1
ATOM 2645 N N . PHE A 1 338 ? 16.444 -11.445 1.251 1.00 82.62 338 PHE A N 1
ATOM 2646 C CA . PHE A 1 338 ? 16.230 -11.153 2.666 1.00 82.62 338 PHE A CA 1
ATOM 2647 C C . PHE A 1 338 ? 15.488 -9.838 2.906 1.00 82.62 338 PHE A C 1
ATOM 2649 O O . PHE A 1 338 ? 15.332 -9.437 4.058 1.00 82.62 338 PHE A O 1
ATOM 2656 N N . ILE A 1 339 ? 14.994 -9.173 1.854 1.00 85.69 339 ILE A N 1
ATOM 2657 C CA . ILE A 1 339 ? 14.296 -7.891 2.007 1.00 85.69 339 ILE A CA 1
ATOM 2658 C C . ILE A 1 339 ? 13.115 -7.991 2.978 1.00 85.69 339 ILE A C 1
ATOM 2660 O O . ILE A 1 339 ? 12.931 -7.109 3.809 1.00 85.69 339 ILE A O 1
ATOM 2664 N N . GLY A 1 340 ? 12.380 -9.106 2.952 1.00 89.69 340 GLY A N 1
ATOM 2665 C CA . GLY A 1 340 ? 11.284 -9.344 3.888 1.00 89.69 340 GLY A CA 1
ATOM 2666 C C . GLY A 1 340 ? 11.748 -9.417 5.343 1.00 89.69 340 GLY A C 1
ATOM 2667 O O . GLY A 1 340 ? 11.151 -8.776 6.200 1.00 89.69 340 GLY A O 1
ATOM 2668 N N . MET A 1 341 ? 12.874 -10.086 5.619 1.00 89.88 341 MET A N 1
ATOM 2669 C CA . MET A 1 341 ? 13.468 -10.127 6.963 1.00 89.88 341 MET A CA 1
ATOM 2670 C C . MET A 1 341 ? 13.956 -8.751 7.427 1.00 89.88 341 MET A C 1
ATOM 2672 O O . MET A 1 341 ? 13.809 -8.407 8.599 1.00 89.88 341 MET A O 1
ATOM 2676 N N . ASN A 1 342 ? 14.526 -7.952 6.519 1.00 90.31 342 ASN A N 1
ATOM 2677 C CA . ASN A 1 342 ? 14.942 -6.584 6.830 1.00 90.31 342 ASN A CA 1
ATOM 2678 C C . ASN A 1 342 ? 13.734 -5.728 7.221 1.00 90.31 342 ASN A C 1
ATOM 2680 O O . ASN A 1 342 ? 13.786 -5.023 8.225 1.00 90.31 342 ASN A O 1
ATOM 2684 N N . VAL A 1 343 ? 12.632 -5.848 6.477 1.00 93.50 343 VAL A N 1
ATOM 2685 C CA . VAL A 1 343 ? 11.383 -5.125 6.744 1.00 93.50 343 VAL A CA 1
ATOM 2686 C C . VAL A 1 343 ? 10.713 -5.610 8.032 1.00 93.50 343 VAL A C 1
ATOM 2688 O O . VAL A 1 343 ? 10.247 -4.792 8.821 1.00 93.50 343 VAL A O 1
ATOM 2691 N N . GLY A 1 344 ? 10.712 -6.915 8.315 1.00 95.31 344 GLY A N 1
ATOM 2692 C CA . GLY A 1 344 ? 10.205 -7.434 9.587 1.00 95.31 344 GLY A CA 1
ATOM 2693 C C . GLY A 1 344 ? 11.027 -6.961 10.783 1.00 95.31 344 GLY A C 1
ATOM 2694 O O . GLY A 1 344 ? 10.456 -6.521 11.780 1.00 95.31 344 GLY A O 1
ATOM 2695 N N . ARG A 1 345 ? 12.363 -6.946 10.672 1.00 94.94 345 ARG A N 1
ATOM 2696 C CA . ARG A 1 345 ? 13.237 -6.335 11.687 1.00 94.94 345 ARG A CA 1
ATOM 2697 C C . ARG A 1 345 ? 12.947 -4.845 11.834 1.00 94.94 345 ARG A C 1
ATOM 2699 O O . ARG A 1 345 ? 12.853 -4.361 12.957 1.00 94.94 345 ARG A O 1
ATOM 2706 N N . TYR A 1 346 ? 12.769 -4.130 10.731 1.00 95.50 346 TYR A N 1
ATOM 2707 C CA . TYR A 1 346 ? 12.402 -2.721 10.761 1.00 95.50 346 TYR A CA 1
ATOM 2708 C C . TYR A 1 346 ? 11.087 -2.496 11.518 1.00 95.50 346 TYR A C 1
ATOM 2710 O O . TYR A 1 346 ? 11.029 -1.604 12.354 1.00 95.50 346 TYR A O 1
ATOM 2718 N N . CYS A 1 347 ? 10.074 -3.355 11.349 1.00 96.88 347 CYS A N 1
ATOM 2719 C CA . CYS A 1 347 ? 8.827 -3.278 12.122 1.00 96.88 347 CYS A CA 1
ATOM 2720 C C . CYS A 1 347 ? 9.055 -3.410 13.642 1.00 96.88 347 CYS A C 1
ATOM 2722 O O . CYS A 1 347 ? 8.351 -2.768 14.413 1.00 96.88 347 CYS A O 1
ATOM 2724 N N . THR A 1 348 ? 10.057 -4.182 14.082 1.00 96.56 348 THR A N 1
ATOM 2725 C CA . THR A 1 348 ? 10.415 -4.310 15.513 1.00 96.56 348 THR A CA 1
ATOM 2726 C C . THR A 1 348 ? 11.189 -3.114 16.076 1.00 96.56 348 THR A C 1
ATOM 2728 O O . THR A 1 348 ? 11.343 -3.007 17.286 1.00 96.56 348 THR A O 1
ATOM 2731 N N . GLN A 1 349 ? 11.677 -2.201 15.231 1.00 96.12 349 GLN A N 1
ATOM 2732 C CA . GLN A 1 349 ? 12.390 -0.996 15.683 1.00 96.12 349 GLN A CA 1
ATOM 2733 C C . GLN A 1 349 ? 11.438 0.125 16.117 1.00 96.12 349 GLN A C 1
ATOM 2735 O O . GLN A 1 349 ? 11.858 1.048 16.808 1.00 96.12 349 GLN A O 1
ATOM 2740 N N . TRP A 1 350 ? 10.163 0.042 15.735 1.00 97.62 350 TRP A N 1
ATOM 2741 C CA . TRP A 1 350 ? 9.123 0.957 16.197 1.00 97.62 350 TRP A CA 1
ATOM 2742 C C . TRP A 1 350 ? 8.801 0.730 17.663 1.00 97.62 350 TRP A C 1
ATOM 2744 O O . TRP A 1 350 ? 9.044 -0.358 18.196 1.00 97.62 350 TRP A O 1
ATOM 2754 N N . ARG A 1 351 ? 8.213 1.749 18.303 1.00 97.44 351 ARG A N 1
ATOM 2755 C CA . ARG A 1 351 ? 7.712 1.619 19.671 1.00 97.44 351 ARG A CA 1
ATOM 2756 C C . ARG A 1 351 ? 6.791 0.409 19.779 1.00 97.44 351 ARG A C 1
ATOM 2758 O O . ARG A 1 351 ? 6.993 -0.425 20.642 1.00 97.44 351 ARG A O 1
ATOM 2765 N N . SER A 1 352 ? 5.858 0.268 18.843 1.00 98.12 352 SER A N 1
ATOM 2766 C CA . SER A 1 352 ? 5.159 -0.983 18.540 1.00 98.12 352 SER A CA 1
ATOM 2767 C C . SER A 1 352 ? 4.618 -0.915 17.112 1.00 98.12 352 SER A C 1
ATOM 2769 O O . SER A 1 352 ? 4.333 0.174 16.604 1.00 98.12 352 SER A O 1
ATOM 2771 N N . ALA A 1 353 ? 4.439 -2.072 16.474 1.00 98.38 353 ALA A N 1
ATOM 2772 C CA . ALA A 1 353 ? 3.819 -2.175 15.156 1.00 98.38 353 ALA A CA 1
ATOM 2773 C C . ALA A 1 353 ? 2.526 -3.005 15.193 1.00 98.38 353 ALA A C 1
ATOM 2775 O O . ALA A 1 353 ? 2.447 -4.010 15.898 1.00 98.38 353 ALA A O 1
ATOM 2776 N N . LEU A 1 354 ? 1.530 -2.613 14.402 1.00 98.69 354 LEU A N 1
ATOM 2777 C CA . LEU A 1 354 ? 0.287 -3.341 14.160 1.00 98.69 354 LEU A CA 1
ATOM 2778 C C . LEU A 1 354 ? 0.120 -3.562 12.656 1.00 98.69 354 LEU A C 1
ATOM 2780 O O . LEU A 1 354 ? 0.009 -2.606 11.895 1.00 98.69 354 LEU A O 1
ATOM 2784 N N . LEU A 1 355 ? 0.073 -4.821 12.236 1.00 98.38 355 LEU A N 1
ATOM 2785 C CA . LEU A 1 355 ? -0.252 -5.226 10.873 1.00 98.38 355 LEU A CA 1
ATOM 2786 C C . LEU A 1 355 ? -1.681 -5.758 10.874 1.00 98.38 355 LEU A C 1
ATOM 2788 O O . LEU A 1 355 ? -1.990 -6.719 11.587 1.00 98.38 355 LEU A O 1
ATOM 2792 N N . THR A 1 356 ? -2.545 -5.125 10.087 1.00 97.12 356 THR A N 1
ATOM 2793 C CA . THR A 1 356 ? -3.959 -5.473 10.006 1.00 97.12 356 THR A CA 1
ATOM 2794 C C . THR A 1 356 ? -4.432 -5.579 8.563 1.00 97.12 356 THR A C 1
ATOM 2796 O O . THR A 1 356 ? -3.966 -4.860 7.684 1.00 97.12 356 THR A O 1
ATOM 2799 N N . SER A 1 357 ? -5.326 -6.526 8.296 1.00 94.25 357 SER A N 1
ATOM 2800 C CA . SER A 1 357 ? -5.981 -6.703 6.996 1.00 94.25 357 SER A CA 1
ATOM 2801 C C . SER A 1 357 ? -7.273 -7.496 7.179 1.00 94.25 357 SER A C 1
ATOM 2803 O O . SER A 1 357 ? -7.412 -8.244 8.151 1.00 94.25 357 SER A O 1
ATOM 2805 N N . ALA A 1 358 ? -8.220 -7.348 6.252 1.00 89.19 358 ALA A N 1
ATOM 2806 C CA . ALA A 1 358 ? -9.400 -8.212 6.225 1.00 89.19 358 ALA A CA 1
ATOM 2807 C C . ALA A 1 358 ? -9.044 -9.657 5.845 1.00 89.19 358 ALA A C 1
ATOM 2809 O O . ALA A 1 358 ? -9.714 -10.591 6.275 1.00 89.19 358 ALA A O 1
ATOM 2810 N N . THR A 1 359 ? -7.961 -9.835 5.093 1.00 86.19 359 THR A N 1
ATOM 2811 C CA . THR A 1 359 ? -7.544 -11.091 4.456 1.00 86.19 359 THR A CA 1
ATOM 2812 C C . THR A 1 359 ? -6.208 -11.612 4.989 1.00 86.19 359 THR A C 1
ATOM 2814 O O . THR A 1 359 ? -5.572 -12.459 4.367 1.00 86.19 359 THR A O 1
ATOM 2817 N N . LEU A 1 360 ? -5.774 -11.143 6.167 1.00 88.81 360 LEU A N 1
ATOM 2818 C CA . LEU A 1 360 ? -4.473 -11.504 6.743 1.00 88.81 360 LEU A CA 1
ATOM 2819 C C . LEU A 1 360 ? -4.354 -13.006 7.048 1.00 88.81 360 LEU A C 1
ATOM 2821 O O . LEU A 1 360 ? -3.284 -13.600 6.893 1.00 88.81 360 LEU A O 1
ATOM 2825 N N . SER A 1 361 ? -5.448 -13.608 7.526 1.00 89.44 361 SER A N 1
ATOM 2826 C CA . SER A 1 361 ? -5.503 -15.022 7.883 1.00 89.44 361 SER A CA 1
ATOM 2827 C C . SER A 1 361 ? -6.153 -15.854 6.781 1.00 89.44 361 SER A C 1
ATOM 2829 O O . SER A 1 361 ? -7.308 -15.634 6.434 1.00 89.44 361 SER A O 1
ATOM 2831 N N . ILE A 1 362 ? -5.445 -16.872 6.288 1.00 87.12 362 ILE A N 1
ATOM 2832 C CA . ILE A 1 362 ? -5.970 -17.808 5.272 1.00 87.12 362 ILE A CA 1
ATOM 2833 C C . ILE A 1 362 ? -6.717 -19.011 5.873 1.00 87.12 362 ILE A C 1
ATOM 2835 O O . ILE A 1 362 ? -7.266 -19.836 5.146 1.00 87.12 362 ILE A O 1
ATOM 2839 N N . THR A 1 363 ? -6.717 -19.142 7.202 1.00 87.62 363 THR A N 1
ATOM 2840 C CA . THR A 1 363 ? -7.464 -20.175 7.939 1.00 87.62 363 THR A CA 1
ATOM 2841 C C . THR A 1 363 ? -8.199 -19.556 9.124 1.00 87.62 363 THR A C 1
ATOM 2843 O O . THR A 1 363 ? -7.853 -18.460 9.559 1.00 87.62 363 THR A O 1
ATOM 2846 N N . SER A 1 364 ? -9.145 -20.281 9.718 1.00 86.50 364 SER A N 1
ATOM 2847 C CA . SER A 1 364 ? -9.829 -19.858 10.951 1.00 86.50 364 SER A CA 1
ATOM 2848 C C . SER A 1 364 ? -8.937 -19.878 12.202 1.00 86.50 364 SER A C 1
ATOM 2850 O O . SER A 1 364 ? -9.340 -19.382 13.249 1.00 86.50 364 SER A O 1
ATOM 2852 N N . THR A 1 365 ? -7.738 -20.458 12.115 1.00 91.94 365 THR A N 1
ATOM 2853 C CA . THR A 1 365 ? -6.769 -20.520 13.215 1.00 91.94 365 THR A CA 1
ATOM 2854 C C . THR A 1 365 ? -5.690 -19.450 13.005 1.00 91.94 365 THR A C 1
ATOM 2856 O O . THR A 1 365 ? -4.996 -19.507 11.985 1.00 91.94 365 THR A O 1
ATOM 2859 N N . PRO A 1 366 ? -5.508 -18.482 13.925 1.00 90.81 366 PRO A N 1
ATOM 2860 C CA . PRO A 1 366 ? -4.554 -17.383 13.742 1.00 90.81 366 PRO A CA 1
ATOM 2861 C C . PRO A 1 366 ? -3.107 -17.842 13.516 1.00 90.81 366 PRO A C 1
ATOM 2863 O O . PRO A 1 366 ? -2.387 -17.272 12.695 1.00 90.81 366 PRO A O 1
ATOM 2866 N N . GLU A 1 367 ? -2.663 -18.882 14.224 1.00 89.75 367 GLU A N 1
ATOM 2867 C CA . GLU A 1 367 ? -1.277 -19.350 14.200 1.00 89.75 367 GLU A CA 1
ATOM 2868 C C . GLU A 1 367 ? -0.883 -19.871 12.820 1.00 89.75 367 GLU A C 1
ATOM 2870 O O . GLU A 1 367 ? 0.131 -19.432 12.276 1.00 89.75 367 GLU A O 1
ATOM 2875 N N . THR A 1 368 ? -1.698 -20.762 12.252 1.00 90.62 368 THR A N 1
ATOM 2876 C CA . THR A 1 368 ? -1.489 -21.342 10.918 1.00 90.62 368 THR A CA 1
ATOM 2877 C C . THR A 1 368 ? -1.883 -20.369 9.813 1.00 90.62 368 THR A C 1
ATOM 2879 O O . THR A 1 368 ? -1.215 -20.289 8.786 1.00 90.62 368 THR A O 1
ATOM 2882 N N . GLY A 1 369 ? -2.943 -19.588 10.027 1.00 90.44 369 GLY A N 1
ATOM 2883 C CA . GLY A 1 369 ? -3.493 -18.677 9.029 1.00 90.44 369 GLY A CA 1
ATOM 2884 C C . GLY A 1 369 ? -2.601 -17.476 8.721 1.00 90.44 369 GLY A C 1
ATOM 2885 O O . GLY A 1 369 ? -2.653 -16.966 7.608 1.00 90.44 369 GLY A O 1
ATOM 2886 N N . MET A 1 370 ? -1.745 -17.062 9.660 1.00 95.31 370 MET A N 1
ATOM 2887 C CA . MET A 1 370 ? -0.801 -15.945 9.487 1.00 95.31 370 MET A CA 1
ATOM 2888 C C . MET A 1 370 ? 0.665 -16.399 9.388 1.00 95.31 370 MET A C 1
ATOM 2890 O O . MET A 1 370 ? 1.580 -15.571 9.374 1.00 95.31 370 MET A O 1
ATOM 2894 N N . GLU A 1 371 ? 0.927 -17.709 9.334 1.00 92.88 371 GLU A N 1
ATOM 2895 C CA . GLU A 1 371 ? 2.295 -18.244 9.299 1.00 92.88 371 GLU A CA 1
ATOM 2896 C C . GLU A 1 371 ? 3.051 -17.805 8.036 1.00 92.88 371 GLU A C 1
ATOM 2898 O O . GLU A 1 371 ? 4.247 -17.517 8.093 1.00 92.88 371 GLU A O 1
ATOM 2903 N N . TRP A 1 372 ? 2.347 -17.705 6.905 1.00 92.44 372 TRP A N 1
ATOM 2904 C CA . TRP A 1 372 ? 2.903 -17.248 5.631 1.00 92.44 372 TRP A CA 1
ATOM 2905 C C . TRP A 1 372 ? 3.521 -15.845 5.750 1.00 92.44 372 TRP A C 1
ATOM 2907 O O . TRP A 1 372 ? 4.648 -15.627 5.305 1.00 92.44 372 TRP A O 1
ATOM 2917 N N . LEU A 1 373 ? 2.831 -14.928 6.434 1.00 93.31 373 LEU A N 1
ATOM 2918 C CA . LEU A 1 373 ? 3.274 -13.555 6.662 1.00 93.31 373 LEU A CA 1
ATOM 2919 C C . LEU A 1 373 ? 4.460 -13.514 7.623 1.00 93.31 373 LEU A C 1
ATOM 2921 O O . LEU A 1 373 ? 5.434 -12.800 7.384 1.00 93.31 373 LEU A O 1
ATOM 2925 N N . CYS A 1 374 ? 4.418 -14.330 8.679 1.00 94.38 374 CYS A N 1
ATOM 2926 C CA . CYS A 1 374 ? 5.529 -14.443 9.621 1.00 94.38 374 CYS A CA 1
ATOM 2927 C C . CYS A 1 374 ? 6.799 -14.925 8.913 1.00 94.38 374 CYS A C 1
ATOM 2929 O O . CYS A 1 374 ? 7.866 -14.356 9.119 1.00 94.38 374 CYS A O 1
ATOM 2931 N N . LYS A 1 375 ? 6.684 -15.923 8.028 1.00 91.38 375 LYS A N 1
ATOM 2932 C CA . LYS A 1 375 ? 7.801 -16.414 7.207 1.00 91.38 375 LYS A CA 1
ATOM 2933 C C . LYS A 1 375 ? 8.298 -15.357 6.224 1.00 91.38 375 LYS A C 1
ATOM 2935 O O . LYS A 1 375 ? 9.506 -15.183 6.100 1.00 91.38 375 LYS A O 1
ATOM 2940 N N . ALA A 1 376 ? 7.393 -14.640 5.559 1.00 90.69 376 ALA A N 1
ATOM 2941 C CA . ALA A 1 376 ? 7.756 -13.595 4.604 1.00 90.69 376 ALA A CA 1
ATOM 2942 C C . ALA A 1 376 ? 8.537 -12.445 5.263 1.00 90.69 376 ALA A C 1
ATOM 2944 O O . ALA A 1 376 ? 9.517 -11.970 4.691 1.00 90.69 376 ALA A O 1
ATOM 2945 N N . LEU A 1 377 ? 8.140 -12.040 6.472 1.00 94.44 377 LEU A N 1
ATOM 2946 C CA . LEU A 1 377 ? 8.783 -10.969 7.238 1.00 94.44 377 LEU A CA 1
ATOM 2947 C C . LEU A 1 377 ? 9.895 -11.458 8.182 1.00 94.44 377 LEU A C 1
ATOM 2949 O O . LEU A 1 377 ? 10.579 -10.649 8.800 1.00 94.44 377 LEU A O 1
ATOM 2953 N N . GLY A 1 378 ? 10.095 -12.768 8.331 1.00 94.06 378 GLY A N 1
ATOM 2954 C CA . GLY A 1 378 ? 11.040 -13.326 9.304 1.00 94.06 378 GLY A CA 1
ATOM 2955 C C . GLY A 1 378 ? 10.674 -13.044 10.767 1.00 94.06 378 GLY A C 1
ATOM 2956 O O . GLY A 1 378 ? 11.567 -12.908 11.601 1.00 94.06 378 GLY A O 1
ATOM 2957 N N . LEU A 1 379 ? 9.381 -12.925 11.085 1.00 95.94 379 LEU A N 1
ATOM 2958 C CA . LEU A 1 379 ? 8.891 -12.717 12.449 1.00 95.94 379 LEU A CA 1
ATOM 2959 C C . LEU A 1 379 ? 8.846 -14.042 13.220 1.00 95.94 379 LEU A C 1
ATOM 2961 O O . LEU A 1 379 ? 8.399 -15.066 12.697 1.00 95.94 379 LEU A O 1
ATOM 2965 N N . THR A 1 380 ? 9.262 -14.012 14.483 1.00 95.12 380 THR A N 1
ATOM 2966 C CA . THR A 1 380 ? 9.290 -15.170 15.386 1.00 95.12 380 THR A CA 1
ATOM 2967 C C . THR A 1 380 ? 8.298 -14.983 16.533 1.00 95.12 380 THR A C 1
ATOM 2969 O O . THR A 1 380 ? 7.714 -13.912 16.698 1.00 95.12 380 THR A O 1
ATOM 2972 N N . SER A 1 381 ? 8.095 -16.019 17.352 1.00 92.94 381 SER A N 1
ATOM 2973 C CA . SER A 1 381 ? 7.282 -15.912 18.574 1.00 92.94 381 SER A CA 1
ATOM 2974 C C . SER A 1 381 ? 7.754 -14.788 19.495 1.00 92.94 381 SER A C 1
ATOM 2976 O O . SER A 1 381 ? 6.934 -14.148 20.139 1.00 92.94 381 SER A O 1
ATOM 2978 N N . ASP A 1 382 ? 9.060 -14.516 19.517 1.00 95.00 382 ASP A N 1
ATOM 2979 C CA . ASP A 1 382 ? 9.647 -13.508 20.396 1.00 95.00 382 ASP A CA 1
ATOM 2980 C C . ASP A 1 382 ? 9.440 -12.089 19.871 1.00 95.00 382 ASP A C 1
ATOM 2982 O O . ASP A 1 382 ? 9.489 -11.147 20.655 1.00 95.00 382 ASP A O 1
ATOM 2986 N N . THR A 1 383 ? 9.214 -11.893 18.570 1.00 96.75 383 THR A N 1
ATOM 2987 C CA . THR A 1 383 ? 8.958 -10.560 17.999 1.00 96.75 383 THR A CA 1
ATOM 2988 C C . THR A 1 383 ? 7.473 -10.244 17.870 1.00 96.75 383 THR A C 1
ATOM 2990 O O . THR A 1 383 ? 7.111 -9.080 17.708 1.00 96.75 383 THR A O 1
ATOM 2993 N N . ILE A 1 384 ? 6.604 -11.249 17.965 1.00 97.81 384 ILE A N 1
ATOM 2994 C CA . ILE A 1 384 ? 5.157 -11.094 17.811 1.00 97.81 384 ILE A CA 1
ATOM 2995 C C . ILE A 1 384 ? 4.505 -10.899 19.178 1.00 97.81 384 ILE A C 1
ATOM 2997 O O . ILE A 1 384 ? 4.735 -11.683 20.093 1.00 97.81 384 ILE A O 1
ATOM 3001 N N . SER A 1 385 ? 3.659 -9.876 19.318 1.00 97.62 385 SER A N 1
ATOM 3002 C CA . SER A 1 385 ? 2.880 -9.672 20.547 1.00 97.62 385 SER A CA 1
ATOM 3003 C C . SER A 1 385 ? 1.630 -10.546 20.571 1.00 97.62 385 SER A C 1
ATOM 3005 O O . SER A 1 385 ? 1.403 -11.267 21.539 1.00 97.62 385 SER A O 1
ATOM 3007 N N . ILE A 1 386 ? 0.819 -10.503 19.509 1.00 97.38 386 ILE A N 1
ATOM 3008 C CA . ILE A 1 386 ? -0.411 -11.293 19.380 1.00 97.38 386 ILE A CA 1
ATOM 3009 C C . ILE A 1 386 ? -0.693 -11.690 17.928 1.00 97.38 386 ILE A C 1
ATOM 3011 O O . ILE A 1 386 ? -0.268 -11.014 16.989 1.00 97.38 386 ILE A O 1
ATOM 3015 N N . ARG A 1 387 ? -1.480 -12.762 17.768 1.00 97.44 387 ARG A N 1
ATOM 3016 C CA . ARG A 1 387 ? -2.175 -13.133 16.528 1.00 97.44 387 ARG A CA 1
ATOM 3017 C C . ARG A 1 387 ? -3.661 -13.293 16.827 1.00 97.44 387 ARG A C 1
ATOM 3019 O O . ARG A 1 387 ? -4.019 -14.081 17.703 1.00 97.44 387 ARG A O 1
ATOM 3026 N N . LYS A 1 388 ? -4.531 -12.537 16.156 1.00 97.12 388 LYS A N 1
ATOM 3027 C CA . LYS A 1 388 ? -5.988 -12.590 16.387 1.00 97.12 388 LYS A CA 1
ATOM 3028 C C . LYS A 1 388 ? -6.783 -12.439 15.099 1.00 97.12 388 LYS A C 1
ATOM 3030 O O . LYS A 1 388 ? -6.348 -11.755 14.182 1.00 97.12 388 LYS A O 1
ATOM 3035 N N . ILE A 1 389 ? -7.954 -13.066 15.060 1.00 96.00 389 ILE A N 1
ATOM 3036 C CA . ILE A 1 389 ? -8.936 -12.931 13.985 1.00 96.00 389 ILE A CA 1
ATOM 3037 C C . ILE A 1 389 ? -10.210 -12.355 14.603 1.00 96.00 389 ILE A C 1
ATOM 3039 O O . ILE A 1 389 ? -10.660 -12.838 15.643 1.00 96.00 389 ILE A O 1
ATOM 3043 N N . PHE A 1 390 ? -10.756 -11.325 13.968 1.00 94.94 390 PHE A N 1
ATOM 3044 C CA . PHE A 1 390 ? -12.023 -10.694 14.297 1.00 94.94 390 PHE A CA 1
ATOM 3045 C C . PHE A 1 390 ? -12.914 -10.736 13.063 1.00 94.94 390 PHE A C 1
ATOM 3047 O O . PHE A 1 390 ? -12.566 -10.214 12.003 1.00 94.94 390 PHE A O 1
ATOM 3054 N N . SER A 1 391 ? -14.074 -11.344 13.245 1.00 90.81 391 SER A N 1
ATOM 3055 C CA . SER A 1 391 ? -15.013 -11.717 12.197 1.00 90.81 391 SER A CA 1
ATOM 3056 C C . SER A 1 391 ? -16.406 -11.289 12.661 1.00 90.81 391 SER A C 1
ATOM 3058 O O . SER A 1 391 ? -16.747 -11.559 13.815 1.00 90.81 391 SER A O 1
ATOM 3060 N N . PRO A 1 392 ? -17.208 -10.582 11.845 1.00 85.06 392 PRO A N 1
ATOM 3061 C CA . PRO A 1 392 ? -18.608 -10.342 12.167 1.00 85.06 392 PRO A CA 1
ATOM 3062 C C . PRO A 1 392 ? -19.356 -11.654 12.427 1.00 85.06 392 PRO A C 1
ATOM 3064 O O . PRO A 1 392 ? -19.131 -12.645 11.739 1.00 85.06 392 PRO A O 1
ATOM 3067 N N . ASP A 1 393 ? -20.308 -11.641 13.362 1.00 79.38 393 ASP A N 1
ATOM 3068 C CA . ASP A 1 393 ? -21.144 -12.822 13.630 1.00 79.38 393 ASP A CA 1
ATOM 3069 C C . ASP A 1 393 ? -22.011 -13.199 12.415 1.00 79.38 393 ASP A C 1
ATOM 3071 O O . ASP A 1 393 ? -22.348 -14.363 12.203 1.00 79.38 393 ASP A O 1
ATOM 3075 N N . VAL A 1 394 ? -22.385 -12.198 11.608 1.00 78.38 394 VAL A N 1
ATOM 3076 C CA . VAL A 1 394 ? -23.223 -12.352 10.416 1.00 78.38 394 VAL A CA 1
ATOM 3077 C C . VAL A 1 394 ? -22.710 -11.433 9.305 1.00 78.38 394 VAL A C 1
ATOM 3079 O O . VAL A 1 394 ? -22.710 -10.213 9.451 1.00 78.38 394 VAL A O 1
ATOM 3082 N N . TYR A 1 395 ? -22.326 -12.017 8.169 1.00 73.06 395 TYR A N 1
ATOM 3083 C CA . TYR A 1 395 ? -21.890 -11.293 6.960 1.00 73.06 395 TYR A CA 1
ATOM 3084 C C . TYR A 1 395 ? -23.049 -10.943 6.017 1.00 73.06 395 TYR A C 1
ATOM 3086 O O . TYR A 1 395 ? -22.891 -10.148 5.096 1.00 73.06 395 TYR A O 1
ATOM 3094 N N . GLY A 1 396 ? -24.209 -11.563 6.239 1.00 76.44 396 GLY A N 1
ATOM 3095 C CA . GLY A 1 396 ? -25.345 -11.592 5.322 1.00 76.44 396 GLY A CA 1
ATOM 3096 C C . GLY A 1 396 ? -25.643 -13.016 4.849 1.00 76.44 396 GLY A C 1
ATOM 3097 O O . GLY A 1 396 ? -25.018 -13.979 5.293 1.00 76.44 396 GLY A O 1
ATOM 3098 N N . SER A 1 397 ? -26.618 -13.155 3.951 1.00 79.19 397 SER A N 1
ATOM 3099 C CA . SER A 1 397 ? -26.919 -14.423 3.282 1.00 79.19 397 SER A CA 1
ATOM 3100 C C . SER A 1 397 ? -26.318 -14.398 1.881 1.00 79.19 397 SER A C 1
ATOM 3102 O O . SER A 1 397 ? -26.643 -13.518 1.088 1.00 79.19 397 SER A O 1
ATOM 3104 N N . MET A 1 398 ? -25.431 -15.346 1.586 1.00 85.38 398 MET A N 1
ATOM 3105 C CA . MET A 1 398 ? -24.808 -15.493 0.272 1.00 85.38 398 MET A CA 1
ATOM 3106 C C . MET A 1 398 ? -25.012 -16.912 -0.245 1.00 85.38 398 MET A C 1
ATOM 3108 O O . MET A 1 398 ? -24.928 -17.880 0.512 1.00 85.38 398 MET A O 1
ATOM 3112 N N . LYS A 1 399 ? -25.232 -17.042 -1.555 1.00 87.69 399 LYS A N 1
ATOM 3113 C CA . LYS A 1 399 ? -25.243 -18.327 -2.255 1.00 87.69 399 LYS A CA 1
ATOM 3114 C C . LYS A 1 399 ? -23.995 -18.421 -3.125 1.00 87.69 399 LYS A C 1
ATOM 3116 O O . LYS A 1 399 ? -23.903 -17.753 -4.149 1.00 87.69 399 LYS A O 1
ATOM 3121 N N . LEU A 1 400 ? -23.048 -19.268 -2.732 1.00 90.38 400 LEU A N 1
ATOM 3122 C CA . LEU A 1 400 ? -21.858 -19.529 -3.535 1.00 90.38 400 LEU A CA 1
ATOM 3123 C C . LEU A 1 400 ? -22.171 -20.581 -4.605 1.00 90.38 400 LEU A C 1
ATOM 3125 O O . LEU A 1 400 ? -22.634 -21.676 -4.286 1.00 90.38 400 LEU A O 1
ATOM 3129 N N . THR A 1 401 ? -21.883 -20.260 -5.865 1.00 88.69 401 THR A N 1
ATOM 3130 C CA . THR A 1 401 ? -21.950 -21.212 -6.981 1.00 88.69 401 THR A CA 1
ATOM 3131 C C . THR A 1 401 ? -20.548 -21.385 -7.550 1.00 88.69 401 THR A C 1
ATOM 3133 O O . THR A 1 401 ? -19.919 -20.408 -7.946 1.00 88.69 401 THR A O 1
ATOM 3136 N N . ILE A 1 402 ? -20.048 -22.620 -7.571 1.00 90.44 402 ILE A N 1
ATOM 3137 C CA . ILE A 1 402 ? -18.724 -22.958 -8.107 1.00 90.44 402 ILE A CA 1
ATOM 3138 C C . ILE A 1 402 ? -18.928 -23.721 -9.413 1.00 90.44 402 ILE A C 1
ATOM 3140 O O . ILE A 1 402 ? -19.754 -24.632 -9.477 1.00 90.44 402 ILE A O 1
ATOM 3144 N N . ALA A 1 403 ? -18.172 -23.355 -10.448 1.00 87.38 403 ALA A N 1
ATOM 3145 C CA . ALA A 1 403 ? -18.149 -24.099 -11.699 1.00 87.38 403 ALA A CA 1
ATOM 3146 C C . ALA A 1 403 ? -17.735 -25.560 -11.435 1.00 87.38 403 ALA A C 1
ATOM 3148 O O . ALA A 1 403 ? -16.685 -25.820 -10.845 1.00 87.38 403 ALA A O 1
ATOM 3149 N N . GLY A 1 404 ? -18.584 -26.510 -11.837 1.00 86.69 404 GLY A N 1
ATOM 3150 C CA . GLY A 1 404 ? -18.322 -27.940 -11.668 1.00 86.69 404 GLY A CA 1
ATOM 3151 C C . GLY A 1 404 ? -17.170 -28.438 -12.546 1.00 86.69 404 GLY A C 1
ATOM 3152 O O . GLY A 1 404 ? -16.687 -27.727 -13.425 1.00 86.69 404 GLY A O 1
ATOM 3153 N N . ALA A 1 405 ? -16.759 -29.693 -12.345 1.00 87.19 405 ALA A N 1
ATOM 3154 C CA . ALA A 1 405 ? -15.678 -30.319 -13.116 1.00 87.19 405 ALA A CA 1
ATOM 3155 C C . ALA A 1 405 ? -15.946 -30.371 -14.635 1.00 87.19 405 ALA A C 1
ATOM 3157 O O . ALA A 1 405 ? -14.999 -30.423 -15.419 1.00 87.19 405 ALA A O 1
ATOM 3158 N N . ASP A 1 406 ? -17.219 -30.324 -15.033 1.00 90.44 406 ASP A N 1
ATOM 3159 C CA . ASP A 1 406 ? -17.662 -30.339 -16.430 1.00 90.44 406 ASP A CA 1
ATOM 3160 C C . ASP A 1 406 ? -17.607 -28.955 -17.101 1.00 90.44 406 ASP A C 1
ATOM 3162 O O . ASP A 1 406 ? -17.797 -28.846 -18.313 1.00 90.44 406 ASP A O 1
ATOM 3166 N N . PHE A 1 407 ? -17.348 -27.883 -16.340 1.00 92.94 407 PHE A N 1
ATOM 3167 C CA . PHE A 1 407 ? -17.174 -26.558 -16.925 1.00 92.94 407 PHE A CA 1
ATOM 3168 C C . PHE A 1 407 ? -15.876 -26.525 -17.751 1.00 92.94 407 PHE A C 1
ATOM 3170 O O . PHE A 1 407 ? -14.853 -27.053 -17.299 1.00 92.94 407 PHE A O 1
ATOM 3177 N N . PRO A 1 408 ? -15.864 -25.918 -18.955 1.00 93.94 408 PRO A N 1
ATOM 3178 C CA . PRO A 1 408 ? -14.690 -25.974 -19.816 1.00 93.94 408 PRO A CA 1
ATOM 3179 C C . PRO A 1 408 ? -13.435 -25.402 -19.145 1.00 93.94 408 PRO A C 1
ATOM 3181 O O . PRO A 1 408 ? -13.493 -24.456 -18.360 1.00 93.94 408 PRO A O 1
ATOM 3184 N N . LYS A 1 409 ? -12.268 -25.962 -19.470 1.00 90.88 409 LYS A N 1
ATOM 3185 C CA . LYS A 1 409 ? -10.991 -25.501 -18.909 1.00 90.88 409 LYS A CA 1
ATOM 3186 C C . LYS A 1 409 ? -10.628 -24.118 -19.447 1.00 90.88 409 LYS A C 1
ATOM 3188 O O . LYS A 1 409 ? -10.702 -23.893 -20.651 1.00 90.88 409 LYS A O 1
ATOM 3193 N N . VAL A 1 410 ? -10.127 -23.244 -18.569 1.00 90.25 410 VAL A N 1
ATOM 3194 C CA . VAL A 1 410 ? -9.676 -21.880 -18.917 1.00 90.25 410 VAL A CA 1
ATOM 3195 C C . VAL A 1 410 ? -8.677 -21.886 -20.079 1.00 90.25 410 VAL A C 1
ATOM 3197 O O . VAL A 1 410 ? -8.799 -21.099 -21.015 1.00 90.25 410 VAL A O 1
ATOM 3200 N N . PHE A 1 411 ? -7.709 -22.803 -20.037 1.00 88.06 411 PHE A N 1
ATOM 3201 C CA . PHE A 1 411 ? -6.670 -22.969 -21.052 1.00 88.06 411 PHE A CA 1
ATOM 3202 C C . PHE A 1 411 ? -6.696 -24.396 -21.604 1.00 88.06 411 PHE A C 1
ATOM 3204 O O . PHE A 1 411 ? -6.865 -25.348 -20.837 1.00 88.06 411 PHE A O 1
ATOM 3211 N N . ASN A 1 412 ? -6.475 -24.548 -22.914 1.00 84.56 412 ASN A N 1
ATOM 3212 C CA . ASN A 1 412 ? -6.260 -25.866 -23.525 1.00 84.56 412 ASN A CA 1
ATOM 3213 C C . ASN A 1 412 ? -4.889 -26.435 -23.112 1.00 84.56 412 ASN A C 1
ATOM 3215 O O . ASN A 1 412 ? -4.812 -27.567 -22.640 1.00 84.56 412 ASN A O 1
ATOM 3219 N N . ASP A 1 413 ? -3.836 -25.614 -23.210 1.00 80.50 413 ASP A N 1
ATOM 3220 C CA . ASP A 1 413 ? -2.535 -25.838 -22.574 1.00 80.50 413 ASP A CA 1
ATOM 3221 C C . ASP A 1 413 ? -2.245 -24.685 -21.590 1.00 80.50 413 ASP A C 1
ATOM 3223 O O . ASP A 1 413 ? -2.074 -23.535 -22.013 1.00 80.50 413 ASP A O 1
ATOM 3227 N N . PRO A 1 414 ? -2.149 -24.956 -20.272 1.00 75.06 414 PRO A N 1
ATOM 3228 C CA . PRO A 1 414 ? -1.775 -23.952 -19.279 1.00 75.06 414 PRO A CA 1
ATOM 3229 C C . PRO A 1 414 ? -0.437 -23.244 -19.549 1.00 75.06 414 PRO A C 1
ATOM 3231 O O . PRO A 1 414 ? -0.210 -22.165 -19.006 1.00 75.06 414 PRO A O 1
ATOM 3234 N N . LYS A 1 415 ? 0.472 -23.811 -20.350 1.00 69.06 415 LYS A N 1
ATOM 3235 C CA . LYS A 1 415 ? 1.769 -23.188 -20.672 1.00 69.06 415 LYS A CA 1
ATOM 3236 C C . LYS A 1 415 ? 1.663 -22.078 -21.710 1.00 69.06 415 LYS A C 1
ATOM 3238 O O . LYS A 1 415 ? 2.457 -21.140 -21.663 1.00 69.06 415 LYS A O 1
ATOM 3243 N N . GLU A 1 416 ? 0.713 -22.188 -22.632 1.00 71.38 416 GLU A N 1
ATOM 3244 C CA . GLU A 1 416 ? 0.543 -21.231 -23.728 1.00 71.38 416 GLU A CA 1
ATOM 3245 C C . GLU A 1 416 ? -0.229 -19.988 -23.287 1.00 71.38 416 GLU A C 1
ATOM 3247 O O . GLU A 1 416 ? -0.068 -18.928 -23.884 1.00 71.38 416 GLU A O 1
ATOM 3252 N N . GLN A 1 417 ? -1.027 -20.102 -22.215 1.00 74.88 417 GLN A N 1
ATOM 3253 C CA . GLN A 1 417 ? -1.850 -19.011 -21.671 1.00 74.88 417 GLN A CA 1
ATOM 3254 C C . GLN A 1 417 ? -2.837 -18.427 -22.704 1.00 74.88 417 GLN A C 1
ATOM 3256 O O . GLN A 1 417 ? -3.259 -17.277 -22.597 1.00 74.88 417 GLN A O 1
ATOM 3261 N N . ILE A 1 418 ? -3.234 -19.230 -23.696 1.00 83.12 418 ILE A N 1
ATOM 3262 C CA . ILE A 1 418 ? -4.265 -18.889 -24.681 1.00 83.12 418 ILE A CA 1
ATOM 3263 C C . ILE A 1 418 ? -5.607 -19.428 -24.179 1.00 83.12 418 ILE A C 1
ATOM 3265 O O . ILE A 1 418 ? -5.740 -20.625 -23.904 1.00 83.12 418 ILE A O 1
ATOM 3269 N N . PHE A 1 419 ? -6.601 -18.547 -24.045 1.00 89.38 419 PHE A N 1
ATOM 3270 C CA . PHE A 1 419 ? -7.924 -18.924 -23.548 1.00 89.38 419 PHE A CA 1
ATOM 3271 C C . PHE A 1 419 ? -8.611 -19.939 -24.465 1.00 89.38 419 PHE A C 1
ATOM 3273 O O . PHE A 1 419 ? -8.628 -19.790 -25.688 1.00 89.38 419 PHE A O 1
ATOM 3280 N N . SER A 1 420 ? -9.223 -20.959 -23.865 1.00 91.88 420 SER A N 1
ATOM 3281 C CA . SER A 1 420 ? -10.054 -21.909 -24.598 1.00 91.88 420 SER A CA 1
ATOM 3282 C C . SER A 1 420 ? -11.310 -21.214 -25.124 1.00 91.88 420 SER A C 1
ATOM 3284 O O . SER A 1 420 ? -12.042 -20.575 -24.367 1.00 91.88 420 SER A O 1
ATOM 3286 N N . GLY A 1 421 ? -11.606 -21.384 -26.415 1.00 92.94 421 GLY A N 1
ATOM 3287 C CA . GLY A 1 421 ? -12.836 -20.856 -27.012 1.00 92.94 421 GLY A CA 1
ATOM 3288 C C . GLY A 1 421 ? -14.106 -21.430 -26.373 1.00 92.94 421 GLY A C 1
ATOM 3289 O O . GLY A 1 421 ? -15.099 -20.721 -26.252 1.00 92.94 421 GLY A O 1
ATOM 3290 N N . GLN A 1 422 ? -14.064 -22.684 -25.903 1.00 93.94 422 GLN A N 1
ATOM 3291 C CA . GLN A 1 422 ? -15.190 -23.307 -25.195 1.00 93.94 422 GLN A CA 1
ATOM 3292 C C . GLN A 1 422 ? -15.437 -22.649 -23.835 1.00 93.94 422 GLN A C 1
ATOM 3294 O O . GLN A 1 422 ? -16.584 -22.403 -23.474 1.00 93.94 422 GLN A O 1
ATOM 3299 N N . TRP A 1 423 ? -14.368 -22.328 -23.101 1.00 95.00 423 TRP A N 1
ATOM 3300 C CA . TRP A 1 423 ? -14.470 -21.637 -21.816 1.00 95.00 423 TRP A CA 1
ATOM 3301 C C . TRP A 1 423 ? -14.970 -20.205 -21.973 1.00 95.00 423 TRP A C 1
ATOM 3303 O O . TRP A 1 423 ? -15.903 -19.824 -21.272 1.00 95.00 423 TRP A O 1
ATOM 3313 N N . LEU A 1 424 ? -14.431 -19.445 -22.934 1.00 94.62 424 LEU A N 1
ATOM 3314 C CA . LEU A 1 424 ? -14.918 -18.091 -23.224 1.00 94.62 424 LEU A CA 1
ATOM 3315 C C . LEU A 1 424 ? -16.415 -18.093 -23.546 1.00 94.62 424 LEU A C 1
ATOM 3317 O O . LEU A 1 424 ? -17.165 -17.312 -22.964 1.00 94.62 424 LEU A O 1
ATOM 3321 N N . LYS A 1 425 ? -16.855 -19.019 -24.408 1.00 94.31 425 LYS A N 1
ATOM 3322 C CA . LYS A 1 425 ? -18.268 -19.159 -24.761 1.00 94.31 425 LYS A CA 1
ATOM 3323 C C . LYS A 1 425 ? -19.131 -19.481 -23.538 1.00 94.31 425 LYS A C 1
ATOM 3325 O O . LYS A 1 425 ? -20.141 -18.821 -23.329 1.00 94.31 425 LYS A O 1
ATOM 3330 N N . ALA A 1 426 ? -18.708 -20.433 -22.705 1.00 94.31 426 ALA A N 1
ATOM 3331 C CA . ALA A 1 426 ? -19.441 -20.804 -21.497 1.00 94.31 426 ALA A CA 1
ATOM 3332 C C . ALA A 1 426 ? -19.545 -19.640 -20.494 1.00 94.31 426 ALA A C 1
ATOM 3334 O O . ALA A 1 426 ? -20.607 -19.427 -19.916 1.00 94.31 426 ALA A O 1
ATOM 3335 N N . VAL A 1 427 ? -18.479 -18.851 -20.308 1.00 94.19 427 VAL A N 1
ATOM 3336 C CA . VAL A 1 427 ? -18.513 -17.647 -19.457 1.00 94.19 427 VAL A CA 1
ATOM 3337 C C . VAL A 1 427 ? -19.501 -16.619 -20.008 1.00 94.19 427 VAL A C 1
ATOM 3339 O O . VAL A 1 427 ? -20.334 -16.117 -19.260 1.00 94.19 427 VAL A O 1
ATOM 3342 N N . VAL A 1 428 ? -19.456 -16.332 -21.310 1.00 94.12 428 VAL A N 1
ATOM 3343 C CA . VAL A 1 428 ? -20.372 -15.380 -21.963 1.00 94.12 428 VAL A CA 1
ATOM 3344 C C . VAL A 1 428 ? -21.831 -15.834 -21.865 1.00 94.12 428 VAL A C 1
ATOM 3346 O O . VAL A 1 428 ? -22.705 -15.013 -21.583 1.00 94.12 428 VAL A O 1
ATOM 3349 N N . GLU A 1 429 ? -22.102 -17.129 -22.041 1.00 92.06 429 GLU A N 1
ATOM 3350 C CA . GLU A 1 429 ? -23.438 -17.712 -21.861 1.00 92.06 429 GLU A CA 1
ATOM 3351 C C . GLU A 1 429 ? -23.952 -17.493 -20.430 1.00 92.06 429 GLU A C 1
ATOM 3353 O O . GLU A 1 429 ? -25.098 -17.081 -20.253 1.00 92.06 429 GLU A O 1
ATOM 3358 N N . GLN A 1 430 ? -23.102 -17.680 -19.410 1.00 90.75 430 GLN A N 1
ATOM 3359 C CA . GLN A 1 430 ? -23.468 -17.393 -18.018 1.00 90.75 430 GLN A CA 1
ATOM 3360 C C . GLN A 1 430 ? -23.743 -15.903 -17.789 1.00 90.75 430 GLN A C 1
ATOM 3362 O O . GLN A 1 430 ? -24.762 -15.561 -17.193 1.00 90.75 430 GLN A O 1
ATOM 3367 N N . LEU A 1 431 ? -22.880 -15.015 -18.293 1.00 91.62 431 LEU A N 1
ATOM 3368 C CA . LEU A 1 431 ? -23.061 -13.566 -18.143 1.00 91.62 431 LEU A CA 1
ATOM 3369 C C . LEU A 1 431 ? -24.349 -13.068 -18.810 1.00 91.62 431 LEU A C 1
ATOM 3371 O O . LEU A 1 431 ? -25.020 -12.193 -18.272 1.00 91.62 431 LEU A O 1
ATOM 3375 N N . SER A 1 432 ? -24.726 -13.661 -19.944 1.00 90.12 432 SER A N 1
ATOM 3376 C CA . SER A 1 432 ? -25.953 -13.311 -20.674 1.00 90.12 432 SER A CA 1
ATOM 3377 C C . SER A 1 432 ? -27.233 -13.715 -19.932 1.00 90.12 432 SER A C 1
ATOM 3379 O O . SER A 1 432 ? -28.305 -13.196 -20.232 1.00 90.12 432 SER A O 1
ATOM 3381 N N . CYS A 1 433 ? -27.138 -14.632 -18.964 1.00 88.94 433 CYS A N 1
ATOM 3382 C CA . CYS A 1 433 ? -28.273 -15.097 -18.164 1.00 88.94 433 CYS A CA 1
ATOM 3383 C C . CYS A 1 433 ? -28.498 -14.275 -16.883 1.00 88.94 433 CYS A C 1
ATOM 3385 O O . CYS A 1 433 ? -29.481 -14.509 -16.177 1.00 88.94 433 CYS A O 1
ATOM 3387 N N . ILE A 1 434 ? -27.606 -13.334 -16.562 1.00 88.62 434 ILE A N 1
ATOM 3388 C CA . ILE A 1 434 ? -27.700 -12.512 -15.353 1.00 88.62 434 ILE A CA 1
ATOM 3389 C C . ILE A 1 434 ? -28.869 -11.528 -15.493 1.00 88.62 434 ILE A C 1
ATOM 3391 O O . ILE A 1 434 ? -28.959 -10.787 -16.473 1.00 88.62 434 ILE A O 1
ATOM 3395 N N . GLN A 1 435 ? -29.757 -11.496 -14.495 1.00 85.31 435 GLN A N 1
ATOM 3396 C CA . GLN A 1 435 ? -30.967 -10.659 -14.516 1.00 85.31 435 GLN A CA 1
ATOM 3397 C C . GLN A 1 435 ? -30.891 -9.391 -13.657 1.00 85.31 435 GLN A C 1
ATOM 3399 O O . GLN A 1 435 ? -31.731 -8.509 -13.823 1.00 85.31 435 GLN A O 1
ATOM 3404 N N . GLY A 1 436 ? -29.904 -9.286 -12.763 1.00 89.94 436 GLY A N 1
ATOM 3405 C CA . GLY A 1 436 ? -29.694 -8.116 -11.911 1.00 89.94 436 GLY A CA 1
ATOM 3406 C C . GLY A 1 436 ? -28.326 -7.467 -12.121 1.00 89.94 436 GLY A C 1
ATOM 3407 O O . GLY A 1 436 ? -27.498 -8.002 -12.866 1.00 89.94 436 GLY A O 1
ATOM 3408 N N . PRO A 1 437 ? -28.065 -6.330 -11.452 1.00 93.50 437 PRO A N 1
ATOM 3409 C CA . PRO A 1 437 ? -26.774 -5.684 -11.546 1.00 93.50 437 PRO A CA 1
ATOM 3410 C C . PRO A 1 437 ? -25.671 -6.575 -10.975 1.00 93.50 437 PRO A C 1
ATOM 3412 O O . PRO A 1 437 ? -25.812 -7.134 -9.881 1.00 93.50 437 PRO A O 1
ATOM 3415 N N . ALA A 1 438 ? -24.569 -6.691 -11.705 1.00 94.19 438 ALA A N 1
ATOM 3416 C CA . ALA A 1 438 ? -23.505 -7.633 -11.414 1.00 94.19 438 ALA A CA 1
ATOM 3417 C C . ALA A 1 438 ? -22.118 -7.017 -11.578 1.00 94.19 438 ALA A C 1
ATOM 3419 O O . ALA A 1 438 ? -21.853 -6.246 -12.503 1.00 94.19 438 ALA A O 1
ATOM 3420 N N . LEU A 1 439 ? -21.210 -7.434 -10.698 1.00 94.69 439 LEU A N 1
ATOM 3421 C CA . LEU A 1 439 ? -19.788 -7.135 -10.788 1.00 94.69 439 LEU A CA 1
ATOM 3422 C C . LEU A 1 439 ? -19.039 -8.374 -11.287 1.00 94.69 439 LEU A C 1
ATOM 3424 O O . LEU A 1 439 ? -19.016 -9.407 -10.623 1.00 94.69 439 LEU A O 1
ATOM 3428 N N . VAL A 1 440 ? -18.406 -8.267 -12.452 1.00 94.56 440 VAL A N 1
ATOM 3429 C CA . VAL A 1 440 ? -17.633 -9.337 -13.089 1.00 94.56 440 VAL A CA 1
ATOM 3430 C C . VAL A 1 440 ? -16.145 -9.016 -12.985 1.00 94.56 440 VAL A C 1
ATOM 3432 O O . VAL A 1 440 ? -15.620 -8.135 -13.670 1.00 94.56 440 VAL A O 1
ATOM 3435 N N . LEU A 1 441 ? -15.453 -9.772 -12.140 1.00 94.50 441 LEU A N 1
ATOM 3436 C CA . LEU A 1 441 ? -14.015 -9.693 -11.945 1.00 94.50 441 LEU A CA 1
ATOM 3437 C C . LEU A 1 441 ? -13.297 -10.611 -12.939 1.00 94.50 441 LEU A C 1
ATOM 3439 O O . LEU A 1 441 ? -13.508 -11.830 -12.998 1.00 94.50 441 LEU A O 1
ATOM 3443 N N . THR A 1 442 ? -12.425 -9.993 -13.726 1.00 92.56 442 THR A N 1
ATOM 3444 C CA . THR A 1 442 ? -11.520 -10.663 -14.668 1.00 92.56 442 THR A CA 1
ATOM 3445 C C . THR A 1 442 ? -10.087 -10.508 -14.197 1.00 92.56 442 THR A C 1
ATOM 3447 O O . THR A 1 442 ? -9.757 -9.560 -13.495 1.00 92.56 442 THR A O 1
ATOM 3450 N N . ALA A 1 443 ? -9.208 -11.426 -14.575 1.00 88.00 443 ALA A N 1
ATOM 3451 C CA . ALA A 1 443 ? -7.828 -11.395 -14.101 1.00 88.00 443 ALA A CA 1
ATOM 3452 C C . ALA A 1 443 ? -6.889 -10.591 -15.024 1.00 88.00 443 ALA A C 1
ATOM 3454 O O . ALA A 1 443 ? -5.701 -10.469 -14.735 1.00 88.00 443 ALA A O 1
ATOM 3455 N N . SER A 1 444 ? -7.382 -10.047 -16.146 1.00 86.06 444 SER A N 1
ATOM 3456 C CA . SER A 1 444 ? -6.630 -9.105 -16.991 1.00 86.06 444 SER A CA 1
ATOM 3457 C C . SER A 1 444 ? -7.540 -8.293 -17.919 1.00 86.06 444 SER A C 1
ATOM 3459 O O . SER A 1 444 ? -8.566 -8.795 -18.368 1.00 86.06 444 SER A O 1
ATOM 3461 N N . HIS A 1 445 ? -7.114 -7.093 -18.333 1.00 86.25 445 HIS A N 1
ATOM 3462 C CA . HIS A 1 445 ? -7.825 -6.319 -19.368 1.00 86.25 445 HIS A CA 1
ATOM 3463 C C . HIS A 1 445 ? -7.897 -7.039 -20.727 1.00 86.25 445 HIS A C 1
ATOM 3465 O O . HIS A 1 445 ? -8.776 -6.762 -21.544 1.00 86.25 445 HIS A O 1
ATOM 3471 N N . TYR A 1 446 ? -6.965 -7.959 -21.004 1.00 87.62 446 TYR A N 1
ATOM 3472 C CA . TYR A 1 446 ? -7.033 -8.806 -22.194 1.00 87.62 446 TYR A CA 1
ATOM 3473 C C . TYR A 1 446 ? -8.246 -9.742 -22.131 1.00 87.62 446 TYR A C 1
ATOM 3475 O O . TYR A 1 446 ? -9.026 -9.790 -23.076 1.00 87.62 446 TYR A O 1
ATOM 3483 N N . GLU A 1 447 ? -8.453 -10.402 -20.994 1.00 91.00 447 GLU A N 1
ATOM 3484 C CA . GLU A 1 447 ? -9.621 -11.243 -20.719 1.00 91.00 447 GLU A CA 1
ATOM 3485 C C . GLU A 1 447 ? -10.929 -10.450 -20.740 1.00 91.00 447 GLU A C 1
ATOM 3487 O O . GLU A 1 447 ? -11.869 -10.860 -21.417 1.00 91.00 447 GLU A O 1
ATOM 3492 N N . THR A 1 448 ? -10.957 -9.275 -20.096 1.00 92.06 448 THR A N 1
ATOM 3493 C CA . THR A 1 448 ? -12.090 -8.336 -20.151 1.00 92.06 448 THR A CA 1
ATOM 3494 C C . THR A 1 448 ? -12.529 -8.081 -21.594 1.00 92.06 448 THR A C 1
ATOM 3496 O O . THR A 1 448 ? -13.703 -8.211 -21.929 1.00 92.06 448 THR A O 1
ATOM 3499 N N . ARG A 1 449 ? -11.570 -7.775 -22.475 1.00 91.12 449 ARG A N 1
ATOM 3500 C CA . ARG A 1 449 ? -11.817 -7.519 -23.898 1.00 91.12 449 ARG A CA 1
ATOM 3501 C C . ARG A 1 449 ? -12.260 -8.769 -24.657 1.00 91.12 449 ARG A C 1
ATOM 3503 O O . ARG A 1 449 ? -13.128 -8.666 -25.515 1.00 91.12 449 ARG A O 1
ATOM 3510 N N . MET A 1 450 ? -11.685 -9.934 -24.364 1.00 92.12 450 MET A N 1
ATOM 3511 C CA . MET A 1 450 ? -12.085 -11.189 -25.009 1.00 92.12 450 MET A CA 1
ATOM 3512 C C . MET A 1 450 ? -13.538 -11.554 -24.699 1.00 92.12 450 MET A C 1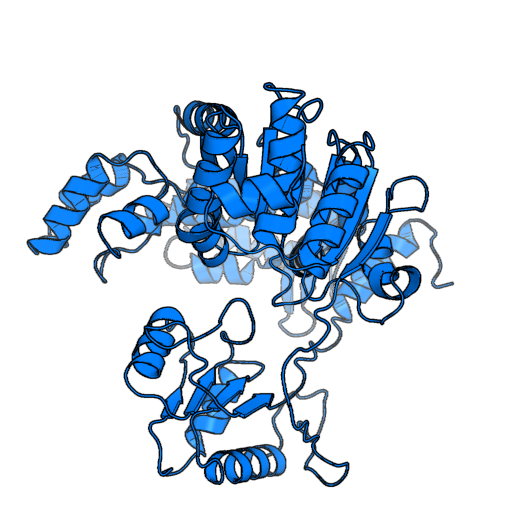
ATOM 3514 O O . MET A 1 450 ? -14.264 -11.949 -25.608 1.00 92.12 450 MET A O 1
ATOM 3518 N N . ILE A 1 451 ? -13.959 -11.381 -23.443 1.00 93.75 451 ILE A N 1
ATOM 3519 C CA . ILE A 1 451 ? -15.347 -11.581 -23.015 1.00 93.75 451 ILE A CA 1
ATOM 3520 C C . ILE A 1 451 ? -16.249 -10.536 -23.676 1.00 93.75 451 ILE A C 1
ATOM 3522 O O . ILE A 1 451 ? -17.229 -10.901 -24.314 1.00 93.75 451 ILE A O 1
ATOM 3526 N N . ALA A 1 452 ? -15.887 -9.253 -23.596 1.00 90.75 452 ALA A N 1
ATOM 3527 C CA . ALA A 1 452 ? -16.650 -8.157 -24.190 1.00 90.75 452 ALA A CA 1
ATOM 3528 C C . ALA A 1 452 ? -16.895 -8.325 -25.697 1.00 90.75 452 ALA A C 1
ATOM 3530 O O . ALA A 1 452 ? -17.994 -8.068 -26.168 1.00 90.75 452 ALA A O 1
ATOM 3531 N N . ASN A 1 453 ? -15.894 -8.787 -26.451 1.00 90.50 453 ASN A N 1
ATOM 3532 C CA . ASN A 1 453 ? -16.010 -8.992 -27.897 1.00 90.50 453 ASN A CA 1
ATOM 3533 C C . ASN A 1 453 ? -16.989 -10.112 -28.284 1.00 90.50 453 ASN A C 1
ATOM 3535 O O . ASN A 1 453 ? -17.426 -10.162 -29.430 1.00 90.50 453 ASN A O 1
ATOM 3539 N N . GLN A 1 454 ? -17.265 -11.046 -27.372 1.00 92.75 454 GLN A N 1
ATOM 3540 C CA . GLN A 1 454 ? -18.191 -12.157 -27.596 1.00 92.75 454 GLN A CA 1
ATOM 3541 C C . GLN A 1 454 ? -19.539 -11.948 -26.905 1.00 92.75 454 GLN A C 1
ATOM 3543 O O . GLN A 1 454 ? -20.501 -12.637 -27.241 1.00 92.75 454 GLN A O 1
ATOM 3548 N N . LEU A 1 455 ? -19.612 -11.018 -25.950 1.00 90.44 455 LEU A N 1
ATOM 3549 C CA . LEU A 1 455 ? -20.845 -10.665 -25.269 1.00 90.44 455 LEU A CA 1
ATOM 3550 C C . LEU A 1 455 ? -21.776 -9.966 -26.265 1.00 90.44 455 LEU A C 1
ATOM 3552 O O . LEU A 1 455 ? -21.471 -8.888 -26.769 1.00 90.44 455 LEU A O 1
ATOM 3556 N N . GLY A 1 456 ? -22.887 -10.630 -26.582 1.00 82.19 456 GLY A N 1
ATOM 3557 C CA . GLY A 1 456 ? -23.926 -10.080 -27.447 1.00 82.19 456 GLY A CA 1
ATOM 3558 C C . GLY A 1 456 ? -24.767 -9.015 -26.744 1.00 82.19 456 GLY A C 1
ATOM 3559 O O . GLY A 1 456 ? -24.424 -8.525 -25.667 1.00 82.19 456 GLY A O 1
ATOM 3560 N N . GLU A 1 457 ? -25.906 -8.679 -27.345 1.00 81.56 457 GLU A N 1
ATOM 3561 C CA . GLU A 1 457 ? -26.894 -7.832 -26.680 1.00 81.56 457 GLU A CA 1
ATOM 3562 C C . GLU A 1 457 ? -27.437 -8.532 -25.433 1.00 81.56 457 GLU A C 1
ATOM 3564 O O . GLU A 1 457 ? -27.954 -9.649 -25.491 1.00 81.56 457 GLU A O 1
ATOM 3569 N N . VAL A 1 458 ? -27.324 -7.849 -24.299 1.00 85.25 458 VAL A N 1
ATOM 3570 C CA . VAL A 1 458 ? -27.905 -8.261 -23.023 1.00 85.25 458 VAL A CA 1
ATOM 3571 C C . VAL A 1 458 ? -28.958 -7.244 -22.600 1.00 85.25 458 VAL A C 1
ATOM 3573 O O . VAL A 1 458 ? -28.947 -6.092 -23.031 1.00 85.25 458 VAL A O 1
ATOM 3576 N N . SER A 1 459 ? -29.885 -7.663 -21.743 1.00 82.56 459 SER A N 1
ATOM 3577 C CA . SER A 1 459 ? -31.021 -6.839 -21.305 1.00 82.56 459 SER A CA 1
ATOM 3578 C C . SER A 1 459 ? -30.634 -5.634 -20.437 1.00 82.56 459 SER A C 1
ATOM 3580 O O . SER A 1 459 ? -31.478 -4.782 -20.161 1.00 82.56 459 SER A O 1
ATOM 3582 N N . GLN A 1 460 ? -29.378 -5.561 -19.996 1.00 87.38 460 GLN A N 1
ATOM 3583 C CA . GLN A 1 460 ? -28.875 -4.582 -19.038 1.00 87.38 460 GLN A CA 1
ATOM 3584 C C . GLN A 1 460 ? -27.750 -3.730 -19.648 1.00 87.38 460 GLN A C 1
ATOM 3586 O O . GLN A 1 460 ? -27.048 -4.201 -20.543 1.00 87.38 460 GLN A O 1
ATOM 3591 N N . PRO A 1 461 ? -27.509 -2.500 -19.157 1.00 91.56 461 PRO A N 1
ATOM 3592 C CA . PRO A 1 461 ? -26.312 -1.745 -19.522 1.00 91.56 461 PRO A CA 1
ATOM 3593 C C . PRO A 1 461 ? -25.043 -2.541 -19.194 1.00 91.56 461 PRO A C 1
ATOM 3595 O O . PRO A 1 461 ? -24.947 -3.124 -18.115 1.00 91.56 461 PRO A O 1
ATOM 3598 N N . VAL A 1 462 ? -24.064 -2.550 -20.100 1.00 93.31 462 VAL A N 1
ATOM 3599 C CA . VAL A 1 462 ? -22.767 -3.201 -19.872 1.00 93.31 462 VAL A CA 1
ATOM 3600 C C . VAL A 1 462 ? -21.668 -2.154 -19.848 1.00 93.31 462 VAL A C 1
ATOM 3602 O O . VAL A 1 462 ? -21.500 -1.383 -20.791 1.00 93.31 462 VAL A O 1
ATOM 3605 N N . TYR A 1 463 ? -20.882 -2.180 -18.783 1.00 94.25 463 TYR A N 1
ATOM 3606 C CA . TYR A 1 463 ? -19.734 -1.321 -18.567 1.00 94.25 463 TYR A CA 1
ATOM 3607 C C . TYR A 1 463 ? -18.471 -2.175 -18.639 1.00 94.25 463 TYR A C 1
ATOM 3609 O O . TYR A 1 463 ? -18.304 -3.121 -17.872 1.00 94.25 463 TYR A O 1
ATOM 3617 N N . ILE A 1 464 ? -17.577 -1.866 -19.576 1.00 93.06 464 ILE A N 1
ATOM 3618 C CA . ILE A 1 464 ? -16.343 -2.626 -19.805 1.00 93.06 464 ILE A CA 1
ATOM 3619 C C . ILE A 1 464 ? -15.155 -1.713 -19.542 1.00 93.06 464 ILE A C 1
ATOM 3621 O O . ILE A 1 464 ? -14.929 -0.763 -20.293 1.00 93.06 464 ILE A O 1
ATOM 3625 N N . GLN A 1 465 ? -14.368 -2.016 -18.508 1.00 91.12 465 GLN A N 1
ATOM 3626 C CA . GLN A 1 465 ? -13.188 -1.214 -18.202 1.00 91.12 465 GLN A CA 1
ATOM 3627 C C . GLN A 1 465 ? -12.084 -1.463 -19.234 1.00 91.12 465 GLN A C 1
ATOM 3629 O O . GLN A 1 465 ? -11.503 -2.555 -19.313 1.00 91.12 465 GLN A O 1
ATOM 3634 N N . LYS A 1 466 ? -11.745 -0.424 -19.999 1.00 88.12 466 LYS A N 1
ATOM 3635 C CA . LYS A 1 466 ? -10.641 -0.469 -20.965 1.00 88.12 466 LYS A CA 1
ATOM 3636 C C . LYS A 1 466 ? -9.286 -0.344 -20.260 1.00 88.12 466 LYS A C 1
ATOM 3638 O O . LYS A 1 466 ? -9.171 0.254 -19.195 1.00 88.12 466 LYS A O 1
ATOM 3643 N N . ALA A 1 467 ? -8.239 -0.898 -20.873 1.00 78.44 467 ALA A N 1
ATOM 3644 C CA . ALA A 1 467 ? -6.873 -0.682 -20.399 1.00 78.44 467 ALA A CA 1
ATOM 3645 C C . ALA A 1 467 ? -6.529 0.816 -20.476 1.00 78.44 467 ALA A C 1
ATOM 3647 O O . ALA A 1 467 ? -6.765 1.437 -21.510 1.00 78.44 467 ALA A O 1
ATOM 3648 N N . GLY A 1 468 ? -5.996 1.375 -19.389 1.00 75.88 468 GLY A N 1
ATOM 3649 C CA . GLY A 1 468 ? -5.694 2.806 -19.273 1.00 75.88 468 GLY A CA 1
ATOM 3650 C C . GLY A 1 468 ? -6.891 3.694 -18.911 1.00 75.88 468 GLY A C 1
ATOM 3651 O O . GLY A 1 468 ? -6.693 4.875 -18.661 1.00 75.88 468 GLY A O 1
ATOM 3652 N N . GLN A 1 469 ? -8.112 3.151 -18.838 1.00 81.50 469 GLN A N 1
ATOM 3653 C CA . GLN A 1 469 ? -9.278 3.899 -18.368 1.00 81.50 469 GLN A CA 1
ATOM 3654 C C . GLN A 1 469 ? -9.331 3.917 -16.837 1.00 81.50 469 GLN A C 1
ATOM 3656 O O . GLN A 1 469 ? -9.209 2.867 -16.187 1.00 81.50 469 GLN A O 1
ATOM 3661 N N . ALA A 1 470 ? -9.558 5.104 -16.271 1.00 80.81 470 ALA A N 1
ATOM 3662 C CA . ALA A 1 470 ? -9.718 5.287 -14.838 1.00 80.81 470 ALA A CA 1
ATOM 3663 C C . ALA A 1 470 ? -10.899 4.460 -14.309 1.00 80.81 470 ALA A C 1
ATOM 3665 O O . ALA A 1 470 ? -11.999 4.454 -14.862 1.00 80.81 470 ALA A O 1
ATOM 3666 N N . LEU A 1 471 ? -10.665 3.741 -13.213 1.00 83.31 471 LEU A N 1
ATOM 3667 C CA . LEU A 1 471 ? -11.686 2.901 -12.592 1.00 83.31 471 LEU A CA 1
ATOM 3668 C C . LEU A 1 471 ? -12.801 3.736 -11.936 1.00 83.31 471 LEU A C 1
ATOM 3670 O O . LEU A 1 471 ? -13.950 3.307 -11.903 1.00 83.31 471 LEU A O 1
ATOM 3674 N N . SER A 1 472 ? -12.483 4.938 -11.456 1.00 81.94 472 SER A N 1
ATOM 3675 C CA . SER A 1 472 ? -13.451 5.887 -10.892 1.00 81.94 472 SER A CA 1
ATOM 3676 C C . SER A 1 472 ? -14.516 6.306 -11.908 1.00 81.94 472 SER A C 1
ATOM 3678 O O . SER A 1 472 ? -15.701 6.317 -11.582 1.00 81.94 472 SER A O 1
ATOM 3680 N N . GLU A 1 473 ? -14.110 6.583 -13.149 1.00 84.56 473 GLU A N 1
ATOM 3681 C CA . GLU A 1 473 ? -15.003 7.006 -14.233 1.00 84.56 473 GLU A CA 1
ATOM 3682 C C . GLU A 1 473 ? -16.083 5.951 -14.507 1.00 84.56 473 GLU A C 1
ATOM 3684 O O . GLU A 1 473 ? -17.276 6.254 -14.546 1.00 84.56 473 GLU A O 1
ATOM 3689 N N . ILE A 1 474 ? -15.672 4.687 -14.643 1.00 89.44 474 ILE A N 1
ATOM 3690 C CA . ILE A 1 474 ? -16.601 3.601 -14.958 1.00 89.44 474 ILE A CA 1
ATOM 3691 C C . ILE A 1 474 ? -17.479 3.224 -13.762 1.00 89.44 474 ILE A C 1
ATOM 3693 O O . ILE A 1 474 ? -18.647 2.885 -13.944 1.00 89.44 474 ILE A O 1
ATOM 3697 N N . ILE A 1 475 ? -16.948 3.322 -12.537 1.00 89.06 475 ILE A N 1
ATOM 3698 C CA . ILE A 1 475 ? -17.734 3.121 -11.314 1.00 89.06 475 ILE A CA 1
ATOM 3699 C C . ILE A 1 475 ? -18.833 4.175 -11.211 1.00 89.06 475 ILE A C 1
ATOM 3701 O O . ILE A 1 475 ? -19.961 3.817 -10.890 1.00 89.06 475 ILE A O 1
ATOM 3705 N N . LYS A 1 476 ? -18.545 5.440 -11.530 1.00 88.19 476 LYS A N 1
ATOM 3706 C CA . LYS A 1 476 ? -19.546 6.511 -11.493 1.00 88.19 476 LYS A CA 1
ATOM 3707 C C . LYS A 1 476 ? -20.699 6.236 -12.461 1.00 88.19 476 LYS A C 1
ATOM 3709 O O . LYS A 1 476 ? -21.856 6.256 -12.056 1.00 88.19 476 LYS A O 1
ATOM 3714 N N . GLN A 1 477 ? -20.386 5.871 -13.706 1.00 90.44 477 GLN A N 1
ATOM 3715 C CA . GLN A 1 477 ? -21.401 5.493 -14.701 1.00 90.44 477 GLN A CA 1
ATOM 3716 C C . GLN A 1 477 ? -22.230 4.279 -14.251 1.00 90.44 477 GLN A C 1
ATOM 3718 O O . GLN A 1 477 ? -23.440 4.223 -14.475 1.00 90.44 477 GLN A O 1
ATOM 3723 N N . TYR A 1 478 ? -21.578 3.312 -13.604 1.00 92.31 478 TYR A N 1
ATOM 3724 C CA . TYR A 1 478 ? -22.223 2.129 -13.046 1.00 92.31 478 TYR A CA 1
ATOM 3725 C C . TYR A 1 478 ? -23.133 2.451 -11.849 1.00 92.31 478 TYR A C 1
ATOM 3727 O O . TYR A 1 478 ? -24.198 1.854 -11.716 1.00 92.31 478 TYR A O 1
ATOM 3735 N N . GLN A 1 479 ? -22.742 3.396 -10.990 1.00 90.94 479 GLN A N 1
ATOM 3736 C CA . GLN A 1 479 ? -23.549 3.861 -9.858 1.00 90.94 479 GLN A CA 1
ATOM 3737 C C . GLN A 1 479 ? -24.789 4.635 -10.318 1.00 90.94 479 GLN A C 1
ATOM 3739 O O . GLN A 1 479 ? -25.859 4.446 -9.747 1.00 90.94 479 GLN A O 1
ATOM 3744 N N . GLU A 1 480 ? -24.665 5.458 -11.363 1.00 89.94 480 GLU A N 1
ATOM 3745 C CA . GLU A 1 480 ? -25.786 6.214 -11.942 1.00 89.94 480 GLU A CA 1
ATOM 3746 C C . GLU A 1 480 ? -26.844 5.294 -12.569 1.00 89.94 480 GLU A C 1
ATOM 3748 O O . GLU A 1 480 ? -28.046 5.544 -12.452 1.00 89.94 480 GLU A O 1
ATOM 3753 N N . LYS A 1 481 ? -26.413 4.219 -13.241 1.00 91.88 481 LYS A N 1
ATOM 3754 C CA . LYS A 1 481 ? -27.318 3.240 -13.851 1.00 91.88 481 LYS A CA 1
ATOM 3755 C C . LYS A 1 481 ? -26.764 1.812 -13.721 1.00 91.88 481 LYS A C 1
ATOM 3757 O O . LYS A 1 481 ? -26.064 1.341 -14.616 1.00 91.88 481 LYS A O 1
ATOM 3762 N N . PRO A 1 482 ? -27.115 1.088 -12.645 1.00 92.56 482 PRO A N 1
ATOM 3763 C CA . PRO A 1 482 ? -26.613 -0.264 -12.416 1.00 92.56 482 PRO A CA 1
ATOM 3764 C C . PRO A 1 482 ? -26.944 -1.242 -13.557 1.00 92.56 482 PRO A C 1
ATOM 3766 O O . PRO A 1 482 ? -28.032 -1.214 -14.135 1.00 92.56 482 PRO A O 1
ATOM 3769 N N . GLY A 1 483 ? -25.989 -2.119 -13.867 1.00 93.62 483 GLY A N 1
ATOM 3770 C CA . GLY A 1 483 ? -26.053 -3.118 -14.941 1.00 93.62 483 GLY A CA 1
ATOM 3771 C C . GLY A 1 483 ? -24.970 -4.187 -14.762 1.00 93.62 483 GLY A C 1
ATOM 3772 O O . GLY A 1 483 ? -24.761 -4.659 -13.652 1.00 93.62 483 GLY A O 1
ATOM 3773 N N . ILE A 1 484 ? -24.223 -4.546 -15.805 1.00 94.62 484 ILE A N 1
ATOM 3774 C CA . ILE A 1 484 ? -23.086 -5.478 -15.704 1.00 94.62 484 ILE A CA 1
ATOM 3775 C C . ILE A 1 484 ? -21.777 -4.695 -15.823 1.00 94.62 484 ILE A C 1
ATOM 3777 O O . ILE A 1 484 ? -21.488 -4.138 -16.879 1.00 94.62 484 ILE A O 1
ATOM 3781 N N . LEU A 1 485 ? -20.959 -4.678 -14.771 1.00 94.62 485 LEU A N 1
ATOM 3782 C CA . LEU A 1 485 ? -19.615 -4.092 -14.799 1.00 94.62 485 LEU A CA 1
ATOM 3783 C C . LEU A 1 485 ? -18.558 -5.191 -14.938 1.00 94.62 485 LEU A C 1
ATOM 3785 O O . LEU A 1 485 ? -18.393 -6.001 -14.032 1.00 94.62 485 LEU A O 1
ATOM 3789 N N . ILE A 1 486 ? -17.803 -5.191 -16.038 1.00 95.06 486 ILE A N 1
ATOM 3790 C CA . ILE A 1 486 ? -16.690 -6.115 -16.287 1.00 95.06 486 ILE A CA 1
ATOM 3791 C C . ILE A 1 486 ? -15.368 -5.364 -16.154 1.00 95.06 486 ILE A C 1
ATOM 3793 O O . ILE A 1 486 ? -15.070 -4.446 -16.925 1.00 95.06 486 ILE A O 1
ATOM 3797 N N . SER A 1 487 ? -14.552 -5.762 -15.181 1.00 92.81 487 SER A N 1
ATOM 3798 C CA . SER A 1 487 ? -13.316 -5.056 -14.852 1.00 92.81 487 SER A CA 1
ATOM 3799 C C . SER A 1 487 ? -12.231 -6.004 -14.344 1.00 92.81 487 SER A C 1
ATOM 3801 O O . SER A 1 487 ? -12.504 -7.005 -13.680 1.00 92.81 487 SER A O 1
ATOM 3803 N N . ALA A 1 488 ? -10.980 -5.686 -14.679 1.00 87.75 488 ALA A N 1
ATOM 3804 C CA . ALA A 1 488 ? -9.804 -6.308 -14.076 1.00 87.75 488 ALA A CA 1
ATOM 3805 C C . ALA A 1 488 ? -9.252 -5.505 -12.886 1.00 87.75 488 ALA A C 1
ATOM 3807 O O . ALA A 1 488 ? -8.537 -6.058 -12.059 1.00 87.75 488 ALA A O 1
ATOM 3808 N N . GLY A 1 489 ? -9.578 -4.210 -12.793 1.00 82.56 489 GLY A N 1
ATOM 3809 C CA . GLY A 1 489 ? -9.132 -3.329 -11.711 1.00 82.56 489 GLY A CA 1
ATOM 3810 C C . GLY A 1 489 ? -10.052 -3.309 -10.487 1.00 82.56 489 GLY A C 1
ATOM 3811 O O . GLY A 1 489 ? -9.612 -2.927 -9.411 1.00 82.56 489 GLY A O 1
ATOM 3812 N N . ALA A 1 490 ? -11.312 -3.737 -10.617 1.00 84.31 490 ALA A N 1
ATOM 3813 C CA . ALA A 1 490 ? -12.307 -3.690 -9.540 1.00 84.31 490 ALA A CA 1
ATOM 3814 C C . ALA A 1 490 ? -12.142 -4.777 -8.460 1.00 84.31 490 ALA A C 1
ATOM 3816 O O . ALA A 1 490 ? -12.996 -4.901 -7.587 1.00 84.31 490 ALA A O 1
ATOM 3817 N N . SER A 1 491 ? -11.074 -5.581 -8.503 1.00 75.25 491 SER A N 1
ATOM 3818 C CA . SER A 1 491 ? -10.849 -6.670 -7.545 1.00 75.25 491 SER A CA 1
ATOM 3819 C C . SER A 1 491 ? -10.343 -6.205 -6.177 1.00 75.25 491 SER A C 1
ATOM 3821 O O . SER A 1 491 ? -10.411 -6.978 -5.226 1.00 75.25 491 SER A O 1
ATOM 3823 N N . VAL A 1 492 ? -9.812 -4.981 -6.063 1.00 65.81 492 VAL A N 1
ATOM 3824 C CA . VAL A 1 492 ? -9.224 -4.446 -4.823 1.00 65.81 492 VAL A CA 1
ATOM 3825 C C . VAL A 1 492 ? -9.690 -3.012 -4.594 1.00 65.81 492 VAL A C 1
ATOM 3827 O O . VAL A 1 492 ? -9.670 -2.197 -5.512 1.00 65.81 492 VAL A O 1
ATOM 3830 N N . GLY A 1 493 ? -10.071 -2.687 -3.355 1.00 61.22 493 GLY A N 1
ATOM 3831 C CA . GLY A 1 493 ? -10.313 -1.304 -2.924 1.00 61.22 493 GLY A CA 1
ATOM 3832 C C . GLY A 1 493 ? -11.566 -0.642 -3.504 1.00 61.22 493 GLY A C 1
ATOM 3833 O O . GLY A 1 493 ? -11.709 0.572 -3.401 1.00 61.22 493 GLY A O 1
ATOM 3834 N N . VAL A 1 494 ? -12.473 -1.417 -4.104 1.00 69.56 494 VAL A N 1
ATOM 3835 C CA . VAL A 1 494 ? -13.706 -0.920 -4.720 1.00 69.56 494 VAL A CA 1
ATOM 3836 C C . VAL A 1 494 ? -14.920 -1.531 -4.029 1.00 69.56 494 VAL A C 1
ATOM 3838 O O . VAL A 1 494 ? -15.099 -2.745 -4.005 1.00 69.56 494 VAL A O 1
ATOM 3841 N N . SER A 1 495 ? -15.780 -0.674 -3.481 1.00 76.12 495 SER A N 1
ATOM 3842 C CA . SER A 1 495 ? -17.089 -1.052 -2.944 1.00 76.12 495 SER A CA 1
ATOM 3843 C C . SER A 1 495 ? -18.122 -0.078 -3.505 1.00 76.12 495 SER A C 1
ATOM 3845 O O . SER A 1 495 ? -18.371 0.960 -2.895 1.00 76.12 495 SER A O 1
ATOM 3847 N N . PRO A 1 496 ? -18.670 -0.339 -4.703 1.00 82.62 496 PRO A N 1
ATOM 3848 C CA . PRO A 1 496 ? -19.593 0.585 -5.322 1.00 82.62 496 PRO A CA 1
ATOM 3849 C C . PRO A 1 496 ? -20.920 0.511 -4.554 1.00 82.62 496 PRO A C 1
ATOM 3851 O O . PRO A 1 496 ? -21.529 -0.554 -4.417 1.00 82.62 496 PRO A O 1
ATOM 3854 N N . ARG A 1 497 ? -21.315 1.648 -3.986 1.00 83.19 497 ARG A N 1
ATOM 3855 C CA . ARG A 1 497 ? -22.535 1.828 -3.190 1.00 83.19 497 ARG A CA 1
ATOM 3856 C C . ARG A 1 497 ? -23.455 2.839 -3.860 1.00 83.19 497 ARG A C 1
ATOM 3858 O O . ARG A 1 497 ? -22.981 3.650 -4.655 1.00 83.19 497 ARG A O 1
ATOM 3865 N N . GLY A 1 498 ? -24.743 2.777 -3.545 1.00 80.81 498 GLY A N 1
ATOM 3866 C CA . GLY A 1 498 ? -25.689 3.819 -3.928 1.00 80.81 498 GLY A CA 1
ATOM 3867 C C . GLY A 1 498 ? -25.461 5.084 -3.104 1.00 80.81 498 GLY A C 1
ATOM 3868 O O . GLY A 1 498 ? -24.622 5.103 -2.198 1.00 80.81 498 GLY A O 1
ATOM 3869 N N . GLU A 1 499 ? -26.205 6.144 -3.406 1.00 75.19 499 GLU A N 1
ATOM 3870 C CA . GLU A 1 499 ? -26.067 7.437 -2.719 1.00 75.19 499 GLU A CA 1
ATOM 3871 C C . GLU A 1 499 ? -26.309 7.334 -1.205 1.00 75.19 499 GLU A C 1
ATOM 3873 O O . GLU A 1 499 ? -25.704 8.081 -0.438 1.00 75.19 499 GLU A O 1
ATOM 3878 N N . ASN A 1 500 ? -27.120 6.368 -0.756 1.00 74.06 500 ASN A N 1
ATOM 3879 C CA . ASN A 1 500 ? -27.412 6.141 0.662 1.00 74.06 500 ASN A CA 1
ATOM 3880 C C . ASN A 1 500 ? -26.537 5.036 1.284 1.00 74.06 500 ASN A C 1
ATOM 3882 O O . ASN A 1 500 ? -26.809 4.577 2.396 1.00 74.06 500 ASN A O 1
ATOM 3886 N N . GLY A 1 501 ? -25.482 4.595 0.590 1.00 73.50 501 GLY A N 1
ATOM 3887 C CA . GLY A 1 501 ? -24.567 3.558 1.072 1.00 73.50 501 GLY A CA 1
ATOM 3888 C C . GLY A 1 501 ? -25.073 2.123 0.884 1.00 73.50 501 GLY A C 1
ATOM 3889 O O . GLY A 1 501 ? -24.435 1.178 1.354 1.00 73.50 501 GLY A O 1
ATOM 3890 N N . GLU A 1 502 ? -26.195 1.922 0.196 1.00 83.44 502 GLU A N 1
ATOM 3891 C CA . GLU A 1 502 ? -26.757 0.607 -0.094 1.00 83.44 502 GLU A CA 1
ATOM 3892 C C . GLU A 1 502 ? -25.927 -0.175 -1.124 1.00 83.44 502 GLU A C 1
ATOM 3894 O O . GLU A 1 502 ? -25.198 0.376 -1.950 1.00 83.44 502 GLU A O 1
ATOM 3899 N N . GLN A 1 503 ? -26.016 -1.504 -1.065 1.00 86.00 503 GLN A N 1
ATOM 3900 C CA . GLN A 1 503 ? -25.376 -2.399 -2.026 1.00 86.00 503 GLN A CA 1
ATOM 3901 C C . GLN A 1 503 ? -26.091 -2.324 -3.386 1.00 86.00 503 GLN A C 1
ATOM 3903 O O . GLN A 1 503 ? -27.280 -2.619 -3.458 1.00 86.00 503 GLN A O 1
ATOM 3908 N N . ILE A 1 504 ? -25.365 -1.984 -4.460 1.00 90.38 504 ILE A N 1
ATOM 3909 C CA . ILE A 1 504 ? -25.976 -1.793 -5.793 1.00 90.38 504 ILE A CA 1
ATOM 3910 C C . ILE A 1 504 ? -25.993 -3.049 -6.664 1.00 90.38 504 ILE A C 1
ATOM 3912 O O . ILE A 1 504 ? -26.849 -3.173 -7.533 1.00 90.38 504 ILE A O 1
ATOM 3916 N N . PHE A 1 505 ? -25.049 -3.973 -6.456 1.00 91.56 505 PHE A N 1
ATOM 3917 C CA . PHE A 1 505 ? -24.960 -5.215 -7.226 1.00 91.56 505 PHE A CA 1
ATOM 3918 C C . PHE A 1 505 ? -25.408 -6.416 -6.401 1.00 91.56 505 PHE A C 1
ATOM 3920 O O . PHE A 1 505 ? -25.111 -6.493 -5.207 1.00 91.56 505 PHE A O 1
ATOM 3927 N N . GLN A 1 506 ? -26.098 -7.347 -7.053 1.00 90.44 506 GLN A N 1
ATOM 3928 C CA . GLN A 1 506 ? -26.622 -8.571 -6.449 1.00 90.44 506 GLN A CA 1
ATOM 3929 C C . GLN A 1 506 ? -25.669 -9.750 -6.653 1.00 90.44 506 GLN A C 1
ATOM 3931 O O . GLN A 1 506 ? -25.494 -10.556 -5.743 1.00 90.44 506 GLN A O 1
ATOM 3936 N N . ASP A 1 507 ? -25.010 -9.804 -7.813 1.00 91.75 507 ASP A N 1
ATOM 3937 C CA . ASP A 1 507 ? -24.121 -10.900 -8.186 1.00 91.75 507 ASP A CA 1
ATOM 3938 C C . ASP A 1 507 ? -22.660 -10.440 -8.288 1.00 91.75 507 ASP A C 1
ATOM 3940 O O . ASP A 1 507 ? -22.344 -9.421 -8.907 1.00 91.75 507 ASP A O 1
ATOM 3944 N N . LEU A 1 508 ? -21.755 -11.226 -7.700 1.00 92.56 508 LEU A N 1
ATOM 3945 C CA . LEU A 1 508 ? -20.308 -11.112 -7.887 1.00 92.56 508 LEU A CA 1
ATOM 3946 C C . LEU A 1 508 ? -19.816 -12.335 -8.661 1.00 92.56 508 LEU A C 1
ATOM 3948 O O . LEU A 1 508 ? -19.899 -13.461 -8.170 1.00 92.56 508 LEU A O 1
ATOM 3952 N N . ILE A 1 509 ? -19.270 -12.114 -9.853 1.00 93.44 509 ILE A N 1
ATOM 3953 C CA . ILE A 1 509 ? -18.761 -13.169 -10.726 1.00 93.44 509 ILE A CA 1
ATOM 3954 C C . ILE A 1 509 ? -17.246 -13.057 -10.796 1.00 93.44 509 ILE A C 1
ATOM 3956 O O . ILE A 1 509 ? -16.711 -12.057 -11.259 1.00 93.44 509 ILE A O 1
ATOM 3960 N N . ILE A 1 510 ? -16.544 -14.111 -10.390 1.00 93.88 510 ILE A N 1
ATOM 3961 C CA . ILE A 1 510 ? -15.096 -14.236 -10.569 1.00 93.88 510 ILE A CA 1
ATOM 3962 C C . ILE A 1 510 ? -14.867 -15.250 -11.685 1.00 93.88 510 ILE A C 1
ATOM 3964 O O . ILE A 1 510 ? -15.083 -16.446 -11.506 1.00 93.88 510 ILE A O 1
ATOM 3968 N N . THR A 1 511 ? -14.458 -14.761 -12.853 1.00 92.81 511 THR A N 1
ATOM 3969 C CA . THR A 1 511 ? -14.327 -15.579 -14.078 1.00 92.81 511 THR A CA 1
ATOM 3970 C C . THR A 1 511 ? -13.285 -16.688 -13.946 1.00 92.81 511 THR A C 1
ATOM 3972 O O . THR A 1 511 ? -13.484 -17.801 -14.435 1.00 92.81 511 THR A O 1
ATOM 3975 N N . ARG A 1 512 ? -12.181 -16.404 -13.251 1.00 89.00 512 ARG A N 1
ATOM 3976 C CA . ARG A 1 512 ? -11.153 -17.373 -12.863 1.00 89.00 512 ARG A CA 1
ATOM 3977 C C . ARG A 1 512 ? -10.317 -16.835 -11.711 1.00 89.00 512 ARG A C 1
ATOM 3979 O O . ARG A 1 512 ? -10.213 -15.627 -11.512 1.00 89.00 512 ARG A O 1
ATOM 3986 N N . ILE A 1 513 ? -9.633 -17.737 -11.016 1.00 81.19 513 ILE A N 1
ATOM 3987 C CA . ILE A 1 513 ? -8.620 -17.360 -10.030 1.00 81.19 513 ILE A CA 1
ATOM 3988 C C . ILE A 1 513 ? -7.381 -16.825 -10.780 1.00 81.19 513 ILE A C 1
ATOM 3990 O O . ILE A 1 513 ? -6.892 -17.498 -11.700 1.00 81.19 513 ILE A O 1
ATOM 3994 N N . PRO A 1 514 ? -6.861 -15.632 -10.431 1.00 67.62 514 PRO A N 1
ATOM 3995 C CA . PRO A 1 514 ? -5.672 -15.053 -11.047 1.00 67.62 514 PRO A CA 1
ATOM 3996 C C . PRO A 1 514 ? -4.412 -15.799 -10.588 1.00 67.62 514 PRO A C 1
ATOM 3998 O O . PRO A 1 514 ? -3.668 -15.336 -9.731 1.00 67.62 514 PRO A O 1
ATOM 4001 N N . PHE A 1 515 ? -4.139 -16.971 -11.158 1.00 63.94 515 PHE A N 1
ATOM 4002 C CA . PHE A 1 515 ? -2.831 -17.596 -10.984 1.00 63.94 515 PHE A CA 1
ATOM 4003 C C . PHE A 1 515 ? -1.810 -16.875 -11.862 1.00 63.94 515 PHE A C 1
ATOM 4005 O O . PHE A 1 515 ? -1.888 -16.929 -13.092 1.00 63.94 515 PHE A O 1
ATOM 4012 N N . LEU A 1 516 ? -0.830 -16.228 -11.232 1.00 53.25 516 LEU A N 1
ATOM 4013 C CA . LEU A 1 516 ? 0.409 -15.889 -11.918 1.00 53.25 516 LEU A CA 1
ATOM 4014 C C . LEU A 1 516 ? 1.120 -17.207 -12.265 1.00 53.25 516 LEU A C 1
ATOM 4016 O O . LEU A 1 516 ? 1.276 -18.060 -11.385 1.00 53.25 516 LEU A O 1
ATOM 4020 N N . PRO A 1 517 ? 1.545 -17.423 -13.522 1.00 52.53 517 PRO A N 1
ATOM 4021 C CA . PRO A 1 517 ? 2.371 -18.577 -13.835 1.00 52.53 517 PRO A CA 1
ATOM 4022 C C . PRO A 1 517 ? 3.634 -18.518 -12.962 1.00 52.53 517 PRO A C 1
ATOM 4024 O O . PRO A 1 517 ? 4.214 -17.439 -12.822 1.00 52.53 517 PRO A O 1
ATOM 4027 N N . PRO A 1 518 ? 4.072 -19.642 -12.364 1.00 55.47 518 PRO A N 1
ATOM 4028 C CA . PRO A 1 518 ? 5.224 -19.639 -11.475 1.00 55.47 518 PRO A CA 1
ATOM 4029 C C . PRO A 1 518 ? 6.437 -19.061 -12.204 1.00 55.47 518 PRO A C 1
ATOM 4031 O O . PRO A 1 518 ? 6.853 -19.583 -13.245 1.00 55.47 518 PRO A O 1
ATOM 4034 N N . ASP A 1 519 ? 7.001 -17.985 -11.653 1.00 61.91 519 ASP A N 1
ATOM 4035 C CA . ASP A 1 519 ? 8.203 -17.342 -12.178 1.00 61.91 519 ASP A CA 1
ATOM 4036 C C . ASP A 1 519 ? 9.420 -18.219 -11.853 1.00 61.91 519 ASP A C 1
ATOM 4038 O O . ASP A 1 519 ? 10.170 -18.002 -10.897 1.00 61.91 519 ASP A O 1
ATOM 4042 N N . ARG A 1 520 ? 9.583 -19.278 -12.656 1.00 62.25 520 ARG A N 1
ATOM 4043 C CA . ARG A 1 520 ? 10.696 -20.230 -12.546 1.00 62.25 520 ARG A CA 1
ATOM 4044 C C . ARG A 1 520 ? 12.045 -19.524 -12.605 1.00 62.25 520 ARG A C 1
ATOM 4046 O O . ARG A 1 520 ? 12.989 -19.985 -11.980 1.00 62.25 520 ARG A O 1
ATOM 4053 N N . MET A 1 521 ? 12.120 -18.396 -13.304 1.00 62.03 521 MET A N 1
ATOM 4054 C CA . MET A 1 521 ? 13.360 -17.662 -13.485 1.00 62.03 521 MET A CA 1
ATOM 4055 C C . MET A 1 521 ? 13.772 -16.911 -12.212 1.00 62.03 521 MET A C 1
ATOM 4057 O O . MET A 1 521 ? 14.949 -16.913 -11.860 1.00 62.03 521 MET A O 1
ATOM 4061 N N . LYS A 1 522 ? 12.823 -16.313 -11.475 1.00 64.50 522 LYS A N 1
ATOM 4062 C CA . LYS A 1 522 ? 13.084 -15.789 -10.118 1.00 64.50 522 LYS A CA 1
ATOM 4063 C C . LYS A 1 522 ? 13.509 -16.899 -9.155 1.00 64.50 522 LYS A C 1
ATOM 4065 O O . LYS A 1 522 ? 14.459 -16.718 -8.394 1.00 64.50 522 LYS A O 1
ATOM 4070 N N . ALA A 1 523 ? 12.840 -18.052 -9.207 1.00 66.62 523 ALA A N 1
ATOM 4071 C CA . ALA A 1 523 ? 13.180 -19.199 -8.363 1.00 66.62 523 ALA A CA 1
ATOM 4072 C C . ALA A 1 523 ? 14.592 -19.746 -8.655 1.00 66.62 523 ALA A C 1
ATOM 4074 O O . ALA A 1 523 ? 15.324 -20.087 -7.728 1.00 66.62 523 ALA A O 1
ATOM 4075 N N . GLU A 1 524 ? 15.001 -19.787 -9.925 1.00 66.69 524 GLU A N 1
ATOM 4076 C CA . GLU A 1 524 ? 16.357 -20.167 -10.340 1.00 66.69 524 GLU A CA 1
ATOM 4077 C C . GLU A 1 524 ? 17.414 -19.161 -9.866 1.00 66.69 524 GLU A C 1
ATOM 4079 O O . GLU A 1 524 ? 18.433 -19.584 -9.317 1.00 66.69 524 GLU A O 1
ATOM 4084 N N . SER A 1 525 ? 17.161 -17.850 -9.991 1.00 65.31 525 SER A N 1
ATOM 4085 C CA . SER A 1 525 ? 18.056 -16.808 -9.458 1.00 65.31 525 SER A CA 1
ATOM 4086 C C . SER A 1 525 ? 18.246 -16.944 -7.943 1.00 65.31 525 SER A C 1
ATOM 4088 O O . SER A 1 525 ? 19.372 -16.903 -7.447 1.00 65.31 525 SER A O 1
ATOM 4090 N N . LEU A 1 526 ? 17.149 -17.150 -7.202 1.00 67.00 526 LEU A N 1
ATOM 4091 C CA . LEU A 1 526 ? 17.175 -17.367 -5.754 1.00 67.00 526 LEU A CA 1
ATOM 4092 C C . LEU A 1 526 ? 17.954 -18.634 -5.387 1.00 67.00 526 LEU A C 1
ATOM 4094 O O . LEU A 1 526 ? 18.754 -18.628 -4.453 1.00 67.00 526 LEU A O 1
ATOM 4098 N N . TYR A 1 527 ? 17.742 -19.720 -6.130 1.00 69.81 527 TYR A N 1
ATOM 4099 C CA . TYR A 1 527 ? 18.475 -20.964 -5.932 1.00 69.81 527 TYR A CA 1
ATOM 4100 C C . TYR A 1 527 ? 19.981 -20.783 -6.162 1.00 69.81 527 TYR A C 1
ATOM 4102 O O . TYR A 1 527 ? 20.772 -21.271 -5.355 1.00 69.81 527 TYR A O 1
ATOM 4110 N N . GLY A 1 528 ? 20.381 -20.060 -7.214 1.00 66.69 528 GLY A N 1
ATOM 4111 C CA . GLY A 1 528 ? 21.782 -19.719 -7.476 1.00 66.69 528 GLY A CA 1
ATOM 4112 C C . GLY A 1 528 ? 22.423 -18.980 -6.300 1.00 66.69 528 GLY A C 1
ATOM 4113 O O . GLY A 1 528 ? 23.435 -19.437 -5.770 1.00 66.69 528 GLY A O 1
ATOM 4114 N N . TYR A 1 529 ? 21.764 -17.919 -5.824 1.00 67.31 529 TYR A N 1
ATOM 4115 C CA . TYR A 1 529 ? 22.190 -17.139 -4.657 1.00 67.31 529 TYR A CA 1
ATOM 4116 C C . TYR A 1 529 ? 22.392 -18.007 -3.406 1.00 67.31 529 TYR A C 1
ATOM 4118 O O . TYR A 1 529 ? 23.408 -17.912 -2.714 1.00 67.31 529 TYR A O 1
ATOM 4126 N N . LEU A 1 530 ? 21.410 -18.857 -3.091 1.00 71.81 530 LEU A N 1
ATOM 4127 C CA . LEU A 1 530 ? 21.439 -19.709 -1.901 1.00 71.81 530 LEU A CA 1
ATOM 4128 C C . LEU A 1 530 ? 22.549 -20.763 -2.001 1.00 71.81 530 LEU A C 1
ATOM 4130 O O . LEU A 1 530 ? 23.292 -20.970 -1.039 1.00 71.81 530 LEU A O 1
ATOM 4134 N N . LYS A 1 531 ? 22.719 -21.367 -3.181 1.00 71.19 531 LYS A N 1
ATOM 4135 C CA . LYS A 1 531 ? 23.759 -22.365 -3.448 1.00 71.19 531 LYS A CA 1
ATOM 4136 C C . LYS A 1 531 ? 25.169 -21.795 -3.282 1.00 71.19 531 LYS A C 1
ATOM 4138 O O . LYS A 1 531 ? 26.010 -22.458 -2.679 1.00 71.19 531 LYS A O 1
ATOM 4143 N N . GLU A 1 532 ? 25.432 -20.579 -3.765 1.00 68.44 532 GLU A N 1
ATOM 4144 C CA . GLU A 1 532 ? 26.728 -19.899 -3.577 1.00 68.44 532 GLU A CA 1
ATOM 4145 C C . GLU A 1 532 ? 27.078 -19.685 -2.098 1.00 68.44 532 GLU A C 1
ATOM 4147 O O . GLU A 1 532 ? 28.250 -19.672 -1.730 1.00 68.44 532 GLU A O 1
ATOM 4152 N N . ARG A 1 533 ? 26.066 -19.563 -1.233 1.00 67.69 533 ARG A N 1
ATOM 4153 C CA . ARG A 1 533 ? 26.225 -19.403 0.219 1.00 67.69 533 ARG A CA 1
ATOM 4154 C C . ARG A 1 533 ? 26.188 -20.721 0.997 1.00 67.69 533 ARG A C 1
ATOM 4156 O O . ARG A 1 533 ? 26.102 -20.702 2.221 1.00 67.69 533 ARG A O 1
ATOM 4163 N N . GLY A 1 534 ? 26.261 -21.855 0.302 1.00 72.38 534 GLY A N 1
ATOM 4164 C CA . GLY A 1 534 ? 26.295 -23.181 0.917 1.00 72.38 534 GLY A CA 1
ATOM 4165 C C . GLY A 1 534 ? 24.931 -23.714 1.363 1.00 72.38 534 GLY A C 1
ATOM 4166 O O . GLY A 1 534 ? 24.882 -24.757 2.011 1.00 72.38 534 GLY A O 1
ATOM 4167 N N . TYR A 1 535 ? 23.826 -23.049 1.010 1.00 69.75 535 TYR A N 1
ATOM 4168 C CA . TYR A 1 535 ? 22.487 -23.570 1.279 1.00 69.75 535 TYR A CA 1
ATOM 4169 C C . TYR A 1 535 ? 22.101 -24.620 0.226 1.00 69.75 535 TYR A C 1
ATOM 4171 O O . TYR A 1 535 ? 22.263 -24.433 -0.982 1.00 69.75 535 TYR A O 1
ATOM 4179 N N . SER A 1 536 ? 21.592 -25.749 0.709 1.00 62.88 536 SER A N 1
ATOM 4180 C CA . SER A 1 536 ? 21.119 -26.888 -0.078 1.00 62.88 536 SER A CA 1
ATOM 4181 C C . SER A 1 536 ? 19.601 -26.793 -0.307 1.00 62.88 536 SER A C 1
ATOM 4183 O O . SER A 1 536 ? 18.918 -26.024 0.358 1.00 62.88 536 SER A O 1
ATOM 4185 N N . ARG A 1 537 ? 19.054 -27.561 -1.264 1.00 51.09 537 ARG A N 1
ATOM 4186 C CA . ARG A 1 537 ? 17.598 -27.643 -1.536 1.00 51.09 537 ARG A CA 1
ATOM 4187 C C . ARG A 1 537 ? 16.779 -28.276 -0.397 1.00 51.09 537 ARG A C 1
ATOM 4189 O O . ARG A 1 537 ? 15.560 -28.329 -0.522 1.00 51.09 537 ARG A O 1
ATOM 4196 N N . THR A 1 538 ? 17.448 -28.808 0.622 1.00 36.81 538 THR A N 1
ATOM 4197 C CA . THR A 1 538 ? 16.877 -29.546 1.758 1.00 36.81 538 THR A CA 1
ATOM 4198 C C . THR A 1 538 ? 16.562 -28.649 2.933 1.00 36.81 538 THR A C 1
ATOM 4200 O O . THR A 1 538 ? 17.497 -27.914 3.330 1.00 36.81 538 THR A O 1
#

Secondary structure (DSSP, 8-state):
--HHHHHHHTT-PPPHHHHHHHHHHHHHHTSTT-EEEEEE-TTS-HHHHHHHHHHHHHTT-TT-EEEEEES-HHHHHHIIIIIHHHHHHHHHHTT----EEE---GGGBB-HHHHHHHTT-TT--SHHHHHHHHHHTT--SBHHHHHHHH-SPPTT--HHHHBPPTT---TTHHHHHHHHHTSSEEEEEHHHHHHHHHTTTTTT---TTEEEEEESHHHHHHHHHHHHEEEEEHHHHHHHTTTTS-HHHHHHHHHHHHHHHHHHTT-S-B-SHHHHHHHHHHHHHHHHHHHH--SHHHHHHHHHHHHHHHGGGGTT-EEEEEE-TTT--EEEEEE-TTHHHHHHHHHHHSSEEEEEESSS-SSSSHHHHTHHHHHHHT--TTTEEEEEEE--S-----------TTSPPSBSSTTTTPBPHHHHHHHHHHHHT--S-EEEE-S-HHHHHHHHHH----SS-EEE--TT--HHHHHHHHHHS-SEEEESSTTSS---B-TTS-B--SEEEE-S---PPP-HHHHHHHHHHHHHTT----

InterPro domains:
  IPR011545 DEAD/DEAH-box helicase domain [PF00270] (16-108)
  IPR014001 Helicase superfamily 1/2, ATP-binding domain [SM00487] (10-282)
  IPR014013 Helicase superfamily 1/2, ATP-binding domain, DinG/Rad3-type [PS51193] (4-264)
  IPR027417 P-loop containing nucleoside triphosphate hydrolase [G3DSA:3.40.50.300] (12-266)
  IPR027417 P-loop containing nucleoside triphosphate hydrolase [SSF52540] (7-223)

pLDDT: mean 87.22, std 9.28, range [36.81, 98.69]

Radius of gyration: 25.57 Å; chains: 1; bounding box: 64×61×61 Å

Organism: NCBI:txid1134687

Foldseek 3Di:
DPPQVLCVQLVHHQDPLLVVLLVVLLVQLQDFLFEAEEQEAPPSCVLCSNLVSLLVVCLVPVLFAEEEAEADPLVVVCCVPPVVVSSQSSSVSVVDGFFEFEDEAQLQFFDLVLLVVVLPDPVQPDPVLNVLSVVSNPGGGGPSVSCVVPNDHDPPDDSNSTTDFNPDPDPCSVVSQVVLLVGRYYYYHLVQLLLCLLVVNPRNHAQQRYEYEYEQLVVSLVVVVCLQKDWQFLVVLCVVCVVFFDPVLVVLSVVLFVQLCVQAVQAQWDQPPSFQVSLVVSLVSQLVRLVPGPPPVSSVVSCSRSVVPCSSVSVPFGWGWYADNVPRTITTMTGDQCSLQSSLSVCSSHRHYYYYYNQCFPDPDQCNRNVVSCVSNVNDPVNHSYGYYRDDPDPDDDDDDDDDPPQDDQDPDPVVNDGDPSLLVSVLVVLLPDDFFEEEADQDLVSLVSNVVPNDDHPFDEQGDHVVDDPVVSLVVCQVGGGYYYDNPCPPDDQRAHPVRHRRTDYYHYSDDNDDDPPVSSVVVVVVVCVVVVHDPD